Protein AF-A0A954ZKR0-F1 (afdb_monomer_lite)

Foldseek 3Di:
DVVPDDPDDDDDADDDDDAVPWDWAAPVWPPHHTATFLHPQVVATTDHFFFAQKEFFKWQQAADAQDPQLCVLPVPDGRQQQTWTKMWRLAQAKDFQQQKWKDKQWTDRDDGRDIAHHGAMEIEGCDACPPPVCVSVVVSNVDDPHHYGYNIPHTRDPFWIKMFIWDWHQADPVGNPDTDIHGRAIAIDGCDPPAEPAASIWGAQFSRAGNPDSLRIYRYDDPRDHPHPQPPQQPLNSPPDQDQVSLLNLLSVQVVSHYHDSVSLVCVNPSDSDVVSSVCSACPRLVAFQCCLVSPRALEVVSVVLLVVQAQHLRDTSNSQPRPSPSHSYVVSVVRSVVCHPVRPPRPDDDDDDDDDPPPPPPPPDPDDDDDDDDDDDDDDDDDDDDDDDDDDDDDDDDPDPPPPPVVVVVVVVVVVVVVPPPPDDDDDDDDDDDDDDDDDDDDDDDDDDDDDDDDDDDDDDDDDDDDDD

Radius of gyration: 30.89 Å; chains: 1; bounding box: 90×101×74 Å

Secondary structure (DSSP, 8-state):
-TTS---------------TT--EEEETTTTSEEEEBSS--TTS---BPPPPSEEEEEEE-SPPPPPHHHHHH-TT--SGGG-EEEEEE-SSS-EE-TT-EEEESEEEEPPTT-EEPTT-EEEEESS-TTSGGGHHHHHHH---S-EEEE--EE---SS-EEEEEEEE-PPPTT-TT---EEEEEEEEE-SSTTS--SSSSEEES-TTS-TTSGGGEES---TT-------TTS--SSSS--SHHHHHHHHHHHTT-SSS--GGG-SS-SSS-SHHHHHHIIIIIS---TT-SS-SS--SHHHHHHHHHHTT-S---GGGT--SSSS--SHHHHHHHHHHTT-STTS-PPP------STTS-----------------------------------PPPS-SSSSSHHHHHHHHHHHHHTTTTS----------------------------------------------

Structure (mmCIF, N/CA/C/O backbone):
data_AF-A0A954ZKR0-F1
#
_entry.id   AF-A0A954ZKR0-F1
#
loop_
_atom_site.group_PDB
_atom_site.id
_atom_site.type_symbol
_atom_site.label_atom_id
_atom_site.label_alt_id
_atom_site.label_comp_id
_atom_site.label_asym_id
_atom_site.label_entity_id
_atom_site.label_seq_id
_atom_site.pdbx_PDB_ins_code
_atom_site.Cartn_x
_atom_site.Cartn_y
_atom_site.Cartn_z
_atom_site.occupancy
_atom_site.B_iso_or_equiv
_atom_site.auth_seq_id
_atom_site.auth_comp_id
_atom_site.auth_asym_id
_atom_site.auth_atom_id
_atom_site.pdbx_PDB_model_num
ATOM 1 N N . ASP A 1 1 ? 19.391 -40.351 -1.191 1.00 78.38 1 ASP A N 1
ATOM 2 C CA . ASP A 1 1 ? 19.811 -41.669 -1.716 1.00 78.38 1 ASP A CA 1
ATOM 3 C C . ASP A 1 1 ? 19.895 -42.655 -0.551 1.00 78.38 1 ASP A C 1
ATOM 5 O O . ASP A 1 1 ? 19.662 -42.263 0.591 1.00 78.38 1 ASP A O 1
ATOM 9 N N . ASP A 1 2 ? 20.235 -43.914 -0.823 1.00 74.69 2 ASP A N 1
ATOM 10 C CA . ASP A 1 2 ? 20.361 -44.962 0.203 1.00 74.69 2 ASP A CA 1
ATOM 11 C C . ASP A 1 2 ? 21.529 -44.722 1.188 1.00 74.69 2 ASP A C 1
ATOM 13 O O . ASP A 1 2 ? 21.675 -45.450 2.169 1.00 74.69 2 ASP A O 1
ATOM 17 N N . ALA A 1 3 ? 22.350 -43.691 0.951 1.00 86.62 3 ALA A N 1
ATOM 18 C CA . ALA A 1 3 ? 23.420 -43.231 1.834 1.00 86.62 3 ALA A CA 1
ATOM 19 C C . ALA A 1 3 ? 23.009 -42.023 2.705 1.00 86.62 3 ALA A C 1
ATOM 21 O O . ALA A 1 3 ? 23.820 -41.537 3.492 1.00 86.62 3 ALA A O 1
ATOM 22 N N . GLY A 1 4 ? 21.763 -41.545 2.590 1.00 82.00 4 GLY A N 1
ATOM 23 C CA . GLY A 1 4 ? 21.253 -40.388 3.330 1.00 82.00 4 GLY A CA 1
ATOM 24 C C . GLY A 1 4 ? 21.606 -39.028 2.716 1.00 82.00 4 GLY A C 1
ATOM 25 O O . GLY A 1 4 ? 21.365 -37.999 3.345 1.00 82.00 4 GLY A O 1
ATOM 26 N N . SER A 1 5 ? 22.144 -38.988 1.496 1.00 87.56 5 SER A N 1
ATOM 27 C CA . SER A 1 5 ? 22.410 -37.742 0.772 1.00 87.56 5 SER A CA 1
ATOM 28 C C . SER A 1 5 ? 21.116 -37.162 0.202 1.00 87.56 5 SER A C 1
ATOM 30 O O . SER A 1 5 ? 20.291 -37.890 -0.363 1.00 87.56 5 SER A O 1
ATOM 32 N N . VAL A 1 6 ? 20.955 -35.840 0.287 1.00 81.75 6 VAL A N 1
ATOM 33 C CA . VAL A 1 6 ? 19.858 -35.122 -0.378 1.00 81.75 6 VAL A CA 1
ATOM 34 C C . VAL A 1 6 ? 19.995 -35.289 -1.895 1.00 81.75 6 VAL A C 1
ATOM 36 O O . VAL A 1 6 ? 20.981 -34.856 -2.482 1.00 81.75 6 VAL A O 1
ATOM 39 N N . THR A 1 7 ? 19.015 -35.938 -2.528 1.00 83.94 7 THR A N 1
ATOM 40 C CA . THR A 1 7 ? 19.003 -36.198 -3.983 1.00 83.94 7 THR A CA 1
ATOM 41 C C . THR A 1 7 ? 18.185 -35.195 -4.781 1.00 83.94 7 THR A C 1
ATOM 43 O O . THR A 1 7 ? 18.413 -35.034 -5.975 1.00 83.94 7 THR A O 1
ATOM 46 N N . TYR A 1 8 ? 17.233 -34.529 -4.137 1.00 78.31 8 TYR A N 1
ATOM 47 C CA . TYR A 1 8 ? 16.445 -33.445 -4.704 1.00 78.31 8 TYR A CA 1
ATOM 48 C C . TYR A 1 8 ? 15.907 -32.581 -3.565 1.00 78.31 8 TYR A C 1
ATOM 50 O O . TYR A 1 8 ? 15.718 -33.056 -2.445 1.00 78.31 8 TYR A O 1
ATOM 58 N N . ILE A 1 9 ? 15.667 -31.312 -3.869 1.00 77.75 9 ILE A N 1
ATOM 59 C CA . ILE A 1 9 ? 14.914 -30.393 -3.020 1.00 77.75 9 ILE A CA 1
ATOM 60 C C . ILE A 1 9 ? 13.591 -30.166 -3.745 1.00 77.75 9 ILE A C 1
ATOM 62 O O . ILE A 1 9 ? 13.595 -29.856 -4.936 1.00 77.75 9 ILE A O 1
ATOM 66 N N . VAL A 1 10 ? 12.476 -30.373 -3.046 1.00 78.69 10 VAL A N 1
ATOM 67 C CA . VAL A 1 10 ? 11.154 -29.963 -3.526 1.00 78.69 10 VAL A CA 1
ATOM 68 C C . VAL A 1 10 ? 10.819 -28.661 -2.826 1.00 78.69 10 VAL A C 1
ATOM 70 O O . VAL A 1 10 ? 10.867 -28.593 -1.599 1.00 78.69 10 VAL A O 1
ATOM 73 N N . ASP A 1 11 ? 10.517 -27.646 -3.619 1.00 75.88 11 ASP A N 1
ATOM 74 C CA . ASP A 1 11 ? 9.910 -26.414 -3.143 1.00 75.88 11 ASP A CA 1
ATOM 75 C C . ASP A 1 11 ? 8.391 -26.585 -3.243 1.00 75.88 11 ASP A C 1
ATOM 77 O O . ASP A 1 11 ? 7.881 -26.952 -4.304 1.00 75.88 11 ASP A O 1
ATOM 81 N N . ASP A 1 12 ? 7.692 -26.404 -2.125 1.00 79.81 12 ASP A N 1
ATOM 82 C CA . ASP A 1 12 ? 6.233 -26.465 -2.053 1.00 79.81 12 ASP A CA 1
ATOM 83 C C . ASP A 1 12 ? 5.709 -25.050 -1.844 1.00 79.81 12 ASP A C 1
ATOM 85 O O . ASP A 1 12 ? 6.119 -24.348 -0.916 1.00 79.81 12 ASP A O 1
ATOM 89 N N . VAL A 1 13 ? 4.841 -24.612 -2.750 1.00 75.12 13 VAL A N 1
ATOM 90 C CA . VAL A 1 13 ? 4.384 -23.229 -2.799 1.00 75.12 13 VAL A CA 1
ATOM 91 C C . VAL A 1 13 ? 2.872 -23.210 -2.823 1.00 75.12 13 VAL A C 1
ATOM 93 O O . VAL A 1 13 ? 2.234 -23.637 -3.783 1.00 75.12 13 VAL A O 1
ATOM 96 N N . HIS A 1 14 ? 2.302 -22.673 -1.753 1.00 79.06 14 HIS A N 1
ATOM 97 C CA . HIS A 1 14 ? 0.875 -22.429 -1.644 1.00 79.06 14 HIS A CA 1
ATOM 98 C C . HIS A 1 14 ? 0.590 -20.967 -1.971 1.00 79.06 14 HIS A C 1
ATOM 100 O O . HIS A 1 14 ? 1.307 -20.069 -1.530 1.00 79.06 14 HIS A O 1
ATOM 106 N N . PHE A 1 15 ? -0.476 -20.730 -2.723 1.00 78.31 15 PHE A N 1
ATOM 107 C CA . PHE A 1 15 ? -0.959 -19.392 -3.023 1.00 78.31 15 PHE A CA 1
ATOM 108 C C . PHE A 1 15 ? -2.469 -19.324 -2.844 1.00 78.31 15 PHE A C 1
ATOM 110 O O . PHE A 1 15 ? -3.188 -20.302 -3.056 1.00 78.31 15 PHE A O 1
ATOM 117 N N . ALA A 1 16 ? -2.933 -18.156 -2.413 1.00 75.38 16 ALA A N 1
ATOM 118 C CA . ALA A 1 16 ? -4.351 -17.853 -2.346 1.00 75.38 16 ALA A CA 1
ATOM 119 C C . ALA A 1 16 ? -4.897 -17.495 -3.737 1.00 75.38 16 ALA A C 1
ATOM 121 O O . ALA A 1 16 ? -4.164 -17.455 -4.726 1.00 75.38 16 ALA A O 1
ATOM 122 N N . ALA A 1 17 ? -6.195 -17.201 -3.803 1.00 81.81 17 ALA A N 1
ATOM 123 C CA . ALA A 1 17 ? -6.798 -16.654 -5.008 1.00 81.81 17 ALA A CA 1
ATOM 124 C C . ALA A 1 17 ? -6.137 -15.317 -5.399 1.00 81.81 17 ALA A C 1
ATOM 126 O O . ALA A 1 17 ? -5.876 -14.462 -4.547 1.00 81.81 17 ALA A O 1
ATOM 127 N N . THR A 1 18 ? -5.897 -15.152 -6.697 1.00 79.50 18 THR A N 1
ATOM 128 C CA . THR A 1 18 ? -5.387 -13.934 -7.340 1.00 79.50 18 THR A CA 1
ATOM 129 C C . THR A 1 18 ? -6.396 -13.471 -8.390 1.00 79.50 18 THR A C 1
ATOM 131 O O . THR A 1 18 ? -7.312 -14.228 -8.719 1.00 79.50 18 THR A O 1
ATOM 134 N N . LEU A 1 19 ? -6.260 -12.233 -8.865 1.00 79.69 19 LEU A N 1
ATOM 135 C CA . LEU A 1 19 ? -7.145 -11.677 -9.886 1.00 79.69 19 LEU A CA 1
ATOM 136 C C . LEU A 1 19 ? -7.086 -12.504 -11.172 1.00 79.69 19 LEU A C 1
ATOM 138 O O . LEU A 1 19 ? -6.031 -13.032 -11.536 1.00 79.69 19 LEU A O 1
ATOM 142 N N . ASP A 1 20 ? -8.208 -12.572 -11.887 1.00 76.31 20 ASP A N 1
ATOM 143 C CA . ASP A 1 20 ? -8.219 -13.198 -13.207 1.00 76.31 20 ASP A CA 1
ATOM 144 C C . ASP A 1 20 ? -7.185 -12.542 -14.145 1.00 76.31 20 ASP A C 1
ATOM 146 O O . ASP A 1 20 ? -7.007 -11.323 -14.171 1.00 76.31 20 ASP A O 1
ATOM 150 N N . GLY A 1 21 ? -6.444 -13.370 -14.881 1.00 75.31 21 GLY A N 1
ATOM 151 C CA . GLY A 1 21 ? -5.335 -12.935 -15.738 1.00 75.31 21 GLY A CA 1
ATOM 152 C C . GLY A 1 21 ? -4.064 -12.454 -15.014 1.00 75.31 21 GLY A C 1
ATOM 153 O O . GLY A 1 21 ? -3.063 -12.194 -15.686 1.00 75.31 21 GLY A O 1
ATOM 154 N N . GLN A 1 22 ? -4.046 -12.370 -13.680 1.00 79.75 22 GLN A N 1
ATOM 155 C CA . GLN A 1 22 ? -2.867 -11.966 -12.915 1.00 79.75 22 GLN A CA 1
ATOM 156 C C . GLN A 1 22 ? -2.010 -13.180 -12.533 1.00 79.75 22 GLN A C 1
ATOM 158 O O . GLN A 1 22 ? -2.450 -14.113 -11.864 1.00 79.75 22 GLN A O 1
ATOM 163 N N . GLY A 1 23 ? -0.750 -13.174 -12.971 1.00 82.81 23 GLY A N 1
ATOM 164 C CA . GLY A 1 23 ? 0.230 -14.174 -12.550 1.00 82.81 23 GLY A CA 1
ATOM 165 C C . GLY A 1 23 ? 0.747 -13.910 -11.136 1.00 82.81 23 GLY A C 1
ATOM 166 O O . GLY A 1 23 ? 0.626 -12.806 -10.613 1.00 82.81 23 GLY A O 1
ATOM 167 N N . LEU A 1 24 ? 1.400 -14.909 -10.543 1.00 86.38 24 LEU A N 1
ATOM 168 C CA . LEU A 1 24 ? 2.164 -14.753 -9.307 1.00 86.38 24 LEU A CA 1
ATOM 169 C C . LEU A 1 24 ? 3.644 -15.012 -9.570 1.00 86.38 24 LEU A C 1
ATOM 171 O O . LEU A 1 24 ? 4.003 -15.912 -10.331 1.00 86.38 24 LEU A O 1
ATOM 175 N N . ALA A 1 25 ? 4.501 -14.246 -8.908 1.00 85.75 25 ALA A N 1
ATOM 176 C CA . ALA A 1 25 ? 5.944 -14.358 -9.030 1.00 85.75 25 ALA A CA 1
ATOM 177 C C . ALA A 1 25 ? 6.611 -14.185 -7.662 1.00 85.75 25 ALA A C 1
ATOM 179 O O . ALA A 1 25 ? 6.117 -13.447 -6.815 1.00 85.75 25 ALA A O 1
ATOM 180 N N . ARG A 1 26 ? 7.743 -14.864 -7.430 1.00 85.88 26 ARG A N 1
ATOM 181 C CA . ARG A 1 26 ? 8.524 -14.658 -6.200 1.00 85.88 26 ARG A CA 1
ATOM 182 C C . ARG A 1 26 ? 9.097 -13.244 -6.193 1.00 85.88 26 ARG A C 1
ATOM 184 O O . ARG A 1 26 ? 9.857 -12.925 -7.112 1.00 85.88 26 ARG A O 1
ATOM 191 N N . PHE A 1 27 ? 8.775 -12.453 -5.172 1.00 84.00 27 PHE A N 1
ATOM 192 C CA . PHE A 1 27 ? 9.269 -11.090 -4.996 1.00 84.00 27 PHE A CA 1
ATOM 193 C C . PHE A 1 27 ? 9.766 -10.854 -3.553 1.00 84.00 27 PHE A C 1
ATOM 195 O O . PHE A 1 27 ? 9.016 -11.148 -2.624 1.00 84.00 27 PHE A O 1
ATOM 202 N N . PRO A 1 28 ? 11.005 -10.360 -3.328 1.00 81.38 28 PRO A N 1
ATOM 203 C CA . PRO A 1 28 ? 12.026 -10.028 -4.326 1.00 81.38 28 PRO A CA 1
ATOM 204 C C . PRO A 1 28 ? 12.430 -11.241 -5.168 1.00 81.38 28 PRO A C 1
ATOM 206 O O . PRO A 1 28 ? 12.268 -12.388 -4.735 1.00 81.38 28 PRO A O 1
ATOM 209 N N . ASN A 1 29 ? 12.902 -10.986 -6.391 1.00 79.44 29 ASN A N 1
ATOM 210 C CA . ASN A 1 29 ? 13.126 -12.013 -7.408 1.00 79.44 29 ASN A CA 1
ATOM 211 C C . ASN A 1 29 ? 13.833 -13.260 -6.844 1.00 79.44 29 ASN A C 1
ATOM 213 O O . ASN A 1 29 ? 14.858 -13.159 -6.172 1.00 79.44 29 ASN A O 1
ATOM 217 N N . ALA A 1 30 ? 13.267 -14.437 -7.123 1.00 76.44 30 ALA A N 1
ATOM 218 C CA . ALA A 1 30 ? 13.729 -15.760 -6.685 1.00 76.44 30 ALA A CA 1
ATOM 219 C C . ALA A 1 30 ? 13.794 -16.035 -5.164 1.00 76.44 30 ALA A C 1
ATOM 221 O O . ALA A 1 30 ? 13.894 -17.202 -4.789 1.00 76.44 30 ALA A O 1
ATOM 222 N N . MET A 1 31 ? 13.720 -15.028 -4.289 1.00 77.94 31 MET A N 1
ATOM 223 C CA . MET A 1 31 ? 13.959 -15.193 -2.846 1.00 77.94 31 MET A CA 1
ATOM 224 C C . MET A 1 31 ? 12.715 -14.978 -1.984 1.00 77.94 31 MET A C 1
ATOM 226 O O . MET A 1 31 ? 12.607 -15.587 -0.922 1.00 77.94 31 MET A O 1
ATOM 230 N N . GLY A 1 32 ? 11.791 -14.120 -2.413 1.00 78.81 32 GLY A N 1
ATOM 231 C CA . GLY A 1 32 ? 10.632 -13.768 -1.602 1.00 78.81 32 GLY A CA 1
ATOM 232 C C . GLY A 1 32 ? 9.397 -14.641 -1.823 1.00 78.81 32 GLY A C 1
ATOM 233 O O . GLY A 1 32 ? 9.439 -15.695 -2.478 1.00 78.81 32 GLY A O 1
ATOM 234 N N . ARG A 1 33 ? 8.288 -14.202 -1.221 1.00 84.88 33 ARG A N 1
ATOM 235 C CA . ARG A 1 33 ? 6.976 -14.852 -1.317 1.00 84.88 33 ARG A CA 1
ATOM 236 C C . ARG A 1 33 ? 6.363 -14.607 -2.691 1.00 84.88 33 ARG A C 1
ATOM 238 O O . ARG A 1 33 ? 6.847 -13.787 -3.468 1.00 84.88 33 ARG A O 1
ATOM 245 N N . LEU A 1 34 ? 5.327 -15.376 -3.011 1.00 86.88 34 LEU A N 1
ATOM 246 C CA . LEU A 1 34 ? 4.547 -15.115 -4.211 1.00 86.88 34 LEU A CA 1
ATOM 247 C C . LEU A 1 34 ? 3.765 -13.815 -4.038 1.00 86.88 34 LEU A C 1
ATOM 249 O O . LEU A 1 34 ? 2.954 -13.700 -3.124 1.00 86.88 34 LEU A O 1
ATOM 253 N N . ALA A 1 35 ? 3.998 -12.889 -4.957 1.00 85.56 35 ALA A N 1
ATOM 254 C CA . ALA A 1 35 ? 3.308 -11.619 -5.067 1.00 85.56 35 ALA A CA 1
ATOM 255 C C . ALA A 1 35 ? 2.664 -11.482 -6.458 1.00 85.56 35 ALA A C 1
ATOM 257 O O . ALA A 1 35 ? 3.098 -12.159 -7.402 1.00 85.56 35 ALA A O 1
ATOM 258 N N . PRO A 1 36 ? 1.645 -10.618 -6.602 1.00 84.19 36 PRO A N 1
ATOM 259 C CA . PRO A 1 36 ? 1.059 -10.261 -7.890 1.00 84.19 36 PRO A CA 1
ATOM 260 C C . PRO A 1 36 ? 2.114 -9.841 -8.919 1.00 84.19 36 PRO A C 1
ATOM 262 O O . PRO A 1 36 ? 2.798 -8.836 -8.754 1.00 84.19 36 PRO A O 1
ATOM 265 N N . ALA A 1 37 ? 2.253 -10.600 -10.001 1.00 83.12 37 ALA A N 1
ATOM 266 C CA . ALA A 1 37 ? 3.239 -10.322 -11.033 1.00 83.12 37 ALA A CA 1
ATOM 267 C C . ALA A 1 37 ? 2.758 -9.211 -11.974 1.00 83.12 37 ALA A C 1
ATOM 269 O O . ALA A 1 37 ? 1.614 -9.222 -12.430 1.00 83.12 37 ALA A O 1
ATOM 270 N N . ALA A 1 38 ? 3.662 -8.303 -12.345 1.00 73.44 38 ALA A N 1
ATOM 271 C CA . ALA A 1 38 ? 3.378 -7.241 -13.312 1.00 73.44 38 ALA A CA 1
ATOM 272 C C . ALA A 1 38 ? 3.136 -7.755 -14.738 1.00 73.44 38 ALA A C 1
ATOM 274 O O . ALA A 1 38 ? 2.578 -7.074 -15.596 1.00 73.44 38 ALA A O 1
ATOM 275 N N . ARG A 1 39 ? 3.628 -8.953 -15.035 1.00 71.56 39 ARG A N 1
ATOM 276 C CA . ARG A 1 39 ? 3.528 -9.617 -16.335 1.00 71.56 39 ARG A CA 1
ATOM 277 C C . ARG A 1 39 ? 3.881 -11.085 -16.164 1.00 71.56 39 ARG A C 1
ATOM 279 O O . ARG A 1 39 ? 4.441 -11.480 -15.143 1.00 71.56 39 ARG A O 1
ATOM 286 N N . THR A 1 40 ? 3.608 -11.899 -17.177 1.00 71.81 40 THR A N 1
ATOM 287 C CA . THR A 1 40 ? 4.185 -13.243 -17.252 1.00 71.81 40 THR A CA 1
ATOM 288 C C . THR A 1 40 ? 5.705 -13.126 -17.346 1.00 71.81 40 THR A C 1
ATOM 290 O O . THR A 1 40 ? 6.227 -12.665 -18.356 1.00 71.81 40 THR A O 1
ATOM 293 N N . THR A 1 41 ? 6.423 -13.539 -16.304 1.00 68.00 41 THR A N 1
ATOM 294 C CA . THR A 1 41 ? 7.886 -13.397 -16.208 1.00 68.00 41 THR A CA 1
ATOM 295 C C . THR A 1 41 ? 8.634 -14.679 -16.564 1.00 68.00 41 THR A C 1
ATOM 297 O O . THR A 1 41 ? 9.746 -14.905 -16.094 1.00 68.00 41 THR A O 1
ATOM 300 N N . LEU A 1 42 ? 8.050 -15.561 -17.382 1.00 73.00 42 LEU A N 1
ATOM 301 C CA . LEU A 1 42 ? 8.706 -16.819 -17.737 1.00 73.00 42 LEU A CA 1
ATOM 302 C C . LEU A 1 42 ? 10.024 -16.540 -18.480 1.00 73.00 42 LEU A C 1
ATOM 304 O O . LEU A 1 42 ? 10.016 -16.100 -19.624 1.00 73.00 42 LEU A O 1
ATOM 308 N N . GLY A 1 43 ? 11.153 -16.814 -17.821 1.00 75.44 43 GLY A N 1
ATOM 309 C CA . GLY A 1 43 ? 12.490 -16.513 -18.344 1.00 75.44 43 GLY A CA 1
ATOM 310 C C . GLY A 1 43 ? 12.958 -15.066 -18.134 1.00 75.44 43 GLY A C 1
ATOM 311 O O . GLY A 1 43 ? 14.063 -14.739 -18.557 1.00 75.44 43 GLY A O 1
ATOM 312 N N . CYS A 1 44 ? 12.165 -14.229 -17.460 1.00 78.25 44 CYS A N 1
ATOM 313 C CA . CYS A 1 44 ? 12.475 -12.836 -17.142 1.00 78.25 44 CYS A CA 1
ATOM 314 C C . CYS A 1 44 ? 12.689 -12.642 -15.631 1.00 78.25 44 CYS A C 1
ATOM 316 O O . CYS A 1 44 ? 12.288 -13.475 -14.818 1.00 78.25 44 CYS A O 1
ATOM 318 N N . THR A 1 45 ? 13.271 -11.507 -15.237 1.00 82.25 45 THR A N 1
ATOM 319 C CA . THR A 1 45 ? 13.282 -11.078 -13.830 1.00 82.25 45 THR A CA 1
ATOM 320 C C . THR A 1 45 ? 11.850 -10.875 -13.337 1.00 82.25 45 THR A C 1
ATOM 322 O O . THR A 1 45 ? 11.047 -10.219 -14.004 1.00 82.25 45 THR A O 1
ATOM 325 N N . ASN A 1 46 ? 11.527 -11.427 -12.166 1.00 83.00 46 ASN A N 1
ATOM 326 C CA . ASN A 1 46 ? 10.225 -11.212 -11.546 1.00 83.00 46 ASN A CA 1
ATOM 327 C C . ASN A 1 46 ? 10.044 -9.744 -11.161 1.00 83.00 46 ASN A C 1
ATOM 329 O O . ASN A 1 46 ? 10.897 -9.168 -10.488 1.00 83.00 46 ASN A O 1
ATOM 333 N N . ARG A 1 47 ? 8.894 -9.184 -11.532 1.00 78.00 47 ARG A N 1
ATOM 334 C CA . ARG A 1 47 ? 8.436 -7.861 -11.109 1.00 78.00 47 ARG A CA 1
ATOM 335 C C . ARG A 1 47 ? 7.065 -7.984 -10.485 1.00 78.00 47 ARG A C 1
ATOM 337 O O . ARG A 1 47 ? 6.232 -8.735 -10.997 1.00 78.00 47 ARG A O 1
ATOM 344 N N . THR A 1 48 ? 6.850 -7.260 -9.399 1.00 74.56 48 THR A N 1
ATOM 345 C CA . THR A 1 48 ? 5.536 -7.157 -8.772 1.00 74.56 48 THR A CA 1
ATOM 346 C C . THR A 1 48 ? 4.801 -5.941 -9.314 1.00 74.56 48 THR A C 1
ATOM 348 O O . THR A 1 48 ? 5.431 -4.937 -9.634 1.00 74.56 48 THR A O 1
ATOM 351 N N . VAL A 1 49 ? 3.477 -6.020 -9.397 1.00 68.00 49 VAL A N 1
ATOM 352 C CA . VAL A 1 49 ? 2.644 -4.813 -9.431 1.00 68.00 49 VAL A CA 1
ATOM 353 C C . VAL A 1 49 ? 2.300 -4.392 -8.015 1.00 68.00 49 VAL A C 1
ATOM 355 O O . VAL A 1 49 ? 2.297 -5.199 -7.083 1.00 68.00 49 VAL A O 1
ATOM 358 N N . GLY A 1 50 ? 2.042 -3.098 -7.878 1.00 62.03 50 GLY A N 1
ATOM 359 C CA . GLY A 1 50 ? 1.552 -2.482 -6.663 1.00 62.03 50 GLY A CA 1
ATOM 360 C C . GLY A 1 50 ? 0.178 -3.035 -6.316 1.00 62.03 50 GLY A C 1
ATOM 361 O O . GLY A 1 50 ? -0.544 -3.575 -7.155 1.00 62.03 50 GLY A O 1
ATOM 362 N N . LEU A 1 51 ? -0.146 -2.906 -5.041 1.00 65.75 51 LEU A N 1
ATOM 363 C CA . LEU A 1 51 ? -1.330 -3.485 -4.437 1.00 65.75 51 LEU A CA 1
ATOM 364 C C . LEU A 1 51 ? -2.643 -2.941 -5.012 1.00 65.75 51 LEU A C 1
ATOM 366 O O . LEU A 1 51 ? -2.688 -1.931 -5.726 1.00 65.75 51 LEU A O 1
ATOM 370 N N . GLY A 1 52 ? -3.735 -3.616 -4.642 1.00 71.38 52 GLY A N 1
ATOM 371 C CA . GLY A 1 52 ? -5.086 -3.113 -4.864 1.00 71.38 52 GLY A CA 1
ATOM 372 C C . GLY A 1 52 ? -5.290 -1.695 -4.301 1.00 71.38 52 GLY A C 1
ATOM 373 O O . GLY A 1 52 ? -4.465 -1.191 -3.541 1.00 71.38 52 GLY A O 1
ATOM 374 N N . PRO A 1 53 ? -6.398 -1.025 -4.663 1.00 83.19 53 PRO A N 1
ATOM 375 C CA . PRO A 1 53 ? -6.582 0.400 -4.374 1.00 83.19 53 PRO A CA 1
ATOM 376 C C . PRO A 1 53 ? -6.699 0.692 -2.876 1.00 83.19 53 PRO A C 1
ATOM 378 O O . PRO A 1 53 ? -6.448 1.815 -2.452 1.00 83.19 53 PRO A O 1
ATOM 381 N N . VAL A 1 54 ? -7.053 -0.323 -2.085 1.00 92.38 54 VAL A N 1
ATOM 382 C CA . VAL A 1 54 ? -7.063 -0.274 -0.626 1.00 92.38 54 VAL A CA 1
ATOM 383 C C . VAL A 1 54 ? -6.025 -1.253 -0.102 1.00 92.38 54 VAL A C 1
ATOM 385 O O . VAL A 1 54 ? -5.934 -2.384 -0.585 1.00 92.38 54 VAL A O 1
ATOM 388 N N . LEU A 1 55 ? -5.264 -0.807 0.889 1.00 93.44 55 LEU A N 1
ATOM 389 C CA . LEU A 1 55 ? -4.145 -1.532 1.476 1.00 93.44 55 LEU A CA 1
ATOM 390 C C . LEU A 1 55 ? -4.119 -1.380 2.995 1.00 93.44 55 LEU A C 1
ATOM 392 O O . LEU A 1 55 ? -4.786 -0.498 3.538 1.00 93.44 55 LEU A O 1
ATOM 396 N N . ILE A 1 56 ? -3.337 -2.218 3.672 1.00 96.56 56 ILE A N 1
ATOM 397 C CA . ILE A 1 56 ? -3.051 -2.076 5.100 1.00 96.56 56 ILE A CA 1
ATOM 398 C C . ILE A 1 56 ? -1.948 -1.022 5.236 1.00 96.56 56 ILE A C 1
ATOM 400 O O . ILE A 1 56 ? -0.833 -1.209 4.738 1.00 96.56 56 ILE A O 1
ATOM 404 N N . SER A 1 57 ? -2.270 0.109 5.863 1.00 95.56 57 SER A N 1
ATOM 405 C CA . SER A 1 57 ? -1.336 1.227 6.046 1.00 95.56 57 SER A CA 1
ATOM 406 C C . SER A 1 57 ? -0.674 1.223 7.412 1.00 95.56 57 SER A C 1
ATOM 408 O O . SER A 1 57 ? 0.455 1.693 7.530 1.00 95.56 57 SER A O 1
ATOM 410 N N . GLU A 1 58 ? -1.334 0.682 8.430 1.00 96.06 58 GLU A N 1
ATOM 411 C CA . GLU A 1 58 ? -0.813 0.668 9.791 1.00 96.06 58 GLU A CA 1
ATOM 412 C C . GLU A 1 58 ? -1.424 -0.467 10.611 1.00 96.06 58 GLU A C 1
ATOM 414 O O . GLU A 1 58 ? -2.585 -0.831 10.428 1.00 96.06 58 GLU A O 1
ATOM 419 N N . VAL A 1 59 ? -0.649 -1.020 11.541 1.00 97.00 59 VAL A N 1
ATOM 420 C CA . VAL A 1 59 ? -1.138 -1.972 12.542 1.00 97.00 59 VAL A CA 1
ATOM 421 C C . VAL A 1 59 ? -0.561 -1.603 13.898 1.00 97.00 59 VAL A C 1
ATOM 423 O O . VAL A 1 59 ? 0.657 -1.562 14.064 1.00 97.00 59 VAL A O 1
ATOM 426 N N . ASN A 1 60 ? -1.427 -1.375 14.881 1.00 96.12 60 ASN A N 1
ATOM 427 C CA . ASN A 1 60 ? -1.042 -1.114 16.265 1.00 96.12 60 ASN A CA 1
ATOM 428 C C . ASN A 1 60 ? -1.285 -2.368 17.101 1.00 96.12 60 ASN A C 1
ATOM 430 O O . ASN A 1 60 ? -2.345 -2.517 17.700 1.00 96.12 60 ASN A O 1
ATOM 434 N N . TYR A 1 61 ? -0.323 -3.286 17.076 1.00 95.50 61 TYR A N 1
ATOM 435 C CA . TYR A 1 61 ? -0.438 -4.618 17.674 1.00 95.50 61 TYR A CA 1
ATOM 436 C C . TYR A 1 61 ? 0.241 -4.734 19.046 1.00 95.50 61 TYR A C 1
ATOM 438 O O . TYR A 1 61 ? 0.072 -5.742 19.698 1.00 95.50 61 TYR A O 1
ATOM 446 N N . ARG A 1 62 ? 0.992 -3.717 19.500 1.00 94.31 62 ARG A N 1
ATOM 447 C CA . ARG A 1 62 ? 1.601 -3.624 20.844 1.00 94.31 62 ARG A CA 1
ATOM 448 C C . ARG A 1 62 ? 1.329 -2.267 21.510 1.00 94.31 62 ARG A C 1
ATOM 450 O O . ARG A 1 62 ? 2.272 -1.531 21.833 1.00 94.31 62 ARG A O 1
ATOM 457 N N . PRO A 1 63 ? 0.064 -1.864 21.705 1.00 95.12 63 PRO A N 1
ATOM 458 C CA . PRO A 1 63 ? -0.244 -0.598 22.356 1.00 95.12 63 PRO A CA 1
ATOM 459 C C . PRO A 1 63 ? 0.390 -0.474 23.749 1.00 95.12 63 PRO A C 1
ATOM 461 O O . PRO A 1 63 ? 0.561 -1.440 24.491 1.00 95.12 63 PRO A O 1
ATOM 464 N N . THR A 1 64 ? 0.719 0.754 24.156 1.00 94.31 64 THR A N 1
ATOM 465 C CA . THR A 1 64 ? 1.073 1.016 25.558 1.00 94.31 64 THR A CA 1
ATOM 466 C C . THR A 1 64 ? -0.158 0.917 26.452 1.00 94.31 64 THR A C 1
ATOM 468 O O . THR A 1 64 ? -1.269 1.183 26.004 1.00 94.31 64 THR A O 1
ATOM 471 N N . ALA A 1 65 ? 0.038 0.648 27.745 1.00 96.31 65 ALA A N 1
ATOM 472 C CA . ALA A 1 65 ? -1.056 0.659 28.713 1.00 96.31 65 ALA A CA 1
ATOM 473 C C . ALA A 1 65 ? -1.871 1.977 28.669 1.00 96.31 65 ALA A C 1
ATOM 475 O O . ALA A 1 65 ? -1.273 3.051 28.520 1.00 96.31 65 ALA A O 1
ATOM 476 N N . PRO A 1 66 ? -3.206 1.917 28.863 1.00 97.62 66 PRO A N 1
ATOM 477 C CA . PRO A 1 66 ? -4.066 3.094 28.918 1.00 97.62 66 PRO A CA 1
ATOM 478 C C . PRO A 1 66 ? -3.532 4.194 29.833 1.00 97.62 66 PRO A C 1
ATOM 480 O O . PRO A 1 66 ? -3.150 3.958 30.983 1.00 97.62 66 PRO A O 1
ATOM 483 N N . THR A 1 67 ? -3.538 5.429 29.339 1.00 97.50 67 THR A N 1
ATOM 484 C CA . THR A 1 67 ? -3.096 6.576 30.134 1.00 97.50 67 THR A CA 1
ATOM 485 C C . THR A 1 67 ? -4.102 6.894 31.251 1.00 97.50 67 THR A C 1
ATOM 487 O O . THR A 1 67 ? -5.298 6.607 31.121 1.00 97.50 67 THR A O 1
ATOM 490 N N . PRO A 1 68 ? -3.683 7.574 32.338 1.00 98.25 68 PRO A N 1
ATOM 491 C CA . PRO A 1 68 ? -4.605 7.999 33.394 1.00 98.25 68 PRO A CA 1
ATOM 492 C C . PRO A 1 68 ? -5.774 8.859 32.894 1.00 98.25 68 PRO A C 1
ATOM 494 O O . PRO A 1 68 ? -6.865 8.791 33.452 1.00 98.25 68 PRO A O 1
ATOM 497 N N . ALA A 1 69 ? -5.566 9.652 31.836 1.00 97.94 69 ALA A N 1
ATOM 498 C CA . ALA A 1 69 ? -6.619 10.462 31.229 1.00 97.94 69 ALA A CA 1
ATOM 499 C C . ALA A 1 69 ? -7.682 9.595 30.533 1.00 97.94 69 ALA A C 1
ATOM 501 O O . ALA A 1 69 ? -8.873 9.863 30.668 1.00 97.94 69 ALA A O 1
ATOM 502 N N . GLN A 1 70 ? -7.266 8.527 29.849 1.00 98.06 70 GLN A N 1
ATOM 503 C CA . GLN A 1 70 ? -8.183 7.587 29.200 1.00 98.06 70 GLN A CA 1
ATOM 504 C C . GLN A 1 70 ? -8.952 6.761 30.237 1.00 98.06 70 GLN A C 1
ATOM 506 O O . GLN A 1 70 ? -10.173 6.644 30.148 1.00 98.06 70 GLN A O 1
ATOM 511 N N . LEU A 1 71 ? -8.270 6.277 31.281 1.00 98.38 71 LEU A N 1
ATOM 512 C CA . LEU A 1 71 ? -8.898 5.539 32.385 1.00 98.38 71 LEU A CA 1
ATOM 513 C C . LEU A 1 71 ? -9.871 6.398 33.204 1.00 98.38 71 LEU A C 1
ATOM 515 O O . LEU A 1 71 ? -10.818 5.871 33.782 1.00 98.38 71 LEU A O 1
ATOM 519 N N . ALA A 1 72 ? -9.680 7.720 33.242 1.00 98.31 72 ALA A N 1
ATOM 520 C CA . ALA A 1 72 ? -10.646 8.633 33.850 1.00 98.31 72 ALA A CA 1
ATOM 521 C C . ALA A 1 72 ? -11.962 8.724 33.053 1.00 98.31 72 ALA A C 1
ATOM 523 O O . ALA A 1 72 ? -13.006 8.996 33.644 1.00 98.31 72 ALA A O 1
ATOM 524 N N . ILE A 1 73 ? -11.923 8.491 31.735 1.00 98.25 73 ILE A N 1
ATOM 525 C CA . ILE A 1 73 ? -13.106 8.457 30.860 1.00 98.25 73 ILE A CA 1
ATOM 526 C C . ILE A 1 73 ? -13.751 7.068 30.900 1.00 98.25 73 ILE A C 1
ATOM 528 O O . ILE A 1 73 ? -14.959 6.954 31.105 1.00 98.25 73 ILE A O 1
ATOM 532 N N . TYR A 1 74 ? -12.951 6.012 30.732 1.00 98.19 74 TYR A N 1
ATOM 533 C CA . TYR A 1 74 ? -13.409 4.626 30.740 1.00 98.19 74 TYR A CA 1
ATOM 534 C C . TYR A 1 74 ? -12.479 3.755 31.608 1.00 98.19 74 TYR A C 1
ATOM 536 O O . TYR A 1 74 ? -11.458 3.269 31.127 1.00 98.19 74 TYR A O 1
ATOM 544 N N . PRO A 1 75 ? -12.818 3.522 32.893 1.00 98.00 75 PRO A N 1
ATOM 545 C CA . PRO A 1 75 ? -11.944 2.800 33.826 1.00 98.00 75 PRO A CA 1
ATOM 546 C C . PRO A 1 75 ? -11.672 1.334 33.476 1.00 98.00 75 PRO A C 1
ATOM 548 O O . PRO A 1 75 ? -10.750 0.742 34.026 1.00 98.00 75 PRO A O 1
ATOM 551 N N . ALA A 1 76 ? -12.497 0.741 32.610 1.00 97.75 76 ALA A N 1
ATOM 552 C CA . ALA A 1 76 ? -12.358 -0.640 32.162 1.00 97.75 76 ALA A CA 1
ATOM 553 C C . ALA A 1 76 ? -11.564 -0.770 30.848 1.00 97.75 76 ALA A C 1
ATOM 555 O O . ALA A 1 76 ? -11.551 -1.858 30.283 1.00 97.75 76 ALA A O 1
ATOM 556 N N . LEU A 1 77 ? -10.947 0.315 30.356 1.00 98.06 77 LEU A N 1
ATOM 557 C CA . LEU A 1 77 ? -10.128 0.284 29.143 1.00 98.06 77 LEU A CA 1
ATOM 558 C C . LEU A 1 77 ? -8.919 -0.631 29.354 1.00 98.06 77 LEU A C 1
ATOM 560 O O . LEU A 1 77 ? -8.212 -0.500 30.357 1.00 98.06 77 LEU A O 1
ATOM 564 N N . THR A 1 78 ? -8.676 -1.533 28.412 1.00 97.06 78 THR A N 1
ATOM 565 C CA . THR A 1 78 ? -7.511 -2.429 28.412 1.00 97.06 78 THR A CA 1
ATOM 566 C C . THR A 1 78 ? -6.491 -2.018 27.351 1.00 97.06 78 THR A C 1
ATOM 568 O O . THR A 1 78 ? -6.704 -1.061 26.610 1.00 97.06 78 THR A O 1
ATOM 571 N N . VAL A 1 79 ? -5.350 -2.713 27.315 1.00 96.38 79 VAL A N 1
ATOM 572 C CA . VAL A 1 79 ? -4.347 -2.541 26.255 1.00 96.38 79 VAL A CA 1
ATOM 573 C C . VAL A 1 79 ? -4.884 -3.051 24.916 1.00 96.38 79 VAL A C 1
ATOM 575 O O . VAL A 1 79 ? -4.848 -2.307 23.945 1.00 96.38 79 VAL A O 1
ATOM 578 N N . ASP A 1 80 ? -5.524 -4.222 24.913 1.00 95.75 80 ASP A N 1
ATOM 579 C CA . ASP A 1 80 ? -6.175 -4.817 23.739 1.00 95.75 80 ASP A CA 1
ATOM 580 C C . ASP A 1 80 ? -7.227 -3.878 23.130 1.00 95.75 80 ASP A C 1
ATOM 582 O O . ASP A 1 80 ? -7.399 -3.809 21.920 1.00 95.75 80 ASP A O 1
ATOM 586 N N . ASP A 1 81 ? -7.917 -3.079 23.955 1.00 97.00 81 ASP A N 1
ATOM 587 C CA . ASP A 1 81 ? -8.905 -2.112 23.475 1.00 97.00 81 ASP A CA 1
ATOM 588 C C . ASP A 1 81 ? -8.306 -0.998 22.591 1.00 97.00 81 ASP A C 1
ATOM 590 O O . ASP A 1 81 ? -9.070 -0.289 21.928 1.00 97.00 81 ASP A O 1
ATOM 594 N N . LEU A 1 82 ? -6.980 -0.824 22.618 1.00 97.12 82 LEU A N 1
ATOM 595 C CA . LEU A 1 82 ? -6.213 0.169 21.861 1.00 97.12 82 LEU A CA 1
ATOM 596 C C . LEU A 1 82 ? -5.611 -0.399 20.564 1.00 97.12 82 LEU A C 1
ATOM 598 O O . LEU A 1 82 ? -4.989 0.354 19.809 1.00 97.12 82 LEU A O 1
ATOM 602 N N . GLU A 1 83 ? -5.755 -1.699 20.311 1.00 97.31 83 GLU A N 1
ATOM 603 C CA . GLU A 1 83 ? -5.300 -2.323 19.070 1.00 97.31 83 GLU A CA 1
ATOM 604 C C . GLU A 1 83 ? -6.152 -1.872 17.878 1.00 97.31 83 GLU A C 1
ATOM 606 O O . GLU A 1 83 ? -7.352 -1.611 18.006 1.00 97.31 83 GLU A O 1
ATOM 611 N N . TYR A 1 84 ? -5.550 -1.802 16.691 1.00 98.19 84 TYR A N 1
ATOM 612 C CA . TYR A 1 84 ? -6.281 -1.565 15.445 1.00 98.19 84 TYR A CA 1
ATOM 613 C C . TYR A 1 84 ? -5.499 -2.022 14.216 1.00 98.19 84 TYR A C 1
ATOM 615 O O . TYR A 1 84 ? -4.268 -2.089 14.219 1.00 98.19 84 TYR A O 1
ATOM 623 N N . VAL A 1 85 ? -6.249 -2.253 13.139 1.00 98.50 85 VAL A N 1
ATOM 624 C CA . VAL A 1 85 ? -5.732 -2.333 11.769 1.00 98.50 85 VAL A CA 1
ATOM 625 C C . VAL A 1 85 ? -6.222 -1.101 11.016 1.00 98.50 85 VAL A C 1
ATOM 627 O O . VAL A 1 85 ? -7.422 -0.837 10.991 1.00 98.50 85 VAL A O 1
ATOM 630 N N . GLU A 1 86 ? -5.322 -0.336 10.412 1.00 98.25 86 GLU A N 1
ATOM 631 C CA . GLU A 1 86 ? -5.666 0.776 9.530 1.00 98.25 86 GLU A CA 1
ATOM 632 C C . GLU A 1 86 ? -5.637 0.324 8.071 1.00 98.25 86 GLU A C 1
ATOM 634 O O . GLU A 1 86 ? -4.682 -0.309 7.608 1.00 98.25 86 GLU A O 1
ATOM 639 N N . VAL A 1 87 ? -6.688 0.684 7.340 1.00 97.88 87 VAL A N 1
ATOM 640 C CA . VAL A 1 87 ? -6.753 0.543 5.888 1.00 97.88 87 VAL A CA 1
ATOM 641 C C . VAL A 1 87 ? -6.775 1.914 5.226 1.00 97.88 87 VAL A C 1
ATOM 643 O O . VAL A 1 87 ? -7.407 2.846 5.725 1.00 97.88 87 VAL A O 1
ATOM 646 N N . HIS A 1 88 ? -6.121 2.023 4.076 1.00 95.19 88 HIS A N 1
ATOM 647 C CA . HIS A 1 88 ? -6.002 3.264 3.321 1.00 95.19 88 HIS A CA 1
ATOM 648 C C . HIS A 1 88 ? -6.394 3.058 1.861 1.00 95.19 88 HIS A C 1
ATOM 650 O O . HIS A 1 88 ? -5.900 2.130 1.221 1.00 95.19 88 HIS A O 1
ATOM 656 N N . ASN A 1 89 ? -7.238 3.941 1.322 1.00 93.94 89 ASN A N 1
ATOM 657 C CA . ASN A 1 89 ? -7.485 4.034 -0.115 1.00 93.94 89 ASN A CA 1
ATOM 658 C C . ASN A 1 89 ? -6.406 4.891 -0.795 1.00 93.94 89 ASN A C 1
ATOM 660 O O . ASN A 1 89 ? -6.518 6.112 -0.842 1.00 93.94 89 ASN A O 1
ATOM 664 N N . ALA A 1 90 ? -5.401 4.246 -1.383 1.00 88.50 90 ALA A N 1
ATOM 665 C CA . ALA A 1 90 ? -4.280 4.901 -2.058 1.00 88.50 90 ALA A CA 1
ATOM 666 C C . ALA A 1 90 ? -4.575 5.361 -3.497 1.00 88.50 90 ALA A C 1
ATOM 668 O O . ALA A 1 90 ? -3.662 5.797 -4.202 1.00 88.50 90 ALA A O 1
ATOM 669 N N . SER A 1 91 ? -5.823 5.238 -3.956 1.00 85.44 91 SER A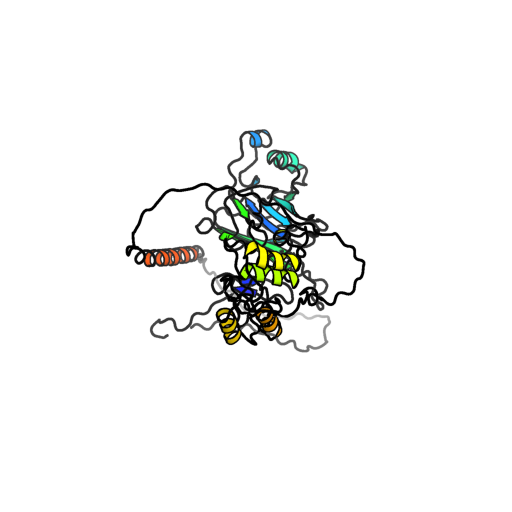 N 1
ATOM 670 C CA . SER A 1 91 ? -6.234 5.674 -5.291 1.00 85.44 91 SER A CA 1
ATOM 671 C C . SER A 1 91 ? -6.837 7.080 -5.284 1.00 85.44 91 SER A C 1
ATOM 673 O O . SER A 1 91 ? -7.341 7.568 -4.271 1.00 85.44 91 SER A O 1
ATOM 675 N N . ALA A 1 92 ? -6.865 7.716 -6.456 1.00 84.25 92 ALA A N 1
ATOM 676 C CA . ALA A 1 92 ? -7.563 8.987 -6.657 1.00 84.25 92 ALA A CA 1
ATOM 677 C C . ALA A 1 92 ? -9.097 8.838 -6.797 1.00 84.25 92 ALA A C 1
ATOM 679 O O . ALA A 1 92 ? -9.794 9.819 -7.058 1.00 84.25 92 ALA A O 1
ATOM 680 N N . SER A 1 93 ? -9.641 7.625 -6.640 1.00 88.69 93 SER A N 1
ATOM 681 C CA . SER A 1 93 ? -11.064 7.316 -6.824 1.00 88.69 93 SER A CA 1
ATOM 682 C C . SER A 1 93 ? -11.709 6.783 -5.540 1.00 88.69 93 SER A C 1
ATOM 684 O O . SER A 1 93 ? -11.037 6.144 -4.734 1.00 88.69 93 SER A O 1
ATOM 686 N N . PRO A 1 94 ? -13.011 7.028 -5.312 1.00 93.81 94 PRO A N 1
ATOM 687 C CA . PRO A 1 94 ? -13.723 6.392 -4.209 1.00 93.81 94 PRO A CA 1
ATOM 688 C C . PRO A 1 94 ? -13.812 4.873 -4.428 1.00 93.81 94 PRO A C 1
ATOM 690 O O . PRO A 1 94 ? -14.082 4.425 -5.543 1.00 93.81 94 PRO A O 1
ATOM 693 N N . ILE A 1 95 ? -13.628 4.091 -3.364 1.00 95.19 95 ILE A N 1
ATOM 694 C CA . ILE A 1 95 ? -13.686 2.624 -3.386 1.00 95.19 95 ILE A CA 1
ATOM 695 C C . ILE A 1 95 ? -14.842 2.127 -2.523 1.00 95.19 95 ILE A C 1
ATOM 697 O O . ILE A 1 95 ? -14.899 2.409 -1.329 1.00 95.19 95 ILE A O 1
ATOM 701 N N . ASP A 1 96 ? -15.744 1.357 -3.127 1.00 96.88 96 ASP A N 1
ATOM 702 C CA . ASP A 1 96 ? -16.780 0.607 -2.415 1.00 96.88 96 ASP A CA 1
ATOM 703 C C . ASP A 1 96 ? -16.160 -0.623 -1.731 1.00 96.88 96 ASP A C 1
ATOM 705 O O . ASP A 1 96 ? -15.505 -1.446 -2.377 1.00 96.88 96 ASP A O 1
ATOM 709 N N . LEU A 1 97 ? -16.362 -0.721 -0.417 1.00 97.81 97 LEU A N 1
ATOM 710 C CA . LEU A 1 97 ? -15.893 -1.801 0.444 1.00 97.81 97 LEU A CA 1
ATOM 711 C C . LEU A 1 97 ? -16.902 -2.951 0.586 1.00 97.81 97 LEU A C 1
ATOM 713 O O . LEU A 1 97 ? -16.704 -3.842 1.410 1.00 97.81 97 LEU A O 1
ATOM 717 N N . THR A 1 98 ? -17.976 -2.971 -0.202 1.00 97.25 98 THR A N 1
ATOM 718 C CA . THR A 1 98 ? -18.887 -4.121 -0.267 1.00 97.25 98 THR A CA 1
ATOM 719 C C . THR A 1 98 ? -18.108 -5.398 -0.588 1.00 97.25 98 THR A C 1
ATOM 721 O O . THR A 1 98 ? -17.312 -5.421 -1.524 1.00 97.25 98 THR A O 1
ATOM 724 N N . ASP A 1 99 ? -18.320 -6.444 0.215 1.00 96.62 99 ASP A N 1
ATOM 725 C CA . ASP A 1 99 ? -17.617 -7.736 0.141 1.00 96.62 99 ASP A CA 1
ATOM 726 C C . ASP A 1 99 ? -16.087 -7.665 0.340 1.00 96.62 99 ASP A C 1
ATOM 728 O O . ASP A 1 99 ? -15.368 -8.639 0.108 1.00 96.62 99 ASP A O 1
ATOM 732 N N . TRP A 1 100 ? -15.550 -6.541 0.823 1.00 97.88 100 TRP A N 1
ATOM 733 C CA . TRP A 1 100 ? -14.180 -6.511 1.329 1.00 97.88 100 TRP A CA 1
ATOM 734 C C . TRP A 1 100 ? -14.114 -7.135 2.713 1.00 97.88 100 TRP A C 1
ATOM 736 O O . TRP A 1 100 ? -15.064 -7.072 3.502 1.00 97.88 100 TRP A O 1
ATOM 746 N N . ARG A 1 101 ? -12.954 -7.705 3.044 1.00 98.00 101 ARG A N 1
ATOM 747 C CA . ARG A 1 101 ? -12.770 -8.365 4.334 1.00 98.00 101 ARG A CA 1
ATOM 748 C C . ARG A 1 101 ? -11.318 -8.457 4.788 1.00 98.00 101 ARG A C 1
ATOM 750 O O . ARG A 1 101 ? -10.423 -8.664 3.973 1.00 98.00 101 ARG A O 1
ATOM 757 N N . LEU A 1 102 ? -11.103 -8.371 6.097 1.00 98.44 102 LEU A N 1
ATOM 758 C CA . LEU A 1 102 ? -9.851 -8.746 6.759 1.00 98.44 102 LEU A CA 1
ATOM 759 C C . LEU A 1 102 ? -9.926 -10.206 7.203 1.00 98.44 102 LEU A C 1
ATOM 761 O O . LEU A 1 102 ? -10.980 -10.653 7.667 1.00 98.44 102 LEU A O 1
ATOM 765 N N . ARG A 1 103 ? -8.831 -10.949 7.027 1.00 97.69 103 ARG A N 1
ATOM 766 C CA . ARG A 1 103 ? -8.691 -12.343 7.468 1.00 97.69 103 ARG A CA 1
ATOM 767 C C . ARG A 1 103 ? -7.305 -12.634 8.023 1.00 97.69 103 ARG A C 1
ATOM 769 O O . ARG A 1 103 ? -6.324 -12.128 7.481 1.00 97.69 103 ARG A O 1
ATOM 776 N N . GLY A 1 104 ? -7.217 -13.585 8.952 1.00 96.50 104 GLY A N 1
ATOM 777 C CA . GLY A 1 104 ? -5.951 -14.043 9.538 1.00 96.50 104 GLY A CA 1
ATOM 778 C C . GLY A 1 104 ? -5.988 -13.908 11.055 1.00 96.50 104 GLY A C 1
ATOM 779 O O . GLY A 1 104 ? -6.865 -14.509 11.670 1.00 96.50 104 GLY A O 1
ATOM 780 N N . GLY A 1 105 ? -5.086 -13.116 11.635 1.00 95.94 105 GLY A N 1
ATOM 781 C CA . GLY A 1 105 ? -5.108 -12.806 13.073 1.00 95.94 105 GLY A CA 1
ATOM 782 C C . GLY A 1 105 ? -6.400 -12.152 13.549 1.00 95.94 105 GLY A C 1
ATOM 783 O O . GLY A 1 105 ? -6.906 -12.450 14.632 1.00 95.94 105 GLY A O 1
ATOM 784 N N . VAL A 1 106 ? -6.978 -11.302 12.694 1.00 98.31 106 VAL A N 1
ATOM 785 C CA . VAL A 1 106 ? -8.310 -10.733 12.904 1.00 98.31 106 VAL A CA 1
ATOM 786 C C . VAL A 1 106 ? -9.202 -10.937 11.686 1.00 98.31 106 VAL A C 1
ATOM 788 O O . VAL A 1 106 ? -8.765 -10.829 10.536 1.00 98.31 106 VAL A O 1
ATOM 791 N N . ASP A 1 107 ? -10.478 -11.192 11.958 1.00 98.62 107 ASP A N 1
ATOM 792 C CA . ASP A 1 107 ? -11.513 -11.409 10.957 1.00 98.62 107 ASP A CA 1
ATOM 793 C C . ASP A 1 107 ? -12.558 -10.291 11.031 1.00 98.62 107 ASP A C 1
ATOM 795 O O . ASP A 1 107 ? -13.211 -10.083 12.057 1.00 98.62 107 ASP A O 1
ATOM 799 N N . PHE A 1 108 ? -12.742 -9.574 9.923 1.00 98.75 108 PHE A N 1
ATOM 800 C CA . PHE A 1 108 ? -13.735 -8.508 9.808 1.00 98.75 108 PHE A CA 1
ATOM 801 C C . PHE A 1 108 ? -14.323 -8.454 8.402 1.00 98.75 108 PHE A C 1
ATOM 803 O O . PHE A 1 108 ? -13.582 -8.544 7.425 1.00 98.75 108 PHE A O 1
ATOM 810 N N . ASP A 1 109 ? -15.637 -8.275 8.305 1.00 98.50 109 ASP A N 1
ATOM 811 C CA . ASP A 1 109 ? -16.337 -8.033 7.043 1.00 98.50 109 ASP A CA 1
ATOM 812 C C . ASP A 1 109 ? -16.770 -6.572 6.999 1.00 98.50 109 ASP A C 1
ATOM 814 O O . ASP A 1 109 ? -17.454 -6.090 7.909 1.00 98.50 109 ASP A O 1
ATOM 818 N N . PHE A 1 110 ? -16.358 -5.854 5.955 1.00 98.50 110 PHE A N 1
ATOM 819 C CA . PHE A 1 110 ? -16.721 -4.450 5.823 1.00 98.50 110 PHE A CA 1
ATOM 820 C C . PHE A 1 110 ? -18.224 -4.315 5.513 1.00 98.50 110 PHE A C 1
ATOM 822 O O . PHE A 1 110 ? -18.779 -5.127 4.767 1.00 98.50 110 PHE A O 1
ATOM 829 N N . PRO A 1 111 ? -18.916 -3.304 6.076 1.00 97.62 111 PRO A N 1
ATOM 830 C CA . PRO A 1 111 ? -20.339 -3.114 5.818 1.00 97.62 111 PRO A CA 1
ATOM 831 C C . PRO A 1 111 ? -20.622 -2.850 4.336 1.00 97.62 111 PRO A C 1
ATOM 833 O O . PRO A 1 111 ? -19.958 -2.025 3.707 1.00 97.62 111 PRO A O 1
ATOM 836 N N . ALA A 1 112 ? -21.659 -3.489 3.793 1.00 96.69 112 ALA A N 1
ATOM 837 C CA . ALA A 1 112 ? -22.107 -3.230 2.427 1.00 96.69 112 ALA A CA 1
ATOM 838 C C . ALA A 1 112 ? -22.459 -1.743 2.224 1.00 96.69 112 ALA A C 1
ATOM 840 O O . ALA A 1 112 ? -23.130 -1.126 3.056 1.00 96.69 112 ALA A O 1
ATOM 841 N N . GLY A 1 113 ? -22.008 -1.175 1.106 1.00 96.69 113 GLY A N 1
ATOM 842 C CA . GLY A 1 113 ? -22.171 0.237 0.756 1.00 96.69 113 GLY A CA 1
ATOM 843 C C . GLY A 1 113 ? -21.234 1.199 1.495 1.00 96.69 113 GLY A C 1
ATOM 844 O O . GLY A 1 113 ? -21.349 2.413 1.315 1.00 96.69 113 GLY A O 1
ATOM 845 N N . ALA A 1 114 ? -20.311 0.708 2.329 1.00 97.69 114 ALA A N 1
ATOM 846 C CA . ALA A 1 114 ? -19.266 1.550 2.893 1.00 97.69 114 ALA A CA 1
ATOM 847 C C . ALA A 1 114 ? -18.285 1.971 1.789 1.00 97.69 114 ALA A C 1
ATOM 849 O O . ALA A 1 114 ? -17.633 1.131 1.192 1.00 97.69 114 ALA A O 1
ATOM 850 N N . VAL A 1 115 ? -18.148 3.273 1.535 1.00 98.00 115 VAL A N 1
ATOM 851 C CA . VAL A 1 115 ? -17.229 3.794 0.504 1.00 98.00 115 VAL A CA 1
ATOM 852 C C . VAL A 1 115 ? -16.059 4.529 1.141 1.00 98.00 115 VAL A C 1
ATOM 854 O O . VAL A 1 115 ? -16.328 5.513 1.819 1.00 98.00 115 VAL A O 1
ATOM 857 N N . LEU A 1 116 ? -14.808 4.126 0.905 1.00 97.19 116 LEU A N 1
ATOM 858 C CA . LEU A 1 116 ? -13.629 4.937 1.238 1.00 97.19 116 LEU A CA 1
ATOM 859 C C . LEU A 1 116 ? -13.358 5.964 0.140 1.00 97.19 116 LEU A C 1
ATOM 861 O O . LEU A 1 116 ? -13.157 5.611 -1.020 1.00 97.19 116 LEU A O 1
ATOM 865 N N . MET A 1 117 ? -13.330 7.240 0.503 1.00 96.06 117 MET A N 1
ATOM 866 C CA . MET A 1 117 ? -13.002 8.346 -0.395 1.00 96.06 117 MET A CA 1
ATOM 867 C C . MET A 1 117 ? -11.521 8.299 -0.818 1.00 96.06 117 MET A C 1
ATOM 869 O O . MET A 1 117 ? -10.725 7.609 -0.176 1.00 96.06 117 MET A O 1
ATOM 873 N N . PRO A 1 118 ? -11.128 9.002 -1.899 1.00 90.62 118 PRO A N 1
ATOM 874 C CA . PRO A 1 118 ? -9.723 9.100 -2.294 1.00 90.62 118 PRO A CA 1
ATOM 875 C C . PRO A 1 118 ? -8.834 9.558 -1.132 1.00 90.62 118 PRO A C 1
ATOM 877 O O . PRO A 1 118 ? -9.158 10.551 -0.477 1.00 90.62 118 PRO A O 1
ATOM 880 N N . ASN A 1 119 ? -7.722 8.858 -0.896 1.00 88.94 119 ASN A N 1
ATOM 881 C CA . ASN A 1 119 ? -6.784 9.089 0.212 1.00 88.94 119 ASN A CA 1
ATOM 882 C C . ASN A 1 119 ? -7.395 9.008 1.629 1.00 88.94 119 ASN A C 1
ATOM 884 O O . ASN A 1 119 ? -6.790 9.468 2.598 1.00 88.94 119 ASN A O 1
ATOM 888 N N . GLU A 1 120 ? -8.608 8.464 1.778 1.00 95.12 120 GLU A N 1
ATOM 889 C CA . GLU A 1 120 ? -9.219 8.264 3.092 1.00 95.12 120 GLU A CA 1
ATOM 890 C C . GLU A 1 120 ? -8.599 7.049 3.791 1.00 95.12 120 GLU A C 1
ATOM 892 O O . GLU A 1 120 ? -8.381 5.994 3.186 1.00 95.12 120 GLU A O 1
ATOM 897 N N . VAL A 1 121 ? -8.365 7.202 5.093 1.00 96.50 121 VAL A N 1
ATOM 898 C CA . VAL A 1 121 ? -7.951 6.135 6.005 1.00 96.50 121 VAL A CA 1
ATOM 899 C C . VAL A 1 121 ? -9.098 5.757 6.934 1.00 96.50 121 VAL A C 1
ATOM 901 O O . VAL A 1 121 ? -9.899 6.607 7.341 1.00 96.50 121 VAL A O 1
ATOM 904 N N . ALA A 1 122 ? -9.165 4.484 7.306 1.00 98.31 122 ALA A N 1
ATOM 905 C CA . ALA A 1 122 ? -10.098 4.000 8.309 1.00 98.31 122 ALA A CA 1
ATOM 906 C C . ALA A 1 122 ? -9.426 3.030 9.276 1.00 98.31 122 ALA A C 1
ATOM 908 O O . ALA A 1 122 ? -8.662 2.158 8.867 1.00 98.31 122 ALA A O 1
ATOM 909 N N . LEU A 1 123 ? -9.776 3.147 10.556 1.00 98.56 123 LEU A N 1
ATOM 910 C CA . LEU A 1 123 ? -9.347 2.218 11.599 1.00 98.56 123 LEU A CA 1
ATOM 911 C C . LEU A 1 123 ? -10.393 1.121 11.773 1.00 98.56 123 LEU A C 1
ATOM 913 O O . LEU A 1 123 ? -11.586 1.411 11.871 1.00 98.56 123 LEU A O 1
ATOM 917 N N . VAL A 1 124 ? -9.951 -0.127 11.865 1.00 98.75 124 VAL A N 1
ATOM 918 C CA . VAL A 1 124 ? -10.770 -1.282 12.236 1.00 98.75 124 VAL A CA 1
ATOM 919 C C . VAL A 1 124 ? -10.424 -1.669 13.673 1.00 98.75 124 VAL A C 1
ATOM 921 O O . VAL A 1 124 ? -9.310 -2.108 13.955 1.00 98.75 124 VAL A O 1
ATOM 924 N N . LEU A 1 125 ? -11.377 -1.466 14.584 1.00 98.62 125 LEU A N 1
ATOM 925 C CA . LEU A 1 125 ? -11.211 -1.620 16.034 1.00 98.62 125 LEU A CA 1
ATOM 926 C C . LEU A 1 125 ? -11.686 -3.001 16.546 1.00 98.62 125 LEU A C 1
ATOM 928 O O . LEU A 1 125 ? -12.577 -3.603 15.937 1.00 98.62 125 LEU A O 1
ATOM 932 N N . PRO A 1 126 ? -11.216 -3.470 17.721 1.00 98.31 126 PRO A N 1
ATOM 933 C CA . PRO A 1 126 ? -11.639 -4.745 18.330 1.00 98.31 126 PRO A CA 1
ATOM 934 C C . PRO A 1 126 ? -13.101 -4.764 18.792 1.00 98.31 126 PRO A C 1
ATOM 936 O O . PRO A 1 126 ? -13.665 -5.803 19.122 1.00 98.31 126 PRO A O 1
ATOM 939 N N . PHE A 1 127 ? -13.757 -3.608 18.826 1.00 98.06 127 PHE A N 1
ATOM 940 C CA . PHE A 1 127 ? -15.147 -3.455 19.238 1.00 98.06 127 PHE A CA 1
ATOM 941 C C . PHE A 1 127 ? -15.898 -2.599 18.229 1.00 98.06 127 PHE A C 1
ATOM 943 O O . PHE A 1 127 ? -15.311 -1.738 17.583 1.00 98.06 127 PHE A O 1
ATOM 950 N N . ASN A 1 128 ? -17.208 -2.818 18.102 1.00 97.62 128 ASN A N 1
ATOM 951 C CA . ASN A 1 128 ? -18.020 -2.049 17.165 1.00 97.62 128 ASN A CA 1
ATOM 952 C C . ASN A 1 128 ? -18.186 -0.595 17.671 1.00 97.62 128 ASN A C 1
ATOM 954 O O . ASN A 1 128 ? -18.861 -0.407 18.694 1.00 97.62 128 ASN A O 1
ATOM 958 N N . PRO A 1 129 ? -17.619 0.421 16.986 1.00 97.06 129 PRO A N 1
ATOM 959 C CA . PRO A 1 129 ? -17.717 1.821 17.402 1.00 97.06 129 PRO A CA 1
ATOM 960 C C . PRO A 1 129 ? -19.128 2.406 17.233 1.00 97.06 129 PRO A C 1
ATOM 962 O O . PRO A 1 129 ? -19.461 3.382 17.900 1.00 97.06 129 PRO A O 1
ATOM 965 N N . GLU A 1 130 ? -19.977 1.808 16.392 1.00 96.00 130 GLU A N 1
ATOM 966 C CA . GLU A 1 130 ? -21.361 2.247 16.169 1.00 96.00 130 GLU A CA 1
ATOM 967 C C . GLU A 1 130 ? -22.327 1.747 17.251 1.00 96.00 130 GLU A C 1
ATOM 969 O O . GLU A 1 130 ? -23.440 2.259 17.381 1.00 96.00 130 GLU A O 1
ATOM 974 N N . ASN A 1 131 ? -21.925 0.757 18.057 1.00 97.50 131 ASN A N 1
ATOM 975 C CA . ASN A 1 131 ? -22.745 0.292 19.170 1.00 97.50 131 ASN A CA 1
ATOM 976 C C . ASN A 1 131 ? -22.782 1.369 20.275 1.00 97.50 131 ASN A C 1
ATOM 978 O O . ASN A 1 131 ? -21.740 1.646 20.875 1.00 97.50 131 ASN A O 1
ATOM 982 N N . PRO A 1 132 ? -23.959 1.921 20.643 1.00 97.56 132 PRO A N 1
ATOM 983 C CA . PRO A 1 132 ? -24.057 2.966 21.664 1.00 97.56 132 PRO A CA 1
ATOM 984 C C . PRO A 1 132 ? -23.487 2.569 23.032 1.00 97.56 132 PRO A C 1
ATOM 986 O O . PRO A 1 132 ? -23.049 3.435 23.787 1.00 97.56 132 PRO A O 1
ATOM 989 N N . ALA A 1 133 ? -23.449 1.270 23.353 1.00 97.62 133 ALA A N 1
ATOM 990 C CA . ALA A 1 133 ? -22.831 0.770 24.581 1.00 97.62 133 ALA A CA 1
ATOM 991 C C . ALA A 1 133 ? -21.316 1.044 24.645 1.00 97.62 133 ALA A C 1
ATOM 993 O O . ALA A 1 133 ? -20.754 1.146 25.733 1.00 97.62 133 ALA A O 1
ATOM 994 N N . ASN A 1 134 ? -20.666 1.215 23.491 1.00 97.69 134 ASN A N 1
ATOM 995 C CA . ASN A 1 134 ? -19.237 1.485 23.378 1.00 97.69 134 ASN A CA 1
ATOM 996 C C . ASN A 1 134 ? -18.906 2.982 23.315 1.00 97.69 134 ASN A C 1
ATOM 998 O O . ASN A 1 134 ? -17.731 3.326 23.235 1.00 97.69 134 ASN A O 1
ATOM 1002 N N . ALA A 1 135 ? -19.890 3.887 23.392 1.00 96.94 135 ALA A N 1
ATOM 1003 C CA . ALA A 1 135 ? -19.663 5.323 23.203 1.00 96.94 135 ALA A CA 1
ATOM 1004 C C . ALA A 1 135 ? -18.621 5.911 24.176 1.00 96.94 135 ALA A C 1
ATOM 1006 O O . ALA A 1 135 ? -17.755 6.681 23.766 1.00 96.94 135 ALA A O 1
ATOM 1007 N N . THR A 1 136 ? -18.655 5.525 25.457 1.00 97.81 136 THR A N 1
ATOM 1008 C CA . THR A 1 136 ? -17.675 5.993 26.456 1.00 97.81 136 THR A CA 1
ATOM 1009 C C . THR A 1 136 ? -16.290 5.384 26.237 1.00 97.81 136 THR A C 1
ATOM 1011 O O . THR A 1 136 ? -15.290 6.084 26.380 1.00 97.81 136 THR A O 1
ATOM 1014 N N . ARG A 1 137 ? -16.226 4.104 25.847 1.00 97.81 137 ARG A N 1
ATOM 1015 C CA . ARG A 1 137 ? -14.976 3.420 25.488 1.00 97.81 137 ARG A CA 1
ATOM 1016 C C . ARG A 1 137 ? -14.328 4.080 24.270 1.00 97.81 137 ARG A C 1
ATOM 1018 O O . ARG A 1 137 ? -13.149 4.402 24.313 1.00 97.81 137 ARG A O 1
ATOM 1025 N N . LEU A 1 138 ? -15.113 4.359 23.231 1.00 97.38 138 LEU A N 1
ATOM 1026 C CA . LEU A 1 138 ? -14.664 5.066 22.035 1.00 97.38 138 LEU A CA 1
ATOM 1027 C C . LEU A 1 138 ? -14.178 6.485 22.358 1.00 97.38 138 LEU A C 1
ATOM 1029 O O . LEU A 1 138 ? -13.112 6.891 21.901 1.00 97.38 138 LEU A O 1
ATOM 1033 N N . ALA A 1 139 ? -14.917 7.226 23.189 1.00 97.19 139 ALA A N 1
ATOM 1034 C CA . ALA A 1 139 ? -14.509 8.561 23.621 1.00 97.19 139 ALA A CA 1
ATOM 1035 C C . ALA A 1 139 ? -13.153 8.555 24.351 1.00 97.19 139 ALA A C 1
ATOM 1037 O O . ALA A 1 139 ? -12.398 9.518 24.234 1.00 97.19 139 ALA A O 1
ATOM 1038 N N . ALA A 1 140 ? -12.821 7.473 25.064 1.00 97.81 140 ALA A N 1
ATOM 1039 C CA . ALA A 1 140 ? -11.522 7.314 25.711 1.00 97.81 140 ALA A CA 1
ATOM 1040 C C . ALA A 1 140 ? -10.367 7.089 24.716 1.00 97.81 140 ALA A C 1
ATOM 1042 O O . ALA A 1 140 ? -9.225 7.371 25.063 1.00 97.81 140 ALA A O 1
ATOM 1043 N N . LEU A 1 141 ? -10.623 6.628 23.486 1.00 96.25 141 LEU A N 1
ATOM 1044 C CA . LEU A 1 141 ? -9.576 6.490 22.462 1.00 96.25 141 LEU A CA 1
ATOM 1045 C C . LEU A 1 141 ? -9.155 7.841 21.876 1.00 96.25 141 LEU A C 1
ATOM 1047 O O . LEU A 1 141 ? -8.001 8.019 21.502 1.00 96.25 141 LEU A O 1
ATOM 1051 N N . GLY A 1 142 ? -10.075 8.808 21.830 1.00 94.81 142 GLY A N 1
ATOM 1052 C CA . GLY A 1 142 ? -9.773 10.172 21.397 1.00 94.81 142 GLY A CA 1
ATOM 1053 C C . GLY A 1 142 ? -9.546 10.342 19.891 1.00 94.81 142 GLY A C 1
ATOM 1054 O O . GLY A 1 142 ? -9.032 11.380 19.483 1.00 94.81 142 GLY A O 1
ATOM 1055 N N . TYR A 1 143 ? -9.935 9.370 19.058 1.00 94.38 143 TYR A N 1
ATOM 1056 C CA . TYR A 1 143 ? -9.907 9.525 17.602 1.00 94.38 143 TYR A CA 1
ATOM 1057 C C . TYR A 1 143 ? -10.932 10.575 17.151 1.00 94.38 143 TYR A C 1
ATOM 1059 O O . TYR A 1 143 ? -12.117 10.487 17.477 1.00 94.38 143 TYR A O 1
ATOM 1067 N N . VAL A 1 144 ? -10.480 11.580 16.395 1.00 90.12 144 VAL A N 1
ATOM 1068 C CA . VAL A 1 144 ? -11.311 12.693 15.910 1.00 90.12 144 VAL A CA 1
ATOM 1069 C C . VAL A 1 144 ? -11.158 12.817 14.401 1.00 90.12 144 VAL A C 1
ATOM 1071 O O . VAL A 1 144 ? -10.044 12.933 13.907 1.00 90.12 144 VAL A O 1
ATOM 1074 N N . GLY A 1 145 ? -12.278 12.830 13.674 1.00 90.25 145 GLY A N 1
ATOM 1075 C CA . GLY A 1 145 ? -12.277 13.003 12.215 1.00 90.25 145 GLY A CA 1
ATOM 1076 C C . GLY A 1 145 ? -11.750 11.800 11.427 1.00 90.25 145 GLY A C 1
ATOM 1077 O O . GLY A 1 145 ? -11.590 11.907 10.218 1.00 90.25 145 GLY A O 1
ATOM 1078 N N . VAL A 1 146 ? -11.510 10.671 12.099 1.00 94.44 146 VAL A N 1
ATOM 1079 C CA . VAL A 1 146 ? -11.068 9.412 11.492 1.00 94.44 146 VAL A CA 1
ATOM 1080 C C . VAL A 1 146 ? -12.273 8.502 11.313 1.00 94.44 146 VAL A C 1
ATOM 1082 O O . VAL A 1 146 ? -13.120 8.408 12.206 1.00 94.44 146 VAL A O 1
ATOM 1085 N N . ARG A 1 147 ? -12.359 7.817 10.173 1.00 97.38 147 ARG A N 1
ATOM 1086 C CA . ARG A 1 147 ? -13.395 6.814 9.953 1.00 97.38 147 ARG A CA 1
ATOM 1087 C C . ARG A 1 147 ? -13.102 5.556 10.753 1.00 97.38 147 ARG A C 1
ATOM 1089 O O . ARG A 1 147 ? -11.981 5.058 10.743 1.00 97.38 147 ARG A O 1
ATOM 1096 N N . LEU A 1 148 ? -14.125 5.030 11.418 1.00 98.31 148 LEU A N 1
ATOM 1097 C CA . LEU A 1 148 ? -13.991 3.874 12.293 1.00 98.31 148 LEU A CA 1
ATOM 1098 C C . LEU A 1 148 ? -14.938 2.763 11.855 1.00 98.31 148 LEU A C 1
ATOM 1100 O O . LEU A 1 148 ? -16.145 2.965 11.740 1.00 98.31 148 LEU A O 1
ATOM 1104 N N . PHE A 1 149 ? -14.373 1.582 11.677 1.00 98.56 149 PHE A N 1
ATOM 1105 C CA . PHE A 1 149 ? -15.064 0.306 11.654 1.00 98.56 149 PHE A CA 1
ATOM 1106 C C . PHE A 1 149 ? -14.667 -0.480 12.905 1.00 98.56 149 PHE A C 1
ATOM 1108 O O . PHE A 1 149 ? -13.748 -0.094 13.630 1.00 98.56 149 PHE A O 1
ATOM 1115 N N . GLY A 1 150 ? -15.329 -1.598 13.185 1.00 97.44 150 GLY A N 1
ATOM 1116 C CA . GLY A 1 150 ? -14.826 -2.472 14.233 1.00 97.44 150 GLY A CA 1
ATOM 1117 C C . GLY A 1 150 ? -15.779 -3.545 14.706 1.00 97.44 150 GLY A C 1
ATOM 1118 O O . GLY A 1 150 ? -16.884 -3.719 14.192 1.00 97.44 150 GLY A O 1
ATOM 1119 N N . GLY A 1 151 ? -15.323 -4.246 15.736 1.00 97.88 151 GLY A N 1
ATOM 1120 C CA . GLY A 1 151 ? -15.889 -5.509 16.178 1.00 97.88 151 GLY A CA 1
ATOM 1121 C C . GLY A 1 151 ? -15.317 -6.668 15.377 1.00 97.88 151 GLY A C 1
ATOM 1122 O O . GLY A 1 151 ? -16.049 -7.618 15.105 1.00 97.88 151 GLY A O 1
ATOM 1123 N N . TYR A 1 152 ? -14.046 -6.569 14.965 1.00 98.44 152 TYR A N 1
ATOM 1124 C CA . TYR A 1 152 ? -13.353 -7.715 14.393 1.00 98.44 152 TYR A CA 1
ATOM 1125 C C . TYR A 1 152 ? -13.323 -8.867 15.408 1.00 98.44 152 TYR A C 1
ATOM 1127 O O . TYR A 1 152 ? -13.304 -8.650 16.620 1.00 98.44 152 TYR A O 1
ATOM 1135 N N . ALA A 1 153 ? -13.345 -10.099 14.914 1.00 98.25 153 ALA A N 1
ATOM 1136 C CA . ALA A 1 153 ? -13.104 -11.284 15.725 1.00 98.25 153 ALA A CA 1
ATOM 1137 C C . ALA A 1 153 ? -11.602 -11.599 15.752 1.00 98.25 153 ALA A C 1
ATOM 1139 O O . ALA A 1 153 ? -10.905 -11.317 14.783 1.00 98.25 153 ALA A O 1
ATOM 1140 N N . GLY A 1 154 ? -11.123 -12.212 16.835 1.00 96.56 154 GLY A N 1
ATOM 1141 C CA . GLY A 1 154 ? -9.693 -12.456 17.045 1.00 96.56 154 GLY A CA 1
ATOM 1142 C C . GLY A 1 154 ? -9.020 -11.340 17.844 1.00 96.56 154 GLY A C 1
ATOM 1143 O O . GLY A 1 154 ? -9.698 -10.503 18.442 1.00 96.56 154 GLY A O 1
ATOM 1144 N N . GLN A 1 155 ? -7.694 -11.375 17.883 1.00 95.81 155 GLN A N 1
ATOM 1145 C CA . GLN A 1 155 ? -6.830 -10.408 18.558 1.00 95.81 155 GLN A CA 1
ATOM 1146 C C . GLN A 1 155 ? -5.493 -10.381 17.815 1.00 95.81 155 GLN A C 1
ATOM 1148 O O . GLN A 1 155 ? -5.074 -11.423 17.310 1.00 95.81 155 GLN A O 1
ATOM 1153 N N . LEU A 1 156 ? -4.842 -9.221 17.730 1.00 96.75 156 LEU A N 1
ATOM 1154 C CA . LEU A 1 156 ? -3.523 -9.137 17.111 1.00 96.75 156 LEU A CA 1
ATOM 1155 C C . LEU A 1 156 ? -2.478 -9.770 18.034 1.00 96.75 156 LEU A C 1
ATOM 1157 O O . LEU A 1 156 ? -2.459 -9.514 19.235 1.00 96.75 156 LEU A O 1
ATOM 1161 N N . ASP A 1 157 ? -1.607 -10.611 17.481 1.00 95.62 157 ASP A N 1
ATOM 1162 C CA . ASP A 1 157 ? -0.516 -11.203 18.249 1.00 95.62 157 ASP A CA 1
ATOM 1163 C C . ASP A 1 157 ? 0.653 -10.215 18.379 1.00 95.62 157 ASP A C 1
ATOM 1165 O O . ASP A 1 157 ? 1.099 -9.613 17.396 1.00 95.62 157 ASP A O 1
ATOM 1169 N N . ASP A 1 158 ? 1.178 -10.068 19.598 1.00 94.12 158 ASP A N 1
ATOM 1170 C CA . ASP A 1 158 ? 2.329 -9.208 19.868 1.00 94.12 158 ASP A CA 1
ATOM 1171 C C . ASP A 1 158 ? 3.575 -9.672 19.096 1.00 94.12 158 ASP A C 1
ATOM 1173 O O . ASP A 1 158 ? 4.413 -8.847 18.739 1.00 94.12 158 ASP A O 1
ATOM 1177 N N . PHE A 1 159 ? 3.753 -10.969 18.852 1.00 93.12 159 PHE A N 1
ATOM 1178 C CA . PHE A 1 159 ? 4.976 -11.533 18.290 1.00 93.12 159 PHE A CA 1
ATOM 1179 C C . PHE A 1 159 ? 4.937 -11.551 16.765 1.00 93.12 159 PHE A C 1
ATOM 1181 O O . PHE A 1 159 ? 5.746 -10.893 16.121 1.00 93.12 159 PHE A O 1
ATOM 1188 N N . SER A 1 160 ? 3.988 -12.267 16.173 1.00 94.31 160 SER A N 1
ATOM 1189 C CA . SER A 1 160 ? 3.908 -12.414 14.719 1.00 94.31 160 SER A CA 1
ATOM 1190 C C . SER A 1 160 ? 2.492 -12.723 14.277 1.00 94.31 160 SER A C 1
ATOM 1192 O O . SER A 1 160 ? 1.836 -13.555 14.902 1.00 94.31 160 SER A O 1
ATOM 1194 N N . GLU A 1 161 ? 2.063 -12.164 13.152 1.00 95.38 161 GLU A N 1
ATOM 1195 C CA . GLU A 1 161 ? 0.719 -12.413 12.636 1.00 95.38 161 GLU A CA 1
ATOM 1196 C C . GLU A 1 161 ? 0.652 -12.303 11.110 1.00 95.38 161 GLU A C 1
ATOM 1198 O O . GLU A 1 161 ? 1.420 -11.563 10.490 1.00 95.38 161 GLU A O 1
ATOM 1203 N N . GLU A 1 162 ? -0.296 -13.023 10.505 1.00 95.94 162 GLU A N 1
ATOM 1204 C CA . GLU A 1 162 ? -0.697 -12.834 9.108 1.00 95.94 162 GLU A CA 1
ATOM 1205 C C . GLU A 1 162 ? -2.011 -12.047 9.042 1.00 95.94 162 GLU A C 1
ATOM 1207 O O . GLU A 1 162 ? -3.037 -12.463 9.582 1.00 95.94 162 GLU A O 1
ATOM 1212 N N . LEU A 1 163 ? -2.005 -10.940 8.301 1.00 97.06 163 LEU A N 1
ATOM 1213 C CA . LEU A 1 163 ? -3.187 -10.156 7.968 1.00 97.06 163 LEU A CA 1
ATOM 1214 C C . LEU A 1 163 ? -3.356 -10.095 6.454 1.00 97.06 163 LEU A C 1
ATOM 1216 O O . LEU A 1 163 ? -2.461 -9.687 5.715 1.00 97.06 163 LEU A O 1
ATOM 1220 N N . ARG A 1 164 ? -4.539 -10.486 5.989 1.00 95.50 164 ARG A N 1
ATOM 1221 C CA . ARG A 1 164 ? -4.926 -10.437 4.579 1.00 95.50 164 ARG A CA 1
ATOM 1222 C C . ARG A 1 164 ? -6.098 -9.500 4.415 1.00 95.50 164 ARG A C 1
ATOM 1224 O O . ARG A 1 164 ? -7.172 -9.759 4.960 1.00 95.50 164 ARG A O 1
ATOM 1231 N N . LEU A 1 165 ? -5.911 -8.467 3.607 1.00 96.50 165 LEU A N 1
ATOM 1232 C CA . LEU A 1 165 ? -7.011 -7.681 3.081 1.00 96.50 165 LEU A CA 1
ATOM 1233 C C . LEU A 1 165 ? -7.467 -8.326 1.778 1.00 96.50 165 LEU A C 1
ATOM 1235 O O . LEU A 1 165 ? -6.692 -8.465 0.831 1.00 96.50 165 LEU A O 1
ATOM 1239 N N . LEU A 1 166 ? -8.723 -8.749 1.739 1.00 95.25 166 LEU A N 1
ATOM 1240 C CA . LEU A 1 166 ? -9.321 -9.409 0.591 1.00 95.25 166 LEU A CA 1
ATOM 1241 C C . LEU A 1 166 ? -10.380 -8.499 -0.031 1.00 95.25 166 LEU A C 1
ATOM 1243 O O . LEU A 1 166 ? -11.170 -7.883 0.685 1.00 95.25 166 LEU A O 1
ATOM 1247 N N . ARG A 1 167 ? -10.411 -8.467 -1.362 1.00 93.31 167 ARG A N 1
ATOM 1248 C CA . ARG A 1 167 ? -11.401 -7.739 -2.169 1.00 93.31 167 ARG A CA 1
ATOM 1249 C C . ARG A 1 167 ? -12.246 -8.711 -2.988 1.00 93.31 167 ARG A C 1
ATOM 1251 O O . ARG A 1 167 ? -11.730 -9.782 -3.330 1.00 93.31 167 ARG A O 1
ATOM 1258 N N . PRO A 1 168 ? -13.487 -8.352 -3.349 1.00 92.38 168 PRO A N 1
ATOM 1259 C CA . PRO A 1 168 ? -14.243 -9.133 -4.310 1.00 92.38 168 PRO A CA 1
ATOM 1260 C C . PRO A 1 168 ? -13.561 -9.102 -5.686 1.00 92.38 168 PRO A C 1
ATOM 1262 O O . PRO A 1 168 ? -12.889 -8.132 -6.057 1.00 92.38 168 PRO A O 1
ATOM 1265 N N . ASP A 1 169 ? -13.754 -10.173 -6.445 1.00 88.94 169 ASP A N 1
ATOM 1266 C CA . ASP A 1 169 ? -13.439 -10.240 -7.870 1.00 88.94 169 ASP A CA 1
ATOM 1267 C C . ASP A 1 169 ? -14.698 -10.612 -8.671 1.00 88.94 169 ASP A C 1
ATOM 1269 O O . ASP A 1 169 ? -15.750 -10.931 -8.108 1.00 88.94 169 ASP A O 1
ATOM 1273 N N . THR A 1 170 ? -14.609 -10.534 -9.994 1.00 87.62 170 THR A N 1
ATOM 1274 C CA . THR A 1 170 ? -15.715 -10.820 -10.906 1.00 87.62 170 THR A CA 1
ATOM 1275 C C . THR A 1 170 ? -16.214 -12.256 -10.702 1.00 87.62 170 THR A C 1
ATOM 1277 O O . THR A 1 170 ? -15.419 -13.195 -10.795 1.00 87.62 170 THR A O 1
ATOM 1280 N N . PRO A 1 171 ? -17.522 -12.467 -10.452 1.00 88.25 171 PRO A N 1
ATOM 1281 C CA . PRO A 1 171 ? -18.096 -13.804 -10.369 1.00 88.25 171 PRO A CA 1
ATOM 1282 C C . PRO A 1 171 ? -17.800 -14.638 -11.624 1.00 88.25 171 PRO A C 1
ATOM 1284 O O . PRO A 1 171 ? -17.955 -14.130 -12.741 1.00 88.25 171 PRO A O 1
ATOM 1287 N N . PRO A 1 172 ? -17.438 -15.926 -11.483 1.00 86.75 172 PRO A N 1
ATOM 1288 C CA . PRO A 1 172 ? -17.287 -16.816 -12.625 1.00 86.75 172 PRO A CA 1
ATOM 1289 C C . PRO A 1 172 ? -18.581 -16.911 -13.439 1.00 86.75 172 PRO A C 1
ATOM 1291 O O . PRO A 1 172 ? -19.678 -16.984 -12.881 1.00 86.75 172 PRO A O 1
ATOM 1294 N N . VAL A 1 173 ? -18.467 -16.960 -14.769 1.00 89.19 173 VAL A N 1
ATOM 1295 C CA . VAL A 1 173 ? -19.631 -17.021 -15.679 1.00 89.19 173 VAL A CA 1
ATOM 1296 C C . VAL A 1 173 ? -20.506 -18.252 -15.409 1.00 89.19 173 VAL A C 1
ATOM 1298 O O . VAL A 1 173 ? -21.726 -18.198 -15.556 1.00 89.19 173 VAL A O 1
ATOM 1301 N N . ASP A 1 174 ? -19.894 -19.362 -15.000 1.00 92.31 174 ASP A N 1
ATOM 1302 C CA . ASP A 1 174 ? -20.554 -20.619 -14.646 1.00 92.31 174 ASP A CA 1
ATOM 1303 C C . ASP A 1 174 ? -21.135 -20.632 -13.221 1.00 92.31 174 ASP A C 1
ATOM 1305 O O . ASP A 1 174 ? -21.953 -21.497 -12.902 1.00 92.31 174 ASP A O 1
ATOM 1309 N N . ASN A 1 175 ? -20.772 -19.661 -12.379 1.00 89.88 175 ASN A N 1
ATOM 1310 C CA . ASN A 1 175 ? -21.317 -19.487 -11.037 1.00 89.88 175 ASN A CA 1
ATOM 1311 C C . ASN A 1 175 ? -21.480 -17.995 -10.675 1.00 89.88 175 ASN A C 1
ATOM 1313 O O . ASN A 1 175 ? -20.767 -17.481 -9.810 1.00 89.88 175 ASN A O 1
ATOM 1317 N N . PRO A 1 176 ? -22.451 -17.291 -11.288 1.00 90.25 176 PRO A N 1
ATOM 1318 C CA . PRO A 1 176 ? -22.596 -15.838 -11.153 1.00 90.25 176 PRO A CA 1
ATOM 1319 C C . PRO A 1 176 ? -23.017 -15.379 -9.748 1.00 90.25 176 PRO A C 1
ATOM 1321 O O . PRO A 1 176 ? -23.019 -14.186 -9.463 1.00 90.25 176 PRO A O 1
ATOM 1324 N N . THR A 1 177 ? -23.408 -16.308 -8.872 1.00 91.69 177 THR A N 1
ATOM 1325 C CA . THR A 1 177 ? -23.765 -16.028 -7.473 1.00 91.69 177 THR A CA 1
ATOM 1326 C C . THR A 1 177 ? -22.586 -16.143 -6.509 1.00 91.69 177 THR A C 1
ATOM 1328 O O . THR A 1 177 ? -22.721 -15.789 -5.341 1.00 91.69 177 THR A O 1
ATOM 1331 N N . LEU A 1 178 ? -21.448 -16.677 -6.959 1.00 90.81 178 LEU A N 1
ATOM 1332 C CA . LEU A 1 178 ? -20.232 -16.739 -6.161 1.00 90.81 178 LEU A CA 1
ATOM 1333 C C . LEU A 1 178 ? -19.533 -15.380 -6.201 1.00 90.81 178 LEU A C 1
ATOM 1335 O O . LEU A 1 178 ? -19.192 -14.908 -7.279 1.00 90.81 178 LEU A O 1
ATOM 1339 N N . VAL A 1 179 ? -19.252 -14.803 -5.033 1.00 90.62 179 VAL A N 1
ATOM 1340 C CA . VAL A 1 179 ? -18.335 -13.662 -4.909 1.00 90.62 179 VAL A CA 1
ATOM 1341 C C . VAL A 1 179 ? -16.948 -14.206 -4.553 1.00 90.62 179 VAL A C 1
ATOM 1343 O O . VAL A 1 179 ? -16.697 -14.542 -3.385 1.00 90.62 179 VAL A O 1
ATOM 1346 N N . PRO A 1 180 ? -16.043 -14.393 -5.531 1.00 91.50 180 PRO A N 1
ATOM 1347 C CA . PRO A 1 180 ? -14.665 -14.747 -5.231 1.00 91.50 180 PRO A CA 1
ATOM 1348 C C . PRO A 1 180 ? -13.999 -13.602 -4.470 1.00 91.50 180 PRO A C 1
ATOM 1350 O O . PRO A 1 180 ? -14.322 -12.437 -4.671 1.00 91.50 180 PRO A O 1
ATOM 1353 N N . HIS A 1 181 ? -13.072 -13.950 -3.584 1.00 92.25 181 HIS A N 1
ATOM 1354 C CA . H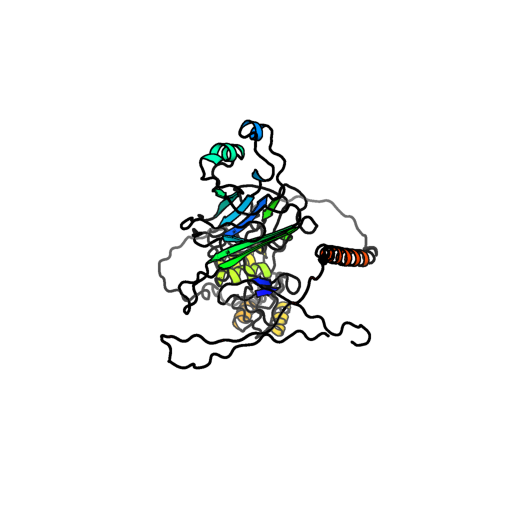IS A 1 181 ? -12.292 -12.973 -2.837 1.00 92.25 181 HIS A CA 1
ATOM 1355 C C . HIS A 1 181 ? -10.814 -13.239 -3.076 1.00 92.25 181 HIS A C 1
ATOM 1357 O O . HIS A 1 181 ? -10.338 -14.348 -2.820 1.00 92.25 181 HIS A O 1
ATOM 1363 N N . VAL A 1 182 ? -10.103 -12.219 -3.534 1.00 90.88 182 VAL A N 1
ATOM 1364 C CA . VAL A 1 182 ? -8.676 -12.268 -3.869 1.00 90.88 182 VAL A CA 1
ATOM 1365 C C . VAL A 1 182 ? -7.889 -11.372 -2.922 1.00 90.88 182 VAL A C 1
ATOM 1367 O O . VAL A 1 182 ? -8.448 -10.442 -2.338 1.00 90.88 182 VAL A O 1
ATOM 1370 N N . ILE A 1 183 ? -6.597 -11.649 -2.754 1.00 89.88 183 ILE A N 1
ATOM 1371 C CA . ILE A 1 183 ? -5.725 -10.813 -1.920 1.00 89.88 183 ILE A CA 1
ATOM 1372 C C . ILE A 1 183 ? -5.549 -9.439 -2.577 1.00 89.88 183 ILE A C 1
ATOM 1374 O O . ILE A 1 183 ? -5.040 -9.341 -3.691 1.00 89.88 183 ILE A O 1
ATOM 1378 N N . ALA A 1 184 ? -5.965 -8.388 -1.872 1.00 90.06 184 ALA A N 1
ATOM 1379 C CA . ALA A 1 184 ? -5.656 -6.999 -2.200 1.00 90.06 184 ALA A CA 1
ATOM 1380 C C . ALA A 1 184 ? -4.337 -6.553 -1.554 1.00 90.06 184 ALA A C 1
ATOM 1382 O O . ALA A 1 184 ? -3.558 -5.854 -2.200 1.00 90.06 184 ALA A O 1
ATOM 1383 N N . ASP A 1 185 ? -4.096 -6.982 -0.310 1.00 92.50 185 ASP A N 1
ATOM 1384 C CA . ASP A 1 185 ? -2.853 -6.765 0.434 1.00 92.50 185 ASP A CA 1
ATOM 1385 C C . ASP A 1 185 ? -2.594 -7.915 1.420 1.00 92.50 185 ASP A C 1
ATOM 1387 O O . ASP A 1 185 ? -3.531 -8.536 1.936 1.00 92.50 185 ASP A O 1
ATOM 1391 N N . LEU A 1 186 ? -1.318 -8.185 1.683 1.00 92.06 186 LEU A N 1
ATOM 1392 C CA . LEU A 1 186 ? -0.830 -9.195 2.613 1.00 92.06 186 LEU A CA 1
ATOM 1393 C C . LEU A 1 186 ? 0.240 -8.565 3.501 1.00 92.06 186 LEU A C 1
ATOM 1395 O O . LEU A 1 186 ? 1.225 -8.032 3.004 1.00 92.06 186 LEU A O 1
ATOM 1399 N N . LEU A 1 187 ? 0.079 -8.710 4.810 1.00 94.12 187 LEU A N 1
ATOM 1400 C CA . LEU A 1 187 ? 1.065 -8.358 5.820 1.00 94.12 187 LEU A CA 1
ATOM 1401 C C . LEU A 1 187 ? 1.372 -9.600 6.655 1.00 94.12 187 LEU A C 1
ATOM 1403 O O . LEU A 1 187 ? 0.459 -10.249 7.157 1.00 94.12 187 LEU A O 1
ATOM 1407 N N . VAL A 1 188 ? 2.655 -9.923 6.811 1.00 93.56 188 VAL A N 1
ATOM 1408 C CA . VAL A 1 188 ? 3.123 -10.995 7.700 1.00 93.56 188 VAL A CA 1
ATOM 1409 C C . VAL A 1 188 ? 4.225 -10.442 8.597 1.00 93.56 188 VAL A C 1
ATOM 1411 O O . VAL A 1 188 ? 5.400 -10.572 8.257 1.00 93.56 188 VAL A O 1
ATOM 1414 N N . TYR A 1 189 ? 3.855 -9.772 9.690 1.00 94.31 189 TYR A N 1
ATOM 1415 C CA . TYR A 1 189 ? 4.825 -9.114 10.572 1.00 94.31 189 TYR A CA 1
ATOM 1416 C C . TYR A 1 189 ? 5.443 -10.074 11.594 1.00 94.31 189 TYR A C 1
ATOM 1418 O O . TYR A 1 189 ? 4.922 -11.161 11.842 1.00 94.31 189 TYR A O 1
ATOM 1426 N N . ASP A 1 190 ? 6.562 -9.656 12.191 1.00 92.88 190 ASP A N 1
ATOM 1427 C CA . ASP A 1 190 ? 7.308 -10.423 13.195 1.00 92.88 190 ASP A CA 1
ATOM 1428 C C . ASP A 1 190 ? 7.949 -9.491 14.252 1.00 92.88 190 ASP A C 1
ATOM 1430 O O . ASP A 1 190 ? 8.155 -8.296 14.012 1.00 92.88 190 ASP A O 1
ATOM 1434 N N . ASP A 1 191 ? 8.326 -10.033 15.411 1.00 90.50 191 ASP A N 1
ATOM 1435 C CA . ASP A 1 191 ? 8.982 -9.342 16.528 1.00 90.50 191 ASP A CA 1
ATOM 1436 C C . ASP A 1 191 ? 10.499 -9.452 16.497 1.00 90.50 191 ASP A C 1
ATOM 1438 O O . ASP A 1 191 ? 11.194 -9.169 17.475 1.00 90.50 191 ASP A O 1
ATOM 1442 N N . VAL A 1 192 ? 11.030 -9.838 15.344 1.00 92.12 192 VAL A N 1
ATOM 1443 C CA . VAL A 1 192 ? 12.461 -9.939 15.118 1.00 92.12 192 VAL A CA 1
ATOM 1444 C C . VAL A 1 192 ? 12.888 -9.182 13.869 1.00 92.12 192 VAL A C 1
ATOM 1446 O O . VAL A 1 192 ? 12.150 -9.003 12.901 1.00 92.12 192 VAL A O 1
ATOM 1449 N N . THR A 1 193 ? 14.145 -8.737 13.877 1.00 91.06 193 THR A N 1
ATOM 1450 C CA . THR A 1 193 ? 14.805 -8.172 12.695 1.00 91.06 193 THR A CA 1
ATOM 1451 C C . THR A 1 193 ? 14.654 -9.135 11.506 1.00 91.06 193 THR A C 1
ATOM 1453 O O . THR A 1 193 ? 14.941 -10.324 11.668 1.00 91.06 193 THR A O 1
ATOM 1456 N N . PRO A 1 194 ? 14.267 -8.654 10.309 1.00 92.06 194 PRO A N 1
ATOM 1457 C CA . PRO A 1 194 ? 14.338 -7.261 9.850 1.00 92.06 194 PRO A CA 1
ATOM 1458 C C . PRO A 1 194 ? 13.113 -6.370 10.116 1.00 92.06 194 PRO A C 1
ATOM 1460 O O . PRO A 1 194 ? 13.160 -5.204 9.735 1.00 92.06 194 PRO A O 1
ATOM 1463 N N . TRP A 1 195 ? 12.058 -6.856 10.774 1.00 93.12 195 TRP A N 1
ATOM 1464 C CA . TRP A 1 195 ? 10.889 -6.026 11.090 1.00 93.12 195 TRP A CA 1
ATOM 1465 C C . TRP A 1 195 ? 11.229 -4.904 12.080 1.00 93.12 195 TRP A C 1
ATOM 1467 O O . TRP A 1 195 ? 12.152 -5.071 12.891 1.00 93.12 195 TRP A O 1
ATOM 1477 N N . PRO A 1 196 ? 10.522 -3.758 12.044 1.00 92.75 196 PRO A N 1
ATOM 1478 C CA . PRO A 1 196 ? 10.696 -2.705 13.038 1.00 92.75 196 PRO A CA 1
ATOM 1479 C C . PRO A 1 196 ? 10.466 -3.215 14.468 1.00 92.75 196 PRO A C 1
ATOM 1481 O O . PRO A 1 196 ? 9.516 -3.937 14.735 1.00 92.75 196 PRO A O 1
ATOM 1484 N N . GLN A 1 197 ? 11.351 -2.831 15.393 1.00 90.44 197 GLN A N 1
ATOM 1485 C CA . GLN A 1 197 ? 11.363 -3.328 16.784 1.00 90.44 197 GLN A CA 1
ATOM 1486 C C . GLN A 1 197 ? 11.006 -2.266 17.831 1.00 90.44 197 GLN A C 1
ATOM 1488 O O . GLN A 1 197 ? 11.164 -2.480 19.031 1.00 90.44 197 GLN A O 1
ATOM 1493 N N . VAL A 1 198 ? 10.599 -1.083 17.379 1.00 82.62 198 VAL A N 1
ATOM 1494 C CA . VAL A 1 198 ? 10.294 0.076 18.223 1.00 82.62 198 VAL A CA 1
ATOM 1495 C C . VAL A 1 198 ? 8.869 0.538 17.954 1.00 82.62 198 VAL A C 1
ATOM 1497 O O . VAL A 1 198 ? 8.346 0.286 16.876 1.00 82.62 198 VAL A O 1
ATOM 1500 N N . GLY A 1 199 ? 8.277 1.243 18.916 1.00 86.50 199 GLY A N 1
ATOM 1501 C CA . GLY A 1 199 ? 6.910 1.747 18.804 1.00 86.50 199 GLY A CA 1
ATOM 1502 C C . GLY A 1 199 ? 5.866 0.763 19.326 1.00 86.50 199 GLY A C 1
ATOM 1503 O O . GLY A 1 199 ? 6.196 -0.263 19.920 1.00 86.50 199 GLY A O 1
ATOM 1504 N N . THR A 1 200 ? 4.602 1.135 19.150 1.00 91.94 200 THR A N 1
ATOM 1505 C CA . THR A 1 200 ? 3.433 0.327 19.528 1.00 91.94 200 THR A CA 1
ATOM 1506 C C . THR A 1 200 ? 2.887 -0.497 18.365 1.00 91.94 200 THR A C 1
ATOM 1508 O O . THR A 1 200 ? 1.982 -1.308 18.528 1.00 91.94 200 THR A O 1
ATOM 1511 N N . GLY A 1 201 ? 3.436 -0.287 17.177 1.00 93.50 201 GLY A N 1
ATOM 1512 C CA . GLY A 1 201 ? 2.932 -0.830 15.939 1.00 93.50 201 GLY A CA 1
ATOM 1513 C C . GLY A 1 201 ? 3.871 -0.521 14.788 1.00 93.50 201 GLY A C 1
ATOM 1514 O O . GLY A 1 201 ? 5.005 -0.072 14.990 1.00 93.50 201 GLY A O 1
ATOM 1515 N N . ILE A 1 202 ? 3.369 -0.756 13.583 1.00 95.19 202 ILE A N 1
ATOM 1516 C CA . ILE A 1 202 ? 4.071 -0.477 12.339 1.00 95.19 202 ILE A CA 1
ATOM 1517 C C . ILE A 1 202 ? 3.208 0.349 11.393 1.00 95.19 202 ILE A C 1
ATOM 1519 O O . ILE A 1 202 ? 2.050 0.009 11.169 1.00 95.19 202 ILE A O 1
ATOM 1523 N N . SER A 1 203 ? 3.805 1.371 10.779 1.00 94.56 203 SER A N 1
ATOM 1524 C CA . SER A 1 203 ? 3.194 2.194 9.729 1.00 94.56 203 SER A CA 1
ATOM 1525 C C . SER A 1 203 ? 3.958 2.027 8.424 1.00 94.56 203 SER A C 1
ATOM 1527 O O . SER A 1 203 ? 5.195 1.984 8.400 1.00 94.56 203 SER A O 1
ATOM 1529 N N . ARG A 1 204 ? 3.217 1.952 7.327 1.00 91.56 204 ARG A N 1
ATOM 1530 C CA . ARG A 1 204 ? 3.748 1.728 5.992 1.00 91.56 204 ARG A CA 1
ATOM 1531 C C . ARG A 1 204 ? 4.352 3.002 5.413 1.00 91.56 204 ARG A C 1
ATOM 1533 O O . ARG A 1 204 ? 3.747 4.068 5.477 1.00 91.56 204 ARG A O 1
ATOM 1540 N N . VAL A 1 205 ? 5.533 2.890 4.811 1.00 87.50 205 VAL A N 1
ATOM 1541 C CA . VAL A 1 205 ? 6.285 4.049 4.291 1.00 87.50 205 VAL A CA 1
ATOM 1542 C C . VAL A 1 205 ? 5.826 4.497 2.911 1.00 87.50 205 VAL A C 1
ATOM 1544 O O . VAL A 1 205 ? 5.996 5.665 2.563 1.00 87.50 205 VAL A O 1
ATOM 1547 N N . SER A 1 206 ? 5.251 3.573 2.137 1.00 84.12 206 SER A N 1
ATOM 1548 C CA . SER A 1 206 ? 4.847 3.813 0.758 1.00 84.12 206 SER A CA 1
ATOM 1549 C C . SER A 1 206 ? 3.729 2.855 0.305 1.00 84.12 206 SER A C 1
ATOM 1551 O O . SER A 1 206 ? 3.817 1.649 0.573 1.00 84.12 206 SER A O 1
ATOM 1553 N N . PRO A 1 207 ? 2.680 3.342 -0.386 1.00 83.12 207 PRO A N 1
ATOM 1554 C CA . PRO A 1 207 ? 1.537 2.524 -0.786 1.00 83.12 207 PRO A CA 1
ATOM 1555 C C . PRO A 1 207 ? 1.806 1.606 -1.994 1.00 83.12 207 PRO A C 1
ATOM 1557 O O . PRO A 1 207 ? 1.005 0.722 -2.290 1.00 83.12 207 PRO A O 1
ATOM 1560 N N . ILE A 1 208 ? 2.936 1.765 -2.684 1.00 78.75 208 ILE A N 1
ATOM 1561 C CA . ILE A 1 208 ? 3.419 0.845 -3.739 1.00 78.75 208 ILE A CA 1
ATOM 1562 C C . ILE A 1 208 ? 4.154 -0.390 -3.207 1.00 78.75 208 ILE A C 1
ATOM 1564 O O . ILE A 1 208 ? 4.128 -1.429 -3.861 1.00 78.75 208 ILE A O 1
ATOM 1568 N N . LEU A 1 209 ? 4.815 -0.298 -2.050 1.00 83.12 209 LEU A N 1
ATOM 1569 C CA . LEU A 1 209 ? 5.706 -1.350 -1.551 1.00 83.12 209 LEU A CA 1
ATOM 1570 C C . LEU A 1 209 ? 4.906 -2.458 -0.880 1.00 83.12 209 LEU A C 1
ATOM 1572 O O . LEU A 1 209 ? 4.219 -2.151 0.080 1.00 83.12 209 LEU A O 1
ATOM 1576 N N . LEU A 1 210 ? 5.001 -3.718 -1.304 1.00 86.62 210 LEU A N 1
ATOM 1577 C CA . LEU A 1 210 ? 4.191 -4.815 -0.743 1.00 86.62 210 LEU A CA 1
ATOM 1578 C C . LEU A 1 210 ? 4.212 -4.878 0.797 1.00 86.62 210 LEU A C 1
ATOM 1580 O O . LEU A 1 210 ? 5.264 -4.716 1.420 1.00 86.62 210 LEU A O 1
ATOM 1584 N N . GLY A 1 211 ? 3.056 -5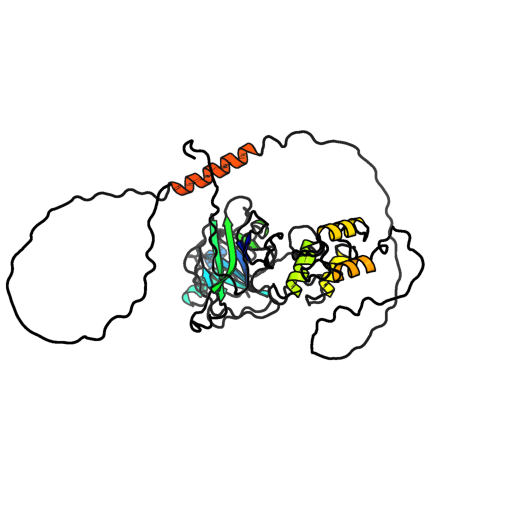.150 1.410 1.00 89.88 211 GLY A N 1
ATOM 1585 C CA . GLY A 1 211 ? 2.920 -5.226 2.865 1.00 89.88 211 GLY A CA 1
ATOM 1586 C C . GLY A 1 211 ? 3.699 -6.377 3.511 1.00 89.88 211 GLY A C 1
ATOM 1587 O O . GLY A 1 211 ? 4.010 -6.314 4.696 1.00 89.88 211 GLY A O 1
ATOM 1588 N N . ASP A 1 212 ? 4.086 -7.408 2.764 1.00 88.38 212 ASP A N 1
ATOM 1589 C CA . ASP A 1 212 ? 4.788 -8.580 3.294 1.00 88.38 212 ASP A CA 1
ATOM 1590 C C . ASP A 1 212 ? 6.317 -8.407 3.352 1.00 88.38 212 ASP A C 1
ATOM 1592 O O . ASP A 1 212 ? 7.031 -9.297 3.825 1.00 88.38 212 ASP A O 1
ATOM 1596 N N . LEU A 1 213 ? 6.827 -7.251 2.919 1.00 89.12 213 LEU A N 1
ATOM 1597 C CA . LEU A 1 213 ? 8.235 -6.884 3.017 1.00 89.12 213 LEU A CA 1
ATOM 1598 C C . LEU A 1 213 ? 8.470 -6.036 4.263 1.00 89.12 213 LEU A C 1
ATOM 1600 O O . LEU A 1 213 ? 7.895 -4.962 4.411 1.00 89.12 213 LEU A O 1
ATOM 1604 N N . SER A 1 214 ? 9.401 -6.449 5.124 1.00 91.19 214 SER A N 1
ATOM 1605 C CA . SER A 1 214 ? 9.752 -5.679 6.326 1.00 91.19 214 SER A CA 1
ATOM 1606 C C . SER A 1 214 ? 10.265 -4.265 6.014 1.00 91.19 214 SER A C 1
ATOM 1608 O O . SER A 1 214 ? 10.122 -3.367 6.837 1.00 91.19 214 SER A O 1
ATOM 1610 N N . SER A 1 215 ? 10.869 -4.058 4.835 1.00 87.81 215 SER A N 1
ATOM 1611 C CA . SER A 1 215 ? 11.355 -2.753 4.360 1.00 87.81 215 SER A CA 1
ATOM 1612 C C . SER A 1 215 ? 10.234 -1.760 4.048 1.00 87.81 215 SER A C 1
ATOM 1614 O O . SER A 1 215 ? 10.498 -0.566 3.962 1.00 87.81 215 SER A O 1
ATOM 1616 N N . SER A 1 216 ? 8.991 -2.229 3.916 1.00 89.31 216 SER A N 1
ATOM 1617 C CA . SER A 1 216 ? 7.817 -1.382 3.687 1.00 89.31 216 SER A CA 1
ATOM 1618 C C . SER A 1 216 ? 7.342 -0.660 4.947 1.00 89.31 216 SER A C 1
ATOM 1620 O O . SER A 1 216 ? 6.442 0.173 4.859 1.00 89.31 216 SER A O 1
ATOM 1622 N N . TRP A 1 217 ? 7.908 -0.966 6.118 1.00 92.50 217 TRP A N 1
ATOM 1623 C CA . TRP A 1 217 ? 7.351 -0.578 7.412 1.00 92.50 217 TRP A CA 1
ATOM 1624 C C . TRP A 1 217 ? 8.342 0.183 8.290 1.00 92.50 217 TRP A C 1
ATOM 1626 O O . TRP A 1 217 ? 9.544 -0.077 8.302 1.00 92.50 217 TRP A O 1
ATOM 1636 N N . THR A 1 218 ? 7.805 1.089 9.103 1.00 92.81 218 THR A N 1
ATOM 1637 C CA . THR A 1 218 ? 8.513 1.775 10.192 1.00 92.81 218 THR A CA 1
ATOM 1638 C C . THR A 1 218 ? 7.824 1.499 11.518 1.00 92.81 218 THR A C 1
ATOM 1640 O O . THR A 1 218 ? 6.623 1.268 11.547 1.00 92.81 218 THR A O 1
ATOM 1643 N N . GLY A 1 219 ? 8.572 1.552 12.622 1.00 91.75 219 GLY A N 1
ATOM 1644 C CA . GLY A 1 219 ? 8.056 1.357 13.985 1.00 91.75 219 GLY A CA 1
ATOM 1645 C C . GLY A 1 219 ? 7.357 2.599 14.547 1.00 91.75 219 GLY A C 1
ATOM 1646 O O . GLY A 1 219 ? 7.722 3.093 15.616 1.00 91.75 219 GLY A O 1
ATOM 1647 N N . ALA A 1 220 ? 6.448 3.174 13.766 1.00 84.12 220 ALA A N 1
ATOM 1648 C CA . ALA A 1 220 ? 5.629 4.319 14.130 1.00 84.12 220 ALA A CA 1
ATOM 1649 C C . ALA A 1 220 ? 4.157 3.896 14.237 1.00 84.12 220 ALA A C 1
ATOM 1651 O O . ALA A 1 220 ? 3.768 2.826 13.773 1.00 84.12 220 ALA A O 1
ATOM 1652 N N . SER A 1 221 ? 3.352 4.729 14.893 1.00 86.38 221 SER A N 1
ATOM 1653 C CA . SER A 1 221 ? 1.895 4.620 14.859 1.00 86.38 221 SER A CA 1
ATOM 1654 C C . SER A 1 221 ? 1.314 6.027 14.772 1.00 86.38 221 SER A C 1
ATOM 1656 O O . SER A 1 221 ? 1.561 6.871 15.640 1.00 86.38 221 SER A O 1
ATOM 1658 N N . THR A 1 222 ? 0.600 6.297 13.690 1.00 90.56 222 THR A N 1
ATOM 1659 C CA . THR A 1 222 ? -0.020 7.568 13.326 1.00 90.56 222 THR A CA 1
ATOM 1660 C C . THR A 1 222 ? -1.493 7.323 12.992 1.00 90.56 222 THR A C 1
ATOM 1662 O O . THR A 1 222 ? -1.902 7.521 11.852 1.00 90.56 222 THR A O 1
ATOM 1665 N N . PRO A 1 223 ? -2.317 6.915 13.977 1.00 93.12 223 PRO A N 1
ATOM 1666 C CA . PRO A 1 223 ? -3.693 6.502 13.729 1.00 93.12 223 PRO A CA 1
ATOM 1667 C C . PRO A 1 223 ? -4.492 7.590 13.018 1.00 93.12 223 PRO A C 1
ATOM 1669 O O . PRO A 1 223 ? -4.595 8.722 13.503 1.00 93.12 223 PRO A O 1
ATOM 1672 N N . GLY A 1 224 ? -5.118 7.226 11.906 1.00 94.06 224 GLY A N 1
ATOM 1673 C CA . GLY A 1 224 ? -5.930 8.123 11.101 1.00 94.06 224 GLY A CA 1
ATOM 1674 C C . GLY A 1 224 ? -5.124 9.059 10.208 1.00 94.06 224 GLY A C 1
ATOM 1675 O O . GLY A 1 224 ? -5.684 10.040 9.715 1.00 94.06 224 GLY A O 1
ATOM 1676 N N . ALA A 1 225 ? -3.841 8.779 9.983 1.00 91.31 225 ALA A N 1
ATOM 1677 C CA . ALA A 1 225 ? -3.005 9.539 9.072 1.00 91.31 225 ALA A CA 1
ATOM 1678 C C . ALA A 1 225 ? -1.975 8.647 8.373 1.00 91.31 225 ALA A C 1
ATOM 1680 O O . ALA A 1 225 ? -1.178 7.966 9.009 1.00 91.31 225 ALA A O 1
ATOM 1681 N N . VAL A 1 226 ? -1.906 8.764 7.049 1.00 86.44 226 VAL A N 1
ATOM 1682 C CA . VAL A 1 226 ? -0.784 8.237 6.271 1.00 86.44 226 VAL A CA 1
ATOM 1683 C C . VAL A 1 226 ? 0.263 9.326 6.076 1.00 86.44 226 VAL A C 1
ATOM 1685 O O . VAL A 1 226 ? -0.026 10.413 5.575 1.00 86.44 226 VAL A O 1
ATOM 1688 N N . ALA A 1 227 ? 1.498 9.031 6.467 1.00 73.88 227 ALA A N 1
ATOM 1689 C CA . ALA A 1 227 ? 2.658 9.882 6.227 1.00 73.88 227 ALA A CA 1
ATOM 1690 C C . ALA A 1 227 ? 3.597 9.192 5.236 1.00 73.88 227 ALA A C 1
ATOM 1692 O O . ALA A 1 227 ? 4.736 8.855 5.563 1.00 73.88 227 ALA A O 1
ATOM 1693 N N . TYR A 1 228 ? 3.101 8.946 4.022 1.00 78.94 228 TYR A N 1
ATOM 1694 C CA . TYR A 1 228 ? 3.958 8.410 2.978 1.00 78.94 228 TYR A CA 1
ATOM 1695 C C . TYR A 1 228 ? 5.047 9.405 2.645 1.00 78.94 228 TYR A C 1
ATOM 1697 O O . TYR A 1 228 ? 4.799 10.600 2.461 1.00 78.94 228 TYR A O 1
ATOM 1705 N N . THR A 1 229 ? 6.266 8.894 2.563 1.00 62.44 229 THR A N 1
ATOM 1706 C CA . THR A 1 229 ? 7.356 9.694 2.031 1.00 62.44 229 THR A CA 1
ATOM 1707 C C . THR A 1 229 ? 7.123 9.744 0.531 1.00 62.44 229 THR A C 1
ATOM 1709 O O . THR A 1 229 ? 7.360 8.754 -0.155 1.00 62.44 229 THR A O 1
ATOM 1712 N N . LEU A 1 230 ? 6.576 10.858 0.030 1.00 59.81 230 LEU A N 1
ATOM 1713 C CA . LEU A 1 230 ? 6.497 11.067 -1.414 1.00 59.81 230 LEU A CA 1
ATOM 1714 C C . LEU A 1 230 ? 7.908 10.889 -1.990 1.00 59.81 230 LEU A C 1
ATOM 1716 O O . LEU A 1 230 ? 8.842 11.428 -1.378 1.00 59.81 230 LEU A O 1
ATOM 1720 N N . PRO A 1 231 ? 8.064 10.175 -3.120 1.00 59.28 231 PRO A N 1
ATOM 1721 C CA . PRO A 1 231 ? 9.317 10.044 -3.856 1.00 59.28 231 PRO A CA 1
ATOM 1722 C C . PRO A 1 231 ? 9.961 11.404 -4.121 1.00 59.28 231 PRO A C 1
ATOM 1724 O O . PRO A 1 231 ? 9.762 12.039 -5.153 1.00 59.28 231 PRO A O 1
ATOM 1727 N N . THR A 1 232 ? 10.731 11.914 -3.169 1.00 58.28 232 THR A N 1
ATOM 1728 C CA . THR A 1 232 ? 11.399 13.197 -3.334 1.00 58.28 232 THR A CA 1
ATOM 1729 C C . THR A 1 232 ? 12.672 12.887 -4.099 1.00 58.28 232 THR A C 1
ATOM 1731 O O . THR A 1 232 ? 13.663 12.483 -3.501 1.00 58.28 232 THR A O 1
ATOM 1734 N N . GLY A 1 233 ? 12.630 13.017 -5.426 1.00 69.94 233 GLY A N 1
ATOM 1735 C CA . GLY A 1 233 ? 13.789 12.752 -6.281 1.00 69.94 233 GLY A CA 1
ATOM 1736 C C . GLY A 1 233 ? 13.625 11.649 -7.326 1.00 69.94 233 GLY A C 1
ATOM 1737 O O . GLY A 1 233 ? 14.625 11.323 -7.950 1.00 69.94 233 GLY A O 1
ATOM 1738 N N . GLY A 1 234 ? 12.422 11.104 -7.545 1.00 81.44 234 GLY A N 1
ATOM 1739 C CA . GLY A 1 234 ? 12.168 10.131 -8.619 1.00 81.44 234 GLY A CA 1
ATOM 1740 C C . GLY A 1 234 ? 12.302 8.652 -8.233 1.00 81.44 234 GLY A C 1
ATOM 1741 O O . GLY A 1 234 ? 12.068 7.804 -9.083 1.00 81.44 234 GLY A O 1
ATOM 1742 N N . ASP A 1 235 ? 12.626 8.338 -6.974 1.00 85.12 235 ASP A N 1
ATOM 1743 C CA . ASP A 1 235 ? 12.610 6.967 -6.425 1.00 85.12 235 ASP A CA 1
ATOM 1744 C C . ASP A 1 235 ? 11.160 6.541 -6.174 1.00 85.12 235 ASP A C 1
ATOM 1746 O O . ASP A 1 235 ? 10.632 6.607 -5.058 1.00 85.12 235 ASP A O 1
ATOM 1750 N N . VAL A 1 236 ? 10.470 6.224 -7.266 1.00 83.38 236 VAL A N 1
ATOM 1751 C CA . VAL A 1 236 ? 9.073 5.814 -7.233 1.00 83.38 236 VAL A CA 1
ATOM 1752 C C . VAL A 1 236 ? 8.917 4.348 -6.895 1.00 83.38 236 VAL A C 1
ATOM 1754 O O . VAL A 1 236 ? 7.780 3.932 -6.803 1.00 83.38 236 VAL A O 1
ATOM 1757 N N . THR A 1 237 ? 9.973 3.556 -6.719 1.00 79.81 237 THR A N 1
ATOM 1758 C CA . THR A 1 237 ? 9.881 2.195 -6.166 1.00 79.81 237 THR A CA 1
ATOM 1759 C C . THR A 1 237 ? 9.963 2.188 -4.642 1.00 79.81 237 THR A C 1
ATOM 1761 O O . THR A 1 237 ? 9.398 1.294 -4.011 1.00 79.81 237 THR A O 1
ATOM 1764 N N . GLY A 1 238 ? 10.575 3.207 -4.034 1.00 77.00 238 GLY A N 1
ATOM 1765 C CA . GLY A 1 238 ? 10.770 3.334 -2.593 1.00 77.00 238 GLY A CA 1
ATOM 1766 C C . GLY A 1 238 ? 11.907 2.461 -2.058 1.00 77.00 238 GLY A C 1
ATOM 1767 O O . GLY A 1 238 ? 11.907 2.136 -0.867 1.00 77.00 238 GLY A O 1
ATOM 1768 N N . ASP A 1 239 ? 12.841 2.043 -2.916 1.00 76.44 239 ASP A N 1
ATOM 1769 C CA . ASP A 1 239 ? 13.976 1.188 -2.549 1.00 76.44 239 ASP A CA 1
ATOM 1770 C C . ASP A 1 239 ? 15.226 1.984 -2.109 1.00 76.44 239 ASP A C 1
ATOM 1772 O O . ASP A 1 239 ? 16.203 1.408 -1.612 1.00 76.44 239 ASP A O 1
ATOM 1776 N N . GLY A 1 240 ? 15.169 3.315 -2.208 1.00 80.69 240 GLY A N 1
ATOM 1777 C CA . GLY A 1 240 ? 16.236 4.248 -1.866 1.00 80.69 240 GLY A CA 1
ATOM 1778 C C . GLY A 1 240 ? 17.155 4.611 -3.036 1.00 80.69 240 GLY A C 1
ATOM 1779 O O . GLY A 1 240 ? 18.149 5.313 -2.810 1.00 80.69 240 GLY A O 1
ATOM 1780 N N . VAL A 1 241 ? 16.885 4.134 -4.254 1.00 86.25 241 VAL A N 1
ATOM 1781 C CA . VAL A 1 241 ? 17.703 4.345 -5.453 1.00 86.25 241 VAL A CA 1
ATOM 1782 C C . VAL A 1 241 ? 16.818 4.781 -6.617 1.00 86.25 241 VAL A C 1
ATOM 1784 O O . VAL A 1 241 ? 15.824 4.150 -6.910 1.00 86.25 241 VAL A O 1
ATOM 1787 N N . VAL A 1 242 ? 17.244 5.812 -7.351 1.00 90.00 242 VAL A N 1
ATOM 1788 C CA . VAL A 1 242 ? 16.596 6.217 -8.610 1.00 90.00 242 VAL A CA 1
ATOM 1789 C C . VAL A 1 242 ? 17.307 5.518 -9.769 1.00 90.00 242 VAL A C 1
ATOM 1791 O O . VAL A 1 242 ? 18.480 5.802 -10.029 1.00 90.00 242 VAL A O 1
ATOM 1794 N N . ASN A 1 243 ? 16.651 4.573 -10.435 1.00 91.62 243 ASN A N 1
ATOM 1795 C CA . ASN A 1 243 ? 17.215 3.747 -11.498 1.00 91.62 243 ASN A CA 1
ATOM 1796 C C . ASN A 1 243 ? 16.151 3.286 -12.526 1.00 91.62 243 ASN A C 1
ATOM 1798 O O . ASN A 1 243 ? 15.051 3.827 -12.611 1.00 91.62 243 ASN A O 1
ATOM 1802 N N . GLY A 1 244 ? 16.496 2.310 -13.374 1.00 92.19 244 GLY A N 1
ATOM 1803 C CA . GLY A 1 244 ? 15.597 1.803 -14.415 1.00 92.19 244 GLY A CA 1
ATOM 1804 C C . GLY A 1 244 ? 14.312 1.167 -13.874 1.00 92.19 244 GLY A C 1
ATOM 1805 O O . GLY A 1 244 ? 13.281 1.259 -14.531 1.00 92.19 244 GLY A O 1
ATOM 1806 N N . GLU A 1 245 ? 14.342 0.581 -12.673 1.00 89.44 245 GLU A N 1
ATOM 1807 C CA . GLU A 1 245 ? 13.169 -0.024 -12.029 1.00 89.44 245 GLU A CA 1
ATOM 1808 C C . GLU A 1 245 ? 12.077 1.010 -11.713 1.00 89.44 245 GLU A C 1
ATOM 1810 O O . GLU A 1 245 ? 10.892 0.691 -11.816 1.00 89.44 245 GLU A O 1
ATOM 1815 N N . ASP A 1 246 ? 12.452 2.262 -11.438 1.00 89.38 246 ASP A N 1
ATOM 1816 C CA . ASP A 1 246 ? 11.516 3.377 -11.255 1.00 89.38 246 ASP A CA 1
ATOM 1817 C C . ASP A 1 246 ? 10.806 3.751 -12.559 1.00 89.38 246 ASP A C 1
ATOM 1819 O O . ASP A 1 246 ? 9.589 3.951 -12.588 1.00 89.38 246 ASP A O 1
ATOM 1823 N N . ILE A 1 247 ? 11.552 3.781 -13.667 1.00 92.50 247 ILE A N 1
ATOM 1824 C CA . ILE A 1 247 ? 10.990 4.024 -15.003 1.00 92.50 247 ILE A CA 1
ATOM 1825 C C . ILE A 1 247 ? 10.036 2.891 -15.380 1.00 92.50 247 ILE A C 1
ATOM 1827 O O . ILE A 1 247 ? 8.924 3.112 -15.861 1.00 92.50 247 ILE A O 1
ATOM 1831 N N . ASP A 1 248 ? 10.475 1.663 -15.133 1.00 90.38 248 ASP A N 1
ATOM 1832 C CA . ASP A 1 248 ? 9.712 0.461 -15.404 1.00 90.38 248 ASP A CA 1
ATOM 1833 C C . ASP A 1 248 ? 8.389 0.417 -14.621 1.00 90.38 248 ASP A C 1
ATOM 1835 O O . ASP A 1 248 ? 7.370 -0.001 -15.174 1.00 90.38 248 ASP A O 1
ATOM 1839 N N . LEU A 1 249 ? 8.376 0.884 -13.367 1.00 87.06 249 LEU A N 1
ATOM 1840 C CA . LEU A 1 249 ? 7.163 0.987 -12.555 1.00 87.06 249 LEU A CA 1
ATOM 1841 C C . LEU A 1 249 ? 6.162 1.994 -13.138 1.00 87.06 249 LEU A C 1
ATOM 1843 O O . LEU A 1 249 ? 4.957 1.729 -13.147 1.00 87.06 249 LEU A O 1
ATOM 1847 N N . LEU A 1 250 ? 6.639 3.130 -13.658 1.00 89.06 250 LEU A N 1
ATOM 1848 C CA . LEU A 1 250 ? 5.778 4.084 -14.359 1.00 89.06 250 LEU A CA 1
ATOM 1849 C C . LEU A 1 250 ? 5.193 3.469 -15.633 1.00 89.06 250 LEU A C 1
ATOM 1851 O O . LEU A 1 250 ? 3.989 3.581 -15.852 1.00 89.06 250 LEU A O 1
ATOM 1855 N N . PHE A 1 251 ? 5.988 2.764 -16.443 1.00 90.19 251 PHE A N 1
ATOM 1856 C CA . PHE A 1 251 ? 5.458 2.056 -17.614 1.00 90.19 251 PHE A CA 1
ATOM 1857 C C . PHE A 1 251 ? 4.420 0.999 -17.236 1.00 90.19 251 PHE A C 1
ATOM 1859 O O . PHE A 1 251 ? 3.356 0.933 -17.857 1.00 90.19 251 PHE A O 1
ATOM 1866 N N . ASP A 1 252 ? 4.677 0.215 -16.187 1.00 86.25 252 ASP A N 1
ATOM 1867 C CA . ASP A 1 252 ? 3.720 -0.771 -15.696 1.00 86.25 252 ASP A CA 1
ATOM 1868 C C . ASP A 1 252 ? 2.413 -0.095 -15.217 1.00 86.25 252 ASP A C 1
ATOM 1870 O O . ASP A 1 252 ? 1.319 -0.605 -15.485 1.00 86.25 252 ASP A O 1
ATOM 1874 N N . HIS A 1 253 ? 2.486 1.089 -14.593 1.00 84.38 253 HIS A N 1
ATOM 1875 C CA . HIS A 1 253 ? 1.305 1.887 -14.244 1.00 84.38 253 HIS A CA 1
ATOM 1876 C C . HIS A 1 253 ? 0.538 2.379 -15.476 1.00 84.38 253 HIS A C 1
ATOM 1878 O O . HIS A 1 253 ? -0.679 2.199 -15.546 1.00 84.38 253 HIS A O 1
ATOM 1884 N N . LEU A 1 254 ? 1.229 2.962 -16.460 1.00 86.69 254 LEU A N 1
ATOM 1885 C CA . LEU A 1 2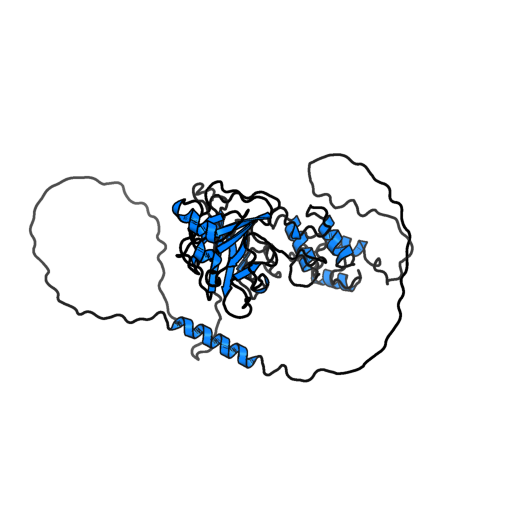54 ? 0.618 3.479 -17.690 1.00 86.69 254 LEU A CA 1
ATOM 1886 C C . LEU A 1 254 ? -0.009 2.371 -18.546 1.00 86.69 254 LEU A C 1
ATOM 1888 O O . LEU A 1 254 ? -0.988 2.614 -19.248 1.00 86.69 254 LEU A O 1
ATOM 1892 N N . ALA A 1 255 ? 0.494 1.140 -18.432 1.00 84.94 255 ALA A N 1
ATOM 1893 C CA . ALA A 1 255 ? -0.109 -0.054 -19.016 1.00 84.94 255 ALA A CA 1
ATOM 1894 C C . ALA A 1 255 ? -1.361 -0.555 -18.257 1.00 84.94 255 ALA A C 1
ATOM 1896 O O . ALA A 1 255 ? -1.923 -1.589 -18.617 1.00 84.94 255 ALA A O 1
ATOM 1897 N N . GLY A 1 256 ? -1.805 0.146 -17.206 1.00 79.81 256 GLY A N 1
ATOM 1898 C CA . GLY A 1 256 ? -3.014 -0.172 -16.442 1.00 79.81 256 GLY A CA 1
ATOM 1899 C C . GLY A 1 256 ? -2.854 -1.335 -15.464 1.00 79.81 256 GLY A C 1
ATOM 1900 O O . GLY A 1 256 ? -3.847 -1.938 -15.061 1.00 79.81 256 GLY A O 1
ATOM 1901 N N . LYS A 1 257 ? -1.619 -1.683 -15.085 1.00 75.81 257 LYS A N 1
ATOM 1902 C CA . LYS A 1 257 ? -1.349 -2.853 -14.232 1.00 75.81 257 LYS A CA 1
ATOM 1903 C C . LYS A 1 257 ? -1.480 -2.575 -12.733 1.00 75.81 257 LYS A C 1
ATOM 1905 O O . LYS A 1 257 ? -1.433 -3.500 -11.928 1.00 75.81 257 LYS A O 1
ATOM 1910 N N . HIS A 1 258 ? -1.634 -1.308 -12.363 1.00 73.69 258 HIS A N 1
ATOM 1911 C CA . HIS A 1 258 ? -1.793 -0.838 -10.990 1.00 73.69 258 HIS A CA 1
ATOM 1912 C C . HIS A 1 258 ? -3.168 -0.189 -10.803 1.00 73.69 258 HIS A C 1
ATOM 1914 O O . HIS A 1 258 ? -3.868 0.115 -11.768 1.00 73.69 258 HIS A O 1
ATOM 1920 N N . SER A 1 259 ? -3.536 0.066 -9.545 1.00 67.56 259 SER A N 1
ATOM 1921 C CA . SER A 1 259 ? -4.728 0.845 -9.197 1.00 67.56 259 SER A CA 1
ATOM 1922 C C . SER A 1 259 ? -4.788 2.173 -9.971 1.00 67.56 259 SER A C 1
ATOM 1924 O O . SER A 1 259 ? -3.745 2.811 -10.147 1.00 67.56 259 SER A O 1
ATOM 1926 N N . PRO A 1 260 ? -5.978 2.608 -10.434 1.00 62.88 260 PRO A N 1
ATOM 1927 C CA . PRO A 1 260 ? -6.105 3.804 -11.255 1.00 62.88 260 PRO A CA 1
ATOM 1928 C C . PRO A 1 260 ? -5.654 5.027 -10.451 1.00 62.88 260 PRO A C 1
ATOM 1930 O O . PRO A 1 260 ? -6.270 5.380 -9.447 1.00 62.88 260 PRO A O 1
ATOM 1933 N N . GLN A 1 261 ? -4.569 5.649 -10.916 1.00 65.81 261 GLN A N 1
ATOM 1934 C CA . GLN A 1 261 ? -3.954 6.859 -10.362 1.00 65.81 261 GLN A CA 1
ATOM 1935 C C . GLN A 1 261 ? -3.405 6.696 -8.940 1.00 65.81 261 GLN A C 1
ATOM 1937 O O . GLN A 1 261 ? -4.026 7.069 -7.944 1.00 65.81 261 GLN A O 1
ATOM 1942 N N . LEU A 1 262 ? -2.180 6.179 -8.870 1.00 74.81 262 LEU A N 1
ATOM 1943 C CA . LEU A 1 262 ? -1.358 6.228 -7.671 1.00 74.81 262 LEU A CA 1
ATOM 1944 C C . LEU A 1 262 ? -0.651 7.587 -7.644 1.00 74.81 262 LEU A C 1
ATOM 1946 O O . LEU A 1 262 ? 0.364 7.740 -8.309 1.00 74.81 262 LEU A O 1
ATOM 1950 N N . LEU A 1 263 ? -1.161 8.565 -6.888 1.00 73.19 263 LEU A N 1
ATOM 1951 C CA . LEU A 1 263 ? -0.616 9.940 -6.860 1.00 73.19 263 LEU A CA 1
ATOM 1952 C C . LEU A 1 263 ? 0.875 10.021 -6.486 1.00 73.19 263 LEU A C 1
ATOM 1954 O O . LEU A 1 263 ? 1.540 10.994 -6.797 1.00 73.19 263 LEU A O 1
ATOM 1958 N N . GLN A 1 264 ? 1.425 8.995 -5.844 1.00 75.94 264 GLN A N 1
ATOM 1959 C CA . GLN A 1 264 ? 2.868 8.871 -5.600 1.00 75.94 264 GLN A CA 1
ATOM 1960 C C . GLN A 1 264 ? 3.721 8.729 -6.876 1.00 75.94 264 GLN A C 1
ATOM 1962 O O . GLN A 1 264 ? 4.929 8.919 -6.815 1.00 75.94 264 GLN A O 1
ATOM 1967 N N . LEU A 1 265 ? 3.105 8.349 -7.999 1.00 83.56 265 LEU A N 1
ATOM 1968 C CA . LEU A 1 265 ? 3.736 8.210 -9.310 1.00 83.56 265 LEU A CA 1
ATOM 1969 C C . LEU A 1 265 ? 3.616 9.494 -10.154 1.00 83.56 265 LEU A C 1
ATOM 1971 O O . LEU A 1 265 ? 4.069 9.505 -11.292 1.00 83.56 265 LEU A O 1
ATOM 1975 N N . ASP A 1 266 ? 2.994 10.549 -9.618 1.00 85.38 266 ASP A N 1
ATOM 1976 C CA . ASP A 1 266 ? 2.943 11.893 -10.212 1.00 85.38 266 ASP A CA 1
ATOM 1977 C C . ASP A 1 266 ? 4.264 12.611 -9.905 1.00 85.38 266 ASP A C 1
ATOM 1979 O O . ASP A 1 266 ? 4.381 13.396 -8.960 1.00 85.38 266 ASP A O 1
ATOM 1983 N N . VAL A 1 267 ? 5.308 12.233 -10.641 1.00 87.88 267 VAL A N 1
ATOM 1984 C CA . VAL A 1 267 ? 6.694 12.649 -10.396 1.00 87.88 267 VAL A CA 1
ATOM 1985 C C . VAL A 1 267 ? 6.911 14.107 -10.800 1.00 87.88 267 VAL A C 1
ATOM 1987 O O . VAL A 1 267 ? 7.744 14.791 -10.204 1.00 87.88 267 VAL A O 1
ATOM 1990 N N . ASP A 1 268 ? 6.157 14.610 -11.782 1.00 88.19 268 ASP A N 1
ATOM 1991 C CA . ASP A 1 268 ? 6.233 16.015 -12.199 1.00 88.19 268 ASP A CA 1
ATOM 1992 C C . ASP A 1 268 ? 5.324 16.956 -11.372 1.00 88.19 268 ASP A C 1
ATOM 1994 O O . ASP A 1 268 ? 5.447 18.184 -11.464 1.00 88.19 268 ASP A O 1
ATOM 1998 N N . GLY A 1 269 ? 4.460 16.389 -10.519 1.00 86.25 269 GLY A N 1
ATOM 1999 C CA . GLY A 1 269 ? 3.590 17.105 -9.588 1.00 86.25 269 GLY A CA 1
ATOM 2000 C C . GLY A 1 269 ? 2.440 17.861 -10.257 1.00 86.25 269 GLY A C 1
ATOM 2001 O O . GLY A 1 269 ? 1.947 18.847 -9.694 1.00 86.25 269 GLY A O 1
ATOM 2002 N N . ASN A 1 270 ? 2.032 17.461 -11.465 1.00 85.94 270 ASN A N 1
ATOM 2003 C CA . ASN A 1 270 ? 0.950 18.104 -12.212 1.00 85.94 270 ASN A CA 1
ATOM 2004 C C . ASN A 1 270 ? -0.456 17.625 -11.785 1.00 85.94 270 ASN A C 1
ATOM 2006 O O . ASN A 1 270 ? -1.464 18.181 -12.237 1.00 85.94 270 ASN A O 1
ATOM 2010 N N . GLY A 1 271 ? -0.535 16.628 -10.902 1.00 82.25 271 GLY A N 1
ATOM 2011 C CA . GLY A 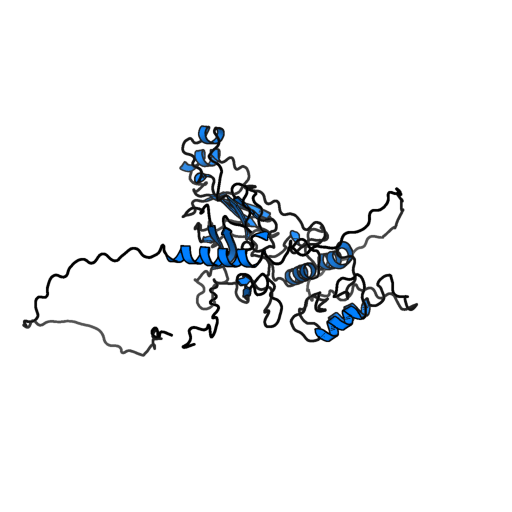1 271 ? -1.763 16.016 -10.403 1.00 82.25 271 GLY A CA 1
ATOM 2012 C C . GLY A 1 271 ? -2.278 14.854 -11.254 1.00 82.25 271 GLY A C 1
ATOM 2013 O O . GLY A 1 271 ? -3.417 14.430 -11.055 1.00 82.25 271 GLY A O 1
ATOM 2014 N N . SER A 1 272 ? -1.514 14.366 -12.233 1.00 84.44 272 SER A N 1
ATOM 2015 C CA . SER A 1 272 ? -1.922 13.310 -13.166 1.00 84.44 272 SER A CA 1
ATOM 2016 C C . SER A 1 272 ? -0.752 12.412 -13.544 1.00 84.44 272 SER A C 1
ATOM 2018 O O . SER A 1 272 ? 0.143 12.846 -14.254 1.00 84.44 272 SER A O 1
ATOM 2020 N N . VAL A 1 273 ? -0.855 11.119 -13.227 1.00 86.31 273 VAL A N 1
ATOM 2021 C CA . VAL A 1 273 ? 0.131 10.115 -13.659 1.00 86.31 273 VAL A CA 1
ATOM 2022 C C . VAL A 1 273 ? -0.052 9.791 -15.146 1.00 86.31 273 VAL A C 1
ATOM 2024 O O . VAL A 1 273 ? -1.069 9.215 -15.545 1.00 86.31 273 VAL A O 1
ATOM 2027 N N . ASN A 1 274 ? 0.901 10.187 -15.984 1.00 89.44 274 ASN A N 1
ATOM 2028 C CA . ASN A 1 274 ? 0.887 10.041 -17.435 1.00 89.44 274 ASN A CA 1
ATOM 2029 C C . ASN A 1 274 ? 2.317 9.940 -18.028 1.00 89.44 274 ASN A C 1
ATOM 2031 O O . ASN A 1 274 ? 3.307 9.793 -17.319 1.00 89.44 274 ASN A O 1
ATOM 2035 N N . ALA A 1 275 ? 2.446 9.984 -19.359 1.00 91.69 275 ALA A N 1
ATOM 2036 C CA . ALA A 1 275 ? 3.747 9.876 -20.031 1.00 91.69 275 ALA A CA 1
ATOM 2037 C C . ALA A 1 275 ? 4.731 11.017 -19.681 1.00 91.69 275 ALA A C 1
ATOM 2039 O O . ALA A 1 275 ? 5.944 10.845 -19.825 1.00 91.69 275 ALA A O 1
ATOM 2040 N N . ASN A 1 276 ? 4.234 12.167 -19.213 1.00 93.12 276 ASN A N 1
ATOM 2041 C CA . ASN A 1 276 ? 5.075 13.267 -18.744 1.00 93.12 276 ASN A CA 1
ATOM 2042 C C . ASN A 1 276 ? 5.862 12.894 -17.484 1.00 93.12 276 ASN A C 1
ATOM 2044 O O . ASN A 1 276 ? 6.997 13.340 -17.356 1.00 93.12 276 ASN A O 1
ATOM 2048 N N . ASP A 1 277 ? 5.334 12.029 -16.616 1.00 92.06 277 ASP A N 1
ATOM 2049 C CA . ASP A 1 277 ? 6.048 11.565 -15.421 1.00 92.06 277 ASP A CA 1
ATOM 2050 C C . ASP A 1 277 ? 7.261 10.717 -15.784 1.00 92.06 277 ASP A C 1
ATOM 2052 O O . ASP A 1 277 ? 8.342 10.910 -15.233 1.00 92.06 277 ASP A O 1
ATOM 2056 N N . VAL A 1 278 ? 7.117 9.837 -16.783 1.00 93.94 278 VAL A N 1
ATOM 2057 C CA . VAL A 1 278 ? 8.237 9.052 -17.329 1.00 93.94 278 VAL A CA 1
ATOM 2058 C C . VAL A 1 278 ? 9.297 9.991 -17.896 1.00 93.94 278 VAL A C 1
ATOM 2060 O O . VAL A 1 278 ? 10.480 9.879 -17.580 1.00 93.94 278 VAL A O 1
ATOM 2063 N N . GLN A 1 279 ? 8.869 10.962 -18.705 1.00 93.38 279 GLN A N 1
ATOM 2064 C CA . GLN A 1 279 ? 9.757 11.961 -19.287 1.00 93.38 279 GLN A CA 1
ATOM 2065 C C . GLN A 1 279 ? 10.490 12.765 -18.202 1.00 93.38 279 GLN A C 1
ATOM 2067 O O . GLN A 1 279 ? 11.696 13.003 -18.322 1.00 93.38 279 GLN A O 1
ATOM 2072 N N . TYR A 1 280 ? 9.784 13.183 -17.153 1.00 93.31 280 TYR A N 1
ATOM 2073 C CA . TYR A 1 280 ? 10.336 13.953 -16.045 1.00 93.31 280 TYR A CA 1
ATOM 2074 C C . TYR A 1 280 ? 11.335 13.122 -15.236 1.00 93.31 280 TYR A C 1
ATOM 2076 O O . TYR A 1 280 ? 12.444 13.588 -14.968 1.00 93.31 280 TYR A O 1
ATOM 2084 N N . LEU A 1 281 ? 11.010 11.863 -14.939 1.00 93.81 281 LEU A N 1
ATOM 2085 C CA . LEU A 1 281 ? 11.918 10.934 -14.273 1.00 93.81 281 LEU A CA 1
ATOM 2086 C C . LEU A 1 281 ? 13.222 10.748 -15.064 1.00 93.81 281 LEU A C 1
ATOM 2088 O O . LEU A 1 281 ? 14.305 10.932 -14.511 1.00 93.81 281 LEU A O 1
ATOM 2092 N N . VAL A 1 282 ? 13.132 10.462 -16.366 1.00 94.25 282 VAL A N 1
ATOM 2093 C CA . VAL A 1 282 ? 14.303 10.228 -17.231 1.00 94.25 282 VAL A CA 1
ATOM 2094 C C . VAL A 1 282 ? 15.169 11.482 -17.366 1.00 94.25 282 VAL A C 1
ATOM 2096 O O . VAL A 1 282 ? 16.389 11.421 -17.216 1.00 94.25 282 VAL A O 1
ATOM 2099 N N . THR A 1 283 ? 14.558 12.635 -17.643 1.00 91.62 283 THR A N 1
ATOM 2100 C CA . THR A 1 283 ? 15.325 13.832 -18.036 1.00 91.62 283 THR A CA 1
ATOM 2101 C C . THR A 1 283 ? 15.657 14.783 -16.899 1.00 91.62 283 THR A C 1
ATOM 2103 O O . THR A 1 283 ? 16.672 15.472 -16.976 1.00 91.62 283 THR A O 1
ATOM 2106 N N . VAL A 1 284 ? 14.840 14.838 -15.848 1.00 89.94 284 VAL A N 1
ATOM 2107 C CA . VAL A 1 284 ? 15.040 15.766 -14.725 1.00 89.94 284 VAL A CA 1
ATOM 2108 C C . VAL A 1 284 ? 15.663 15.055 -13.533 1.00 89.94 284 VAL A C 1
ATOM 2110 O O . VAL A 1 284 ? 16.651 15.547 -12.993 1.00 89.94 284 VAL A O 1
ATOM 2113 N N . HIS A 1 285 ? 15.124 13.903 -13.130 1.00 90.56 285 HIS A N 1
ATOM 2114 C CA . HIS A 1 285 ? 15.625 13.190 -11.951 1.00 90.56 285 HIS A CA 1
ATOM 2115 C C . HIS A 1 285 ? 16.877 12.367 -12.237 1.00 90.56 285 HIS A C 1
ATOM 2117 O O . HIS A 1 285 ? 17.873 12.516 -11.532 1.00 90.56 285 HIS A O 1
ATOM 2123 N N . LEU A 1 286 ? 16.851 11.544 -13.285 1.00 91.44 286 LEU A N 1
ATOM 2124 C CA . LEU A 1 286 ? 18.017 10.773 -13.717 1.00 91.44 286 LEU A CA 1
ATOM 2125 C C . LEU A 1 286 ? 19.016 11.628 -14.503 1.00 91.44 286 LEU A C 1
ATOM 2127 O O . LEU A 1 286 ? 20.199 11.302 -14.550 1.00 91.44 286 LEU A O 1
ATOM 2131 N N . GLY A 1 287 ? 18.560 12.737 -15.093 1.00 90.62 287 GLY A N 1
ATOM 2132 C CA . GLY A 1 287 ? 19.425 13.647 -15.842 1.00 90.62 287 GLY A CA 1
ATOM 2133 C C . GLY A 1 287 ? 20.034 13.005 -17.090 1.00 90.62 287 GLY A C 1
ATOM 2134 O O . GLY A 1 287 ? 21.132 13.392 -17.489 1.00 90.62 287 GLY A O 1
ATOM 2135 N N . THR A 1 288 ? 19.344 12.028 -17.684 1.00 92.75 288 THR A N 1
ATOM 2136 C CA . THR A 1 288 ? 19.809 11.296 -18.864 1.00 92.75 288 THR A CA 1
ATOM 2137 C C . THR A 1 288 ? 18.886 11.494 -20.074 1.00 92.75 288 THR A C 1
ATOM 2139 O O . THR A 1 288 ? 17.958 12.306 -20.062 1.00 92.75 288 THR A O 1
ATOM 2142 N N . LEU A 1 289 ? 19.177 10.791 -21.165 1.00 92.50 289 LEU A N 1
ATOM 2143 C CA . LEU A 1 289 ? 18.444 10.789 -22.416 1.00 92.50 289 LEU A CA 1
ATOM 2144 C C . LEU A 1 289 ? 17.781 9.431 -22.647 1.00 92.50 289 LEU A C 1
ATOM 2146 O O . LEU A 1 289 ? 18.255 8.382 -22.214 1.00 92.50 289 LEU A O 1
ATOM 2150 N N . TRP A 1 290 ? 16.707 9.449 -23.430 1.00 93.69 290 TRP A N 1
ATOM 2151 C CA . TRP A 1 290 ? 16.163 8.230 -24.018 1.00 93.69 290 TRP A CA 1
ATOM 2152 C C . TRP A 1 290 ? 17.250 7.517 -24.821 1.00 93.69 290 TRP A C 1
ATOM 2154 O O . TRP A 1 290 ? 17.909 8.147 -25.647 1.00 93.69 290 TRP A O 1
ATOM 2164 N N . GLY A 1 291 ? 17.422 6.214 -24.615 1.00 93.88 291 GLY A N 1
ATOM 2165 C CA . GLY A 1 291 ? 18.508 5.465 -25.245 1.00 93.88 291 GLY A CA 1
ATOM 2166 C C . GLY A 1 291 ? 19.649 5.085 -24.306 1.00 93.88 291 GLY A C 1
ATOM 2167 O O . GLY A 1 291 ? 20.398 4.180 -24.651 1.00 93.88 291 GLY A O 1
ATOM 2168 N N . ASP A 1 292 ? 19.777 5.728 -23.147 1.00 95.81 292 ASP A N 1
ATOM 2169 C CA . ASP A 1 292 ? 20.795 5.391 -22.147 1.00 95.81 292 ASP A CA 1
ATOM 2170 C C . ASP A 1 292 ? 20.294 4.222 -21.277 1.00 95.81 292 ASP A C 1
ATOM 2172 O O . ASP A 1 292 ? 19.581 4.404 -20.286 1.00 95.81 292 ASP A O 1
ATOM 2176 N N . ALA A 1 293 ? 20.607 2.993 -21.692 1.00 95.38 293 ALA A N 1
ATOM 2177 C CA . ALA A 1 293 ? 20.144 1.778 -21.023 1.00 95.38 293 ALA A CA 1
ATOM 2178 C C . ALA A 1 293 ? 20.904 1.512 -19.718 1.00 95.38 293 ALA A C 1
ATOM 2180 O O . ALA A 1 293 ? 20.353 0.879 -18.812 1.00 95.38 293 ALA A O 1
ATOM 2181 N N . ASN A 1 294 ? 22.166 1.941 -19.616 1.00 94.06 294 ASN A N 1
ATOM 2182 C CA . ASN A 1 294 ? 22.992 1.707 -18.430 1.00 94.06 294 ASN A CA 1
ATOM 2183 C C . ASN A 1 294 ? 22.932 2.859 -17.403 1.00 94.06 294 ASN A C 1
ATOM 2185 O O . ASN A 1 294 ? 23.475 2.700 -16.306 1.00 94.06 294 ASN A O 1
ATOM 2189 N N . LEU A 1 295 ? 22.229 3.948 -17.734 1.00 94.81 295 LEU A N 1
ATOM 2190 C CA . LEU A 1 295 ? 22.057 5.161 -16.934 1.00 94.81 295 LEU A CA 1
ATOM 2191 C C . LEU A 1 295 ? 23.391 5.846 -16.586 1.00 94.81 295 LEU A C 1
ATOM 2193 O O . LEU A 1 295 ? 23.547 6.385 -15.487 1.00 94.81 295 LEU A O 1
ATOM 2197 N N . ASP A 1 296 ? 24.373 5.814 -17.493 1.00 92.81 296 ASP A N 1
ATOM 2198 C CA . ASP A 1 296 ? 25.679 6.461 -17.302 1.00 92.81 296 ASP A CA 1
ATOM 2199 C C . ASP A 1 296 ? 25.725 7.940 -17.739 1.00 92.81 296 ASP A C 1
ATOM 2201 O O . ASP A 1 296 ? 26.741 8.623 -17.556 1.00 92.81 296 ASP A O 1
ATOM 2205 N N . GLY A 1 297 ? 24.604 8.458 -18.245 1.00 91.50 297 GLY A N 1
ATOM 2206 C CA . GLY A 1 297 ? 24.422 9.829 -18.712 1.00 91.50 297 GLY A CA 1
ATOM 2207 C C . GLY A 1 297 ? 24.772 10.028 -20.188 1.00 91.50 297 GLY A C 1
ATOM 2208 O O . GLY A 1 297 ? 24.733 11.165 -20.673 1.00 91.50 297 GLY A O 1
ATOM 2209 N N . SER A 1 298 ? 25.137 8.966 -20.911 1.00 92.38 298 SER A N 1
ATOM 2210 C CA . SER A 1 298 ? 25.460 9.004 -22.336 1.00 92.38 298 SER A CA 1
ATOM 2211 C C . SER A 1 298 ? 24.647 7.994 -23.138 1.00 92.38 298 SER A C 1
ATOM 2213 O O . SER A 1 298 ? 24.293 6.940 -22.647 1.00 92.38 298 SER A O 1
ATOM 2215 N N . VAL A 1 299 ? 24.354 8.329 -24.400 1.00 95.06 299 VAL A N 1
ATOM 2216 C CA . VAL A 1 299 ? 23.718 7.399 -25.349 1.00 95.06 299 VAL A CA 1
ATOM 2217 C C . VAL A 1 299 ? 24.765 6.979 -26.369 1.00 95.06 299 VAL A C 1
ATOM 2219 O O . VAL A 1 299 ? 25.034 7.707 -27.335 1.00 95.06 299 VAL A O 1
ATOM 2222 N N . ASP A 1 300 ? 25.395 5.830 -26.145 1.00 93.75 300 ASP A N 1
ATOM 2223 C CA . ASP A 1 300 ? 26.611 5.434 -26.848 1.00 93.75 300 ASP A CA 1
ATOM 2224 C C . ASP A 1 300 ? 26.647 3.947 -27.270 1.00 93.75 300 ASP A C 1
ATOM 2226 O O . ASP A 1 300 ? 25.631 3.252 -27.391 1.00 93.75 300 ASP A O 1
ATOM 2230 N N . GLY A 1 301 ? 27.839 3.466 -27.641 1.00 94.75 301 GLY A N 1
ATOM 2231 C CA . GLY A 1 301 ? 28.043 2.083 -28.077 1.00 94.75 301 GLY A CA 1
ATOM 2232 C C . GLY A 1 301 ? 27.878 1.042 -26.963 1.00 94.75 301 GLY A C 1
ATOM 2233 O O . GLY A 1 301 ? 27.663 -0.134 -27.264 1.00 94.75 301 GLY A O 1
ATOM 2234 N N . THR A 1 302 ? 27.978 1.445 -25.699 1.00 95.50 302 THR A N 1
ATOM 2235 C CA . THR A 1 302 ? 27.747 0.613 -24.516 1.00 95.50 302 THR A CA 1
ATOM 2236 C C . THR A 1 302 ? 26.273 0.251 -24.407 1.00 95.50 302 THR A C 1
ATOM 2238 O O . THR A 1 302 ? 25.965 -0.932 -24.251 1.00 95.50 302 THR A O 1
ATOM 2241 N N . ASP A 1 303 ? 25.367 1.202 -24.637 1.00 95.69 303 ASP A N 1
ATOM 2242 C CA . ASP A 1 303 ? 23.925 0.929 -24.710 1.00 95.69 303 ASP A CA 1
ATOM 2243 C C . ASP A 1 303 ? 23.593 0.008 -25.878 1.00 95.69 303 ASP A C 1
ATOM 2245 O O . ASP A 1 303 ? 22.860 -0.972 -25.741 1.00 95.69 303 ASP A O 1
ATOM 2249 N N . LEU A 1 304 ? 24.202 0.251 -27.042 1.00 95.50 304 LEU A N 1
ATOM 2250 C CA . LEU A 1 304 ? 24.002 -0.605 -28.211 1.00 95.50 304 LEU A CA 1
ATOM 2251 C C . LEU A 1 304 ? 24.455 -2.055 -27.956 1.00 95.50 304 LEU A C 1
ATOM 2253 O O . LEU A 1 304 ? 23.895 -2.999 -28.523 1.00 95.50 304 LEU A O 1
ATOM 2257 N N . ASN A 1 305 ? 25.459 -2.266 -27.100 1.00 95.75 305 ASN A N 1
ATOM 2258 C CA . ASN A 1 305 ? 25.857 -3.612 -26.692 1.00 95.75 305 ASN A CA 1
ATOM 2259 C C . ASN A 1 305 ? 24.775 -4.306 -25.856 1.00 95.75 305 ASN A C 1
ATOM 2261 O O . ASN A 1 305 ? 24.655 -5.528 -25.964 1.00 95.75 305 ASN A O 1
ATOM 2265 N N . ILE A 1 306 ? 23.987 -3.560 -25.075 1.00 95.06 306 ILE A N 1
ATOM 2266 C CA . ILE A 1 306 ? 22.829 -4.084 -24.337 1.00 95.06 306 ILE A CA 1
ATOM 2267 C C . ILE A 1 306 ? 21.740 -4.500 -25.328 1.00 95.06 306 ILE A C 1
ATOM 2269 O O . ILE A 1 306 ? 21.283 -5.641 -25.276 1.00 95.06 306 ILE A O 1
ATOM 2273 N N . TRP A 1 307 ? 21.417 -3.666 -26.324 1.00 94.06 307 TRP A N 1
ATOM 2274 C CA . TRP A 1 307 ? 20.479 -4.063 -27.384 1.00 94.06 307 TRP A CA 1
ATOM 2275 C C . TRP A 1 307 ? 20.916 -5.343 -28.098 1.00 94.06 307 TRP A C 1
ATOM 2277 O O . TRP A 1 307 ? 20.118 -6.250 -28.303 1.00 94.06 307 TRP A O 1
ATOM 2287 N N . ASN A 1 308 ? 22.199 -5.480 -28.444 1.00 93.88 308 ASN A N 1
ATOM 2288 C CA . ASN A 1 308 ? 22.692 -6.691 -29.108 1.00 93.88 308 ASN A CA 1
ATOM 2289 C C . ASN A 1 308 ? 22.508 -7.969 -28.272 1.00 93.88 308 ASN A C 1
ATOM 2291 O O . ASN A 1 308 ? 22.391 -9.052 -28.854 1.00 93.88 308 ASN A O 1
ATOM 2295 N N . GLN A 1 309 ? 22.490 -7.845 -26.943 1.00 93.50 309 GLN A N 1
ATOM 2296 C CA . GLN A 1 309 ? 22.267 -8.948 -26.006 1.00 93.50 309 GLN A CA 1
ATOM 2297 C C . GLN A 1 309 ? 20.777 -9.238 -25.790 1.00 93.50 309 GLN A C 1
ATOM 2299 O O . GLN A 1 309 ? 20.415 -10.400 -25.612 1.00 93.50 309 GLN A O 1
ATOM 2304 N N . SER A 1 310 ? 19.931 -8.209 -25.855 1.00 91.06 310 SER A N 1
ATOM 2305 C CA . SER A 1 310 ? 18.519 -8.286 -25.464 1.00 91.06 310 SER A CA 1
ATOM 2306 C C . SER A 1 310 ? 17.530 -8.257 -26.632 1.00 91.06 310 SER A C 1
ATOM 2308 O O . SER A 1 310 ? 16.350 -8.542 -26.429 1.00 91.06 310 SER A O 1
ATOM 2310 N N . ARG A 1 311 ? 17.975 -7.931 -27.855 1.00 90.69 311 ARG A N 1
ATOM 2311 C CA . ARG A 1 311 ? 17.106 -7.777 -29.033 1.00 90.69 311 ARG A CA 1
ATOM 2312 C C . ARG A 1 311 ? 16.251 -9.014 -29.272 1.00 90.69 311 ARG A C 1
ATOM 2314 O O . ARG A 1 311 ? 16.736 -10.147 -29.265 1.00 90.69 311 ARG A O 1
ATOM 2321 N N . PHE A 1 312 ? 14.983 -8.762 -29.561 1.00 86.75 312 PHE A N 1
ATOM 2322 C CA . PHE A 1 312 ? 13.936 -9.756 -29.770 1.00 86.75 312 PHE A CA 1
ATOM 2323 C C . PHE A 1 312 ? 13.605 -10.597 -28.530 1.00 86.75 312 PHE A C 1
ATOM 2325 O O . PHE A 1 312 ? 13.002 -11.665 -28.661 1.00 86.75 312 PHE A O 1
ATOM 2332 N N . SER A 1 313 ? 13.983 -10.137 -27.334 1.00 85.38 313 SER A N 1
ATOM 2333 C CA . SER A 1 313 ? 13.467 -10.694 -26.086 1.00 85.38 313 SER A CA 1
ATOM 2334 C C . SER A 1 313 ? 12.082 -10.120 -25.766 1.00 85.38 313 SER A C 1
ATOM 2336 O O . SER A 1 313 ? 11.787 -8.971 -26.088 1.00 85.38 313 SER A O 1
ATOM 2338 N N . GLY A 1 314 ? 11.239 -10.935 -25.123 1.00 82.81 314 GLY A N 1
ATOM 2339 C CA . GLY A 1 314 ? 9.960 -10.511 -24.532 1.00 82.81 314 GLY A CA 1
ATOM 2340 C C . GLY A 1 314 ? 10.075 -10.191 -23.040 1.00 82.81 314 GLY A C 1
ATOM 2341 O O . GLY A 1 314 ? 9.119 -10.371 -22.291 1.00 82.81 314 GLY A O 1
ATOM 2342 N N . CYS A 1 315 ? 11.280 -9.827 -22.597 1.00 82.50 315 CYS A N 1
ATOM 2343 C CA . CYS A 1 315 ? 11.604 -9.520 -21.207 1.00 82.50 315 CYS A CA 1
ATOM 2344 C C . CYS A 1 315 ? 12.044 -8.061 -21.043 1.00 82.50 315 CYS A C 1
ATOM 2346 O O . CYS A 1 315 ? 12.829 -7.775 -20.139 1.00 82.50 315 CYS A O 1
ATOM 2348 N N . GLY A 1 316 ? 11.555 -7.172 -21.911 1.00 88.75 316 GLY A N 1
ATOM 2349 C CA . GLY A 1 316 ? 11.929 -5.767 -21.951 1.00 88.75 316 GLY A CA 1
ATOM 2350 C C . GLY A 1 316 ? 11.820 -5.074 -20.594 1.00 88.75 316 GLY A C 1
ATOM 2351 O O . GLY A 1 316 ? 10.903 -5.306 -19.799 1.00 88.75 316 GLY A O 1
ATOM 2352 N N . SER A 1 317 ? 12.828 -4.267 -20.323 1.00 91.19 317 SER A N 1
ATOM 2353 C CA . SER A 1 317 ? 12.943 -3.295 -19.249 1.00 91.19 317 SER A CA 1
ATOM 2354 C C . SER A 1 317 ? 13.823 -2.160 -19.735 1.00 91.19 317 SER A C 1
ATOM 2356 O O . SER A 1 317 ? 14.618 -2.368 -20.659 1.00 91.19 317 SER A O 1
ATOM 2358 N N . TRP A 1 318 ? 13.799 -1.023 -19.045 1.00 94.50 318 TRP A N 1
ATOM 2359 C CA . TRP A 1 318 ? 14.723 0.071 -19.349 1.00 94.50 318 TRP A CA 1
ATOM 2360 C C . TRP A 1 318 ? 16.176 -0.420 -19.480 1.00 94.50 318 TRP A C 1
ATOM 2362 O O . TRP A 1 318 ? 16.834 -0.253 -20.507 1.00 94.50 318 TRP A O 1
ATOM 2372 N N . SER A 1 319 ? 16.640 -1.157 -18.466 1.00 93.69 319 SER A N 1
ATOM 2373 C CA . SER A 1 319 ? 17.996 -1.719 -18.391 1.00 93.69 319 SER A CA 1
ATOM 2374 C C . SER A 1 319 ? 18.307 -2.817 -19.414 1.00 93.69 319 SER A C 1
ATOM 2376 O O . SER A 1 319 ? 19.465 -3.200 -19.577 1.00 93.69 319 SER A O 1
ATOM 2378 N N . SER A 1 320 ? 17.294 -3.348 -20.101 1.00 92.94 320 SER A N 1
ATOM 2379 C CA . SER A 1 320 ? 17.448 -4.329 -21.178 1.00 92.94 320 SER A CA 1
ATOM 2380 C C . SER A 1 320 ? 17.097 -3.764 -22.552 1.00 92.94 320 SER A C 1
ATOM 2382 O O . SER A 1 320 ? 17.016 -4.539 -23.505 1.00 92.94 320 SER A O 1
ATOM 2384 N N . PHE A 1 321 ? 17.032 -2.430 -22.673 1.00 94.94 321 PHE A N 1
ATOM 2385 C CA . PHE A 1 321 ? 16.815 -1.698 -23.922 1.00 94.94 321 PHE A CA 1
ATOM 2386 C C . PHE A 1 321 ? 15.350 -1.684 -24.399 1.00 94.94 321 PHE A C 1
ATOM 2388 O O . PHE A 1 321 ? 15.096 -1.630 -25.593 1.00 94.94 321 PHE A O 1
ATOM 2395 N N . ASP A 1 322 ? 14.381 -1.741 -23.489 1.00 93.88 322 ASP A N 1
ATOM 2396 C CA . ASP A 1 322 ? 12.979 -1.408 -23.779 1.00 93.88 322 ASP A CA 1
ATOM 2397 C C . ASP A 1 322 ? 12.725 0.032 -23.326 1.00 93.88 322 ASP A C 1
ATOM 2399 O O . ASP A 1 322 ? 12.589 0.320 -22.135 1.00 93.88 322 ASP A O 1
ATOM 2403 N N . PHE A 1 323 ? 12.741 0.950 -24.287 1.00 95.44 323 PHE A N 1
ATOM 2404 C CA . PHE A 1 323 ? 12.604 2.379 -24.031 1.00 95.44 323 PHE A CA 1
ATOM 2405 C C . PHE A 1 323 ? 11.190 2.878 -24.297 1.00 95.44 323 PHE A C 1
ATOM 2407 O O . PHE A 1 323 ? 10.922 4.041 -24.037 1.00 95.44 323 PHE A O 1
ATOM 2414 N N . ASN A 1 324 ? 10.286 2.068 -24.844 1.00 92.00 324 ASN A N 1
ATOM 2415 C CA . ASN A 1 324 ? 8.895 2.475 -25.054 1.00 92.00 324 ASN A CA 1
ATOM 2416 C C . ASN A 1 324 ? 7.921 1.827 -24.049 1.00 92.00 324 ASN A C 1
ATOM 2418 O O . ASN A 1 324 ? 6.746 2.200 -24.031 1.00 92.00 324 ASN A O 1
ATOM 2422 N N . GLY A 1 325 ? 8.408 0.905 -23.214 1.00 89.75 325 GLY A N 1
ATOM 2423 C CA . GLY A 1 325 ? 7.653 0.230 -22.165 1.00 89.75 325 GLY A CA 1
ATOM 2424 C C . GLY A 1 325 ? 6.713 -0.860 -22.679 1.00 89.75 325 GLY A C 1
ATOM 2425 O O . GLY A 1 325 ? 5.816 -1.278 -21.942 1.00 89.75 325 GLY A O 1
ATOM 2426 N N . ASP A 1 326 ? 6.860 -1.310 -23.930 1.00 89.31 326 ASP A N 1
ATOM 2427 C CA . ASP A 1 326 ? 5.971 -2.300 -24.549 1.00 89.31 326 ASP A CA 1
ATOM 2428 C C . ASP A 1 326 ? 6.375 -3.758 -24.270 1.00 89.31 326 ASP A C 1
ATOM 2430 O O . ASP A 1 326 ? 5.689 -4.690 -24.704 1.00 89.31 326 ASP A O 1
ATOM 2434 N N . THR A 1 327 ? 7.413 -3.966 -23.451 1.00 87.50 327 THR A N 1
ATOM 2435 C CA . THR A 1 327 ? 7.994 -5.245 -23.007 1.00 87.50 327 THR A CA 1
ATOM 2436 C C . THR A 1 327 ? 8.751 -6.028 -24.078 1.00 87.50 327 THR A C 1
ATOM 2438 O O . THR A 1 327 ? 9.315 -7.090 -23.775 1.00 87.50 327 THR A O 1
ATOM 2441 N N . LEU A 1 328 ? 8.802 -5.529 -25.313 1.00 91.19 328 LEU A N 1
ATOM 2442 C CA . LEU A 1 328 ? 9.561 -6.116 -26.406 1.00 91.19 328 LEU A CA 1
ATOM 2443 C C . LEU A 1 328 ? 10.799 -5.267 -26.665 1.00 91.19 328 LEU A C 1
ATOM 2445 O O . LEU A 1 328 ? 10.712 -4.062 -26.803 1.00 91.19 328 LEU A O 1
ATOM 2449 N N . VAL A 1 329 ? 11.958 -5.910 -26.803 1.00 93.75 329 VAL A N 1
ATOM 2450 C CA . VAL A 1 329 ? 13.170 -5.204 -27.241 1.00 93.75 329 VAL A CA 1
ATOM 2451 C C . VAL A 1 329 ? 13.259 -5.302 -28.759 1.00 93.75 329 VAL A C 1
ATOM 2453 O O . VAL A 1 329 ? 13.732 -6.314 -29.294 1.00 93.75 329 VAL A O 1
ATOM 2456 N N . ASP A 1 330 ? 12.788 -4.291 -29.483 1.00 94.25 330 ASP A N 1
ATOM 2457 C CA . ASP A 1 330 ? 12.676 -4.330 -30.941 1.00 94.25 330 ASP A CA 1
ATOM 2458 C C . ASP A 1 330 ? 13.297 -3.112 -31.664 1.00 94.25 330 ASP A C 1
ATOM 2460 O O . ASP A 1 330 ? 14.267 -2.496 -31.211 1.00 94.25 330 ASP A O 1
ATOM 2464 N N . VAL A 1 331 ? 12.866 -2.857 -32.904 1.00 95.44 331 VAL A N 1
ATOM 2465 C CA . VAL A 1 331 ? 13.388 -1.755 -33.729 1.00 95.44 331 VAL A CA 1
ATOM 2466 C C . VAL A 1 331 ? 12.868 -0.394 -33.247 1.00 95.44 331 VAL A C 1
ATOM 2468 O O . VAL A 1 331 ? 13.493 0.629 -33.521 1.00 95.44 331 VAL A O 1
ATOM 2471 N N . ARG A 1 332 ? 11.742 -0.348 -32.533 1.00 95.75 332 ARG A N 1
ATOM 2472 C CA . ARG A 1 332 ? 11.177 0.870 -31.945 1.00 95.75 332 ARG A CA 1
ATOM 2473 C C . ARG A 1 332 ? 12.096 1.410 -30.857 1.00 95.75 332 ARG A C 1
ATOM 2475 O O . ARG A 1 332 ? 12.404 2.600 -30.898 1.00 95.75 332 ARG A O 1
ATOM 2482 N N . ASP A 1 333 ? 12.639 0.547 -30.004 1.00 95.88 333 ASP A N 1
ATOM 2483 C CA . ASP A 1 333 ? 13.635 0.939 -28.998 1.00 95.88 333 ASP A CA 1
ATOM 2484 C C . ASP A 1 333 ? 14.947 1.361 -29.642 1.00 95.88 333 ASP A C 1
ATOM 2486 O O . ASP A 1 333 ? 15.533 2.388 -29.297 1.00 95.88 333 ASP A O 1
ATOM 2490 N N . PHE A 1 334 ? 15.380 0.618 -30.665 1.00 95.50 334 PHE A N 1
ATOM 2491 C CA . PHE A 1 334 ? 16.550 0.997 -31.451 1.00 95.50 334 PHE A CA 1
ATOM 2492 C C . PHE A 1 334 ? 16.403 2.390 -32.065 1.00 95.50 334 PHE A C 1
ATOM 2494 O O . PHE A 1 334 ? 17.368 3.151 -32.093 1.00 95.50 334 PHE A O 1
ATOM 2501 N N . ASN A 1 335 ? 15.210 2.753 -32.538 1.00 95.75 335 ASN A N 1
ATOM 2502 C CA . ASN A 1 335 ? 14.959 4.083 -33.080 1.00 95.75 335 ASN A CA 1
ATOM 2503 C C . ASN A 1 335 ? 15.055 5.174 -32.004 1.00 95.75 335 ASN A C 1
ATOM 2505 O O . ASN A 1 335 ? 15.560 6.252 -32.316 1.00 95.75 335 ASN A O 1
ATOM 2509 N N . LEU A 1 336 ? 14.638 4.897 -30.762 1.00 94.44 336 LEU A N 1
ATOM 2510 C CA . LEU A 1 336 ? 14.787 5.820 -29.630 1.00 94.44 336 LEU A CA 1
ATOM 2511 C C . LEU A 1 336 ? 16.264 6.041 -29.280 1.00 94.44 336 LEU A C 1
ATOM 2513 O O . LEU A 1 336 ? 16.703 7.188 -29.213 1.00 94.44 336 LEU A O 1
ATOM 2517 N N . TRP A 1 337 ? 17.065 4.977 -29.182 1.00 95.69 337 TRP A N 1
ATOM 2518 C CA . TRP A 1 337 ? 18.522 5.100 -29.023 1.00 95.69 337 TRP A CA 1
ATOM 2519 C C . TRP A 1 337 ? 19.165 5.848 -30.198 1.00 95.69 337 TRP A C 1
ATOM 2521 O O . TRP A 1 337 ? 19.929 6.795 -30.021 1.00 95.69 337 TRP A O 1
ATOM 2531 N N . ASN A 1 338 ? 18.819 5.474 -31.431 1.00 95.12 338 ASN A N 1
ATOM 2532 C CA . ASN A 1 338 ? 19.420 6.039 -32.636 1.00 95.12 338 ASN A CA 1
ATOM 2533 C C . ASN A 1 338 ? 19.091 7.527 -32.837 1.00 95.12 338 ASN A C 1
ATOM 2535 O O . ASN A 1 338 ? 19.861 8.222 -33.499 1.00 95.12 338 ASN A O 1
ATOM 2539 N N . ALA A 1 339 ? 17.968 8.005 -32.298 1.00 94.38 339 ALA A N 1
ATOM 2540 C CA . ALA A 1 339 ? 17.599 9.417 -32.314 1.00 94.38 339 ALA A CA 1
ATOM 2541 C C . ALA A 1 339 ? 18.422 10.263 -31.328 1.00 94.38 339 ALA A C 1
ATOM 2543 O O . ALA A 1 339 ? 18.601 11.454 -31.571 1.00 94.38 339 ALA A O 1
ATOM 2544 N N . ASN A 1 340 ? 18.932 9.655 -30.253 1.00 92.12 340 ASN A N 1
ATOM 2545 C CA . ASN A 1 340 ? 19.603 10.362 -29.159 1.00 92.12 340 ASN A CA 1
ATOM 2546 C C . ASN A 1 340 ? 21.110 10.101 -29.072 1.00 92.12 340 ASN A C 1
ATOM 2548 O O . ASN A 1 340 ? 21.818 10.826 -28.370 1.00 92.12 340 ASN A O 1
ATOM 2552 N N . LYS A 1 341 ? 21.625 9.109 -29.809 1.00 88.88 341 LYS A N 1
ATOM 2553 C CA . LYS A 1 341 ? 23.063 8.843 -29.873 1.00 88.88 341 LYS A CA 1
ATOM 2554 C C . LYS A 1 341 ? 23.829 10.109 -30.264 1.00 88.88 341 LYS A C 1
ATOM 2556 O O . LYS A 1 341 ? 23.441 10.822 -31.193 1.00 88.88 341 LYS A O 1
ATOM 2561 N N . PHE A 1 342 ? 24.934 10.366 -29.572 1.00 82.56 342 PHE A N 1
ATOM 2562 C CA . PHE A 1 342 ? 25.785 11.551 -29.763 1.00 82.56 342 PHE A CA 1
ATOM 2563 C C . PHE A 1 342 ? 25.160 12.903 -29.365 1.00 82.56 342 PHE A C 1
ATOM 2565 O O . PHE A 1 342 ? 25.713 13.945 -29.721 1.00 82.56 342 PHE A O 1
ATOM 2572 N N . LEU A 1 343 ? 24.026 12.922 -28.653 1.00 83.12 343 LEU A N 1
ATOM 2573 C CA . LEU A 1 343 ? 23.475 14.154 -28.067 1.00 83.12 343 LEU A CA 1
ATOM 2574 C C . LEU A 1 343 ? 23.976 14.414 -26.637 1.00 83.12 343 LEU A C 1
ATOM 2576 O O . LEU A 1 343 ? 23.863 15.540 -26.152 1.00 83.12 343 LEU A O 1
ATOM 2580 N N . SER A 1 344 ? 24.550 13.409 -25.972 1.00 72.31 344 SER A N 1
ATOM 2581 C CA . SER A 1 344 ? 25.173 13.556 -24.657 1.00 72.31 344 SER A CA 1
ATOM 2582 C C . SER A 1 344 ? 26.407 14.463 -24.743 1.00 72.31 344 SER A C 1
ATOM 2584 O O . SER A 1 344 ? 27.244 14.344 -25.640 1.00 72.31 344 SER A O 1
ATOM 2586 N N . GLY A 1 345 ? 26.491 15.430 -23.824 1.00 55.16 345 GLY A N 1
ATOM 2587 C CA . GLY A 1 345 ? 27.483 16.509 -23.821 1.00 55.16 345 GLY A CA 1
ATOM 2588 C C . GLY A 1 345 ? 28.910 16.020 -23.565 1.00 55.16 345 GLY A C 1
ATOM 2589 O O . GLY A 1 345 ? 29.449 16.207 -22.480 1.00 55.16 345 GLY A O 1
ATOM 2590 N N . GLY A 1 346 ? 29.535 15.414 -24.569 1.00 54.53 346 GLY A N 1
ATOM 2591 C CA . GLY A 1 346 ? 30.892 14.874 -24.494 1.00 54.53 346 GLY A CA 1
ATOM 2592 C C . GLY A 1 346 ? 31.413 14.365 -25.834 1.00 54.53 346 GLY A C 1
ATOM 2593 O O . GLY A 1 346 ? 32.606 14.499 -26.113 1.00 54.53 346 GLY A O 1
ATOM 2594 N N . ASP A 1 347 ? 30.523 13.897 -26.707 1.00 47.69 347 ASP A N 1
ATOM 2595 C CA . ASP A 1 347 ? 30.900 13.439 -28.037 1.00 47.69 347 ASP A CA 1
ATOM 2596 C C . ASP A 1 347 ? 30.776 14.577 -29.047 1.00 47.69 347 ASP A C 1
ATOM 2598 O O . ASP A 1 347 ? 29.735 15.214 -29.195 1.00 47.69 347 ASP A O 1
ATOM 2602 N N . GLY A 1 348 ? 31.880 14.881 -29.731 1.00 43.34 348 GLY A N 1
ATOM 2603 C CA . GLY A 1 348 ? 31.936 15.939 -30.733 1.00 43.34 348 GLY A CA 1
ATOM 2604 C C . GLY A 1 348 ? 30.826 15.782 -31.771 1.00 43.34 348 GLY A C 1
ATOM 2605 O O . GLY A 1 348 ? 30.891 14.899 -32.625 1.00 43.34 348 GLY A O 1
ATOM 2606 N N . ALA A 1 349 ? 29.833 16.670 -31.706 1.00 40.53 349 ALA A N 1
ATOM 2607 C CA . ALA A 1 349 ? 28.719 16.714 -32.639 1.00 40.53 349 ALA A CA 1
ATOM 2608 C C . ALA A 1 349 ? 29.220 16.714 -34.097 1.00 40.53 349 ALA A C 1
ATOM 2610 O O . ALA A 1 349 ? 30.010 17.593 -34.473 1.00 40.53 349 ALA A O 1
ATOM 2611 N N . PRO A 1 350 ? 28.745 15.809 -34.973 1.00 39.72 350 PRO A N 1
ATOM 2612 C CA . PRO A 1 350 ? 28.807 16.073 -36.394 1.00 39.72 350 PRO A CA 1
ATOM 2613 C C . PRO A 1 350 ? 27.840 17.223 -36.681 1.00 39.72 350 PRO A C 1
ATOM 2615 O O . PRO A 1 350 ? 26.652 17.186 -36.366 1.00 39.72 350 PRO A O 1
ATOM 2618 N N . SER A 1 351 ? 28.387 18.292 -37.246 1.00 40.12 351 SER A N 1
ATOM 2619 C CA . SER A 1 351 ? 27.615 19.464 -37.631 1.00 40.12 351 SER A CA 1
ATOM 2620 C C . SER A 1 351 ? 26.522 19.099 -38.644 1.00 40.12 351 SER A C 1
ATOM 2622 O O . SER A 1 351 ? 26.779 18.478 -39.672 1.00 40.12 351 SER A O 1
ATOM 2624 N N . SER A 1 352 ? 25.315 19.590 -38.350 1.00 41.91 352 SER A N 1
ATOM 2625 C CA . SER A 1 352 ? 24.120 19.696 -39.199 1.00 41.91 352 SER A CA 1
ATOM 2626 C C . SER A 1 352 ? 23.367 18.411 -39.581 1.00 41.91 352 SER A C 1
ATOM 2628 O O . SER A 1 352 ? 23.779 17.679 -40.472 1.00 41.91 352 SER A O 1
ATOM 2630 N N . ALA A 1 353 ? 22.152 18.262 -39.034 1.00 33.53 353 ALA A N 1
ATOM 2631 C CA . ALA A 1 353 ? 20.923 18.189 -39.835 1.00 33.53 353 ALA A CA 1
ATOM 2632 C C . ALA A 1 353 ? 19.654 18.339 -38.967 1.00 33.53 353 ALA A C 1
ATOM 2634 O O . ALA A 1 353 ? 19.395 17.527 -38.093 1.00 33.53 353 ALA A O 1
ATOM 2635 N N . SER A 1 354 ? 18.857 19.359 -39.310 1.00 34.72 354 SER A N 1
ATOM 2636 C CA . SER A 1 354 ? 17.388 19.422 -39.252 1.00 34.72 354 SER A CA 1
ATOM 2637 C C . SER A 1 354 ? 16.665 19.140 -37.927 1.00 34.72 354 SER A C 1
ATOM 2639 O O . SER A 1 354 ? 16.469 18.000 -37.526 1.00 34.72 354 SER A O 1
ATOM 2641 N N . THR A 1 355 ? 16.096 20.210 -37.369 1.00 38.62 355 THR A N 1
ATOM 2642 C CA . THR A 1 355 ? 14.978 20.218 -36.418 1.00 38.62 355 THR A CA 1
ATOM 2643 C C . THR A 1 355 ? 13.860 19.257 -36.847 1.00 38.62 355 THR A C 1
ATOM 2645 O O . THR A 1 355 ? 13.087 19.569 -37.756 1.00 38.62 355 THR A O 1
ATOM 2648 N N . ALA A 1 356 ? 13.763 18.105 -36.192 1.00 33.16 356 ALA A N 1
ATOM 2649 C CA . ALA A 1 356 ? 12.548 17.310 -36.140 1.00 33.16 356 ALA A CA 1
ATOM 2650 C C . ALA A 1 356 ? 12.054 17.356 -34.694 1.00 33.16 356 ALA A C 1
ATOM 2652 O O . ALA A 1 356 ? 12.760 16.963 -33.771 1.00 33.16 356 ALA A O 1
ATOM 2653 N N . ASP A 1 357 ? 10.870 17.927 -34.518 1.00 41.28 357 ASP A N 1
ATOM 2654 C CA . ASP A 1 357 ? 10.146 17.955 -33.256 1.00 41.28 357 ASP A CA 1
ATOM 2655 C C . ASP A 1 357 ? 9.792 16.505 -32.846 1.00 41.28 357 ASP A C 1
ATOM 2657 O O . ASP A 1 357 ? 9.134 15.817 -33.632 1.00 41.28 357 ASP A O 1
ATOM 2661 N N . PRO A 1 358 ? 10.208 16.001 -31.667 1.00 41.94 358 PRO A N 1
ATOM 2662 C CA . PRO A 1 358 ? 9.872 14.647 -31.216 1.00 41.94 358 PRO A CA 1
ATOM 2663 C C . PRO A 1 358 ? 8.391 14.470 -30.812 1.00 41.94 358 PRO A C 1
ATOM 2665 O O . PRO A 1 358 ? 7.985 13.376 -30.429 1.00 41.94 358 PRO A O 1
ATOM 2668 N N . ARG A 1 359 ? 7.545 15.504 -30.925 1.00 42.16 359 ARG A N 1
ATOM 2669 C CA . ARG A 1 359 ? 6.143 15.522 -30.456 1.00 42.16 359 ARG A CA 1
ATOM 2670 C C . ARG A 1 359 ? 5.119 14.648 -31.202 1.00 42.16 359 ARG A C 1
ATOM 2672 O O . ARG A 1 359 ? 3.926 14.839 -30.989 1.00 42.16 359 ARG A O 1
ATOM 2679 N N . ALA A 1 360 ? 5.508 13.700 -32.055 1.00 32.66 360 ALA A N 1
ATOM 2680 C CA . ALA A 1 360 ? 4.546 13.026 -32.944 1.00 32.66 360 ALA A CA 1
ATOM 2681 C C . ALA A 1 360 ? 4.296 11.522 -32.715 1.00 32.66 360 ALA A C 1
ATOM 2683 O O . ALA A 1 360 ? 3.459 10.968 -33.423 1.00 32.66 360 ALA A O 1
ATOM 2684 N N . THR A 1 361 ? 4.935 10.850 -31.749 1.00 35.12 361 THR A N 1
ATOM 2685 C CA . THR A 1 361 ? 4.790 9.375 -31.614 1.00 35.12 361 THR A CA 1
ATOM 2686 C C . THR A 1 361 ? 4.224 8.898 -30.275 1.00 35.12 361 THR A C 1
ATOM 2688 O O . THR A 1 361 ? 4.278 7.714 -29.974 1.00 35.12 361 THR A O 1
ATOM 2691 N N . LEU A 1 362 ? 3.602 9.788 -29.501 1.00 39.03 362 LEU A N 1
ATOM 2692 C CA . LEU A 1 362 ? 2.679 9.403 -28.426 1.00 39.03 362 LEU A CA 1
ATOM 2693 C C . LEU A 1 362 ? 1.234 9.550 -28.920 1.00 39.03 362 LEU A C 1
ATOM 2695 O O . LEU A 1 362 ? 0.423 10.263 -28.340 1.00 39.03 362 LEU A O 1
ATOM 2699 N N . ALA A 1 363 ? 0.919 8.901 -30.042 1.00 27.38 363 ALA A N 1
ATOM 2700 C CA . ALA A 1 363 ? -0.461 8.594 -30.385 1.00 27.38 363 ALA A CA 1
ATOM 2701 C C . ALA A 1 363 ? -0.775 7.227 -29.773 1.00 27.38 363 ALA A C 1
ATOM 2703 O O . ALA A 1 363 ? -0.612 6.187 -30.409 1.00 27.38 363 ALA A O 1
ATOM 2704 N N . VAL A 1 364 ? -1.210 7.245 -28.513 1.00 35.66 364 VAL A N 1
ATOM 2705 C CA . VAL A 1 364 ? -2.207 6.265 -28.088 1.00 35.66 364 VAL A CA 1
ATOM 2706 C C . VAL A 1 364 ? -3.391 6.483 -29.020 1.00 35.66 364 VAL A C 1
ATOM 2708 O O . VAL A 1 364 ? -3.834 7.617 -29.199 1.00 35.66 364 VAL A O 1
ATOM 2711 N N . ASP A 1 365 ? -3.852 5.417 -29.656 1.00 27.92 365 ASP A N 1
ATOM 2712 C CA . ASP A 1 365 ? -5.134 5.409 -30.342 1.00 27.92 365 ASP A CA 1
ATOM 2713 C C . ASP A 1 365 ? -6.210 5.717 -29.287 1.00 27.92 365 ASP A C 1
ATOM 2715 O O . ASP A 1 365 ? -6.618 4.849 -28.515 1.00 27.92 365 ASP A O 1
ATOM 2719 N N . SER A 1 366 ? -6.566 6.993 -29.149 1.00 34.62 366 SER A N 1
ATOM 2720 C CA . SER A 1 366 ? -7.652 7.451 -28.296 1.00 34.62 366 SER A CA 1
ATOM 2721 C C . SER A 1 366 ? -8.585 8.337 -29.111 1.00 34.62 366 SER A C 1
ATOM 2723 O O . SER A 1 366 ? -8.319 9.498 -29.427 1.00 34.62 366 SER A O 1
ATOM 2725 N N . ASP A 1 367 ? -9.736 7.761 -29.441 1.00 34.66 367 ASP A N 1
ATOM 2726 C CA . ASP A 1 367 ? -10.947 8.523 -29.697 1.00 34.66 367 ASP A CA 1
ATOM 2727 C C . ASP A 1 367 ? -11.244 9.403 -28.466 1.00 34.66 367 ASP A C 1
ATOM 2729 O O . ASP A 1 367 ? -11.768 8.912 -27.470 1.00 34.66 367 ASP A O 1
ATOM 2733 N N . ALA A 1 368 ? -10.909 10.698 -28.520 1.00 28.98 368 ALA A N 1
ATOM 2734 C CA . ALA A 1 368 ? -11.712 11.805 -27.978 1.00 28.98 368 ALA A CA 1
ATOM 2735 C C . ALA A 1 368 ? -11.032 13.168 -28.212 1.00 28.98 368 ALA A C 1
ATOM 2737 O O . ALA A 1 368 ? -9.894 13.421 -27.830 1.00 28.98 368 ALA A O 1
ATOM 2738 N N . ALA A 1 369 ? -11.775 14.075 -28.838 1.00 27.86 369 ALA A N 1
ATOM 2739 C CA . ALA A 1 369 ? -11.360 15.418 -29.222 1.00 27.86 369 ALA A CA 1
ATOM 2740 C C . ALA A 1 369 ? -11.331 16.434 -28.054 1.00 27.86 369 ALA A C 1
ATOM 2742 O O . ALA A 1 369 ? -12.147 16.323 -27.145 1.00 27.86 369 ALA A O 1
ATOM 2743 N N . ILE A 1 370 ? -10.506 17.497 -28.172 1.00 25.83 370 ILE A N 1
ATOM 2744 C CA . ILE A 1 370 ? -10.888 18.942 -28.198 1.00 25.83 370 ILE A CA 1
ATOM 2745 C C . ILE A 1 370 ? -9.745 19.889 -27.733 1.00 25.83 370 ILE A C 1
ATOM 2747 O O . ILE A 1 370 ? -9.376 19.935 -26.570 1.00 25.83 370 ILE A O 1
ATOM 2751 N N . VAL A 1 371 ? -9.298 20.705 -28.703 1.00 24.77 371 VAL A N 1
ATOM 2752 C CA . VAL A 1 371 ? -8.969 22.156 -28.700 1.00 24.77 371 VAL A CA 1
ATOM 2753 C C . VAL A 1 371 ? -7.778 22.716 -27.891 1.00 24.77 371 VAL A C 1
ATOM 2755 O O . VAL A 1 371 ? -7.722 22.733 -26.670 1.00 24.77 371 VAL A O 1
ATOM 2758 N N . SER A 1 372 ? -6.877 23.311 -28.679 1.00 26.08 372 SER A N 1
ATOM 2759 C CA . SER A 1 372 ? -5.641 24.046 -28.390 1.00 26.08 372 SER A CA 1
ATOM 2760 C C . SER A 1 372 ? -5.818 25.459 -27.803 1.00 26.08 372 SER A C 1
ATOM 2762 O O . SER A 1 372 ? -6.804 26.122 -28.115 1.00 26.08 372 SER A O 1
ATOM 2764 N N . ALA A 1 373 ? -4.782 25.957 -27.103 1.00 25.25 373 ALA A N 1
ATOM 2765 C CA . ALA A 1 373 ? -4.072 27.245 -27.333 1.00 25.25 373 ALA A CA 1
ATOM 2766 C C . ALA A 1 373 ? -3.145 27.560 -26.128 1.00 25.25 373 ALA A C 1
ATOM 2768 O O . ALA A 1 373 ? -3.622 27.790 -25.026 1.00 25.25 373 ALA A O 1
ATOM 2769 N N . SER A 1 374 ? -1.823 27.372 -26.245 1.00 25.64 374 SER A N 1
ATOM 2770 C CA . SER A 1 374 ? -0.789 28.375 -26.601 1.00 25.64 374 SER A CA 1
ATOM 2771 C C . SER A 1 374 ? -0.450 29.404 -25.508 1.00 25.64 374 SER A C 1
ATOM 2773 O O . SER A 1 374 ? -1.223 30.328 -25.274 1.00 25.64 374 SER A O 1
ATOM 2775 N N . LEU A 1 375 ? 0.776 29.339 -24.961 1.00 23.92 375 LEU A N 1
ATOM 2776 C CA . LEU A 1 375 ? 1.448 30.497 -24.359 1.00 23.92 375 LEU A CA 1
ATOM 2777 C C . LEU A 1 375 ? 2.960 30.506 -24.656 1.00 23.92 375 LEU A C 1
ATOM 2779 O O . LEU A 1 375 ? 3.608 29.467 -24.739 1.00 23.92 375 LEU A O 1
ATOM 2783 N N . VAL A 1 376 ? 3.451 31.723 -24.876 1.00 25.34 376 VAL A N 1
ATOM 2784 C CA . VAL A 1 376 ? 4.755 32.157 -25.391 1.00 25.34 376 VAL A CA 1
ATOM 2785 C C . VAL A 1 376 ? 5.835 32.098 -24.302 1.00 25.34 376 VAL A C 1
ATOM 2787 O O . VAL A 1 376 ? 5.576 32.494 -23.169 1.00 25.34 376 VAL A O 1
ATOM 2790 N N . LEU A 1 377 ? 7.036 31.631 -24.662 1.00 22.72 377 LEU A N 1
ATOM 2791 C CA . LEU A 1 377 ? 8.237 31.629 -23.818 1.00 22.72 377 LEU A CA 1
ATOM 2792 C C . LEU A 1 377 ? 8.961 32.980 -23.890 1.00 22.72 377 LEU A C 1
ATOM 2794 O O . LEU A 1 377 ? 9.127 33.522 -24.983 1.00 22.72 377 LEU A O 1
ATOM 2798 N N . ASP A 1 378 ? 9.456 33.452 -22.747 1.00 22.34 378 ASP A N 1
ATOM 2799 C CA . ASP A 1 378 ? 10.549 34.424 -22.666 1.00 22.34 378 ASP A CA 1
ATOM 2800 C C . ASP A 1 378 ? 11.542 33.936 -21.591 1.00 22.34 378 ASP A C 1
ATOM 2802 O O . ASP A 1 378 ? 11.144 33.514 -20.504 1.00 22.34 378 ASP A O 1
ATOM 2806 N N . GLU A 1 379 ? 12.827 33.936 -21.930 1.00 26.08 379 GLU A N 1
ATOM 2807 C CA . GLU A 1 379 ? 13.974 33.418 -21.162 1.00 26.08 379 GLU A CA 1
ATOM 2808 C C . GLU A 1 379 ? 14.994 34.574 -20.943 1.00 26.08 379 GLU A C 1
ATOM 2810 O O . GLU A 1 379 ? 14.884 35.614 -21.590 1.00 26.08 379 GLU A O 1
ATOM 2815 N N . PRO A 1 380 ? 16.083 34.425 -20.163 1.00 36.47 380 PRO A N 1
ATOM 2816 C CA . PRO A 1 380 ? 16.172 34.347 -18.704 1.00 36.47 380 PRO A CA 1
ATOM 2817 C C . PRO A 1 380 ? 17.089 35.466 -18.138 1.00 36.47 380 PRO A C 1
ATOM 2819 O O . PRO A 1 380 ? 17.677 36.249 -18.886 1.00 36.47 380 PRO A O 1
ATOM 2822 N N . GLN A 1 381 ? 17.312 35.520 -16.817 1.00 23.98 381 GLN A N 1
ATOM 2823 C CA . GLN A 1 381 ? 18.512 36.162 -16.247 1.00 23.98 381 GLN A CA 1
ATOM 2824 C C . GLN A 1 381 ? 19.108 35.340 -15.098 1.00 23.98 381 GLN A C 1
ATOM 2826 O O . GLN A 1 381 ? 18.426 34.947 -14.154 1.00 23.98 381 GLN A O 1
ATOM 2831 N N . ALA A 1 382 ? 20.416 35.121 -15.212 1.00 24.16 382 ALA A N 1
ATOM 2832 C CA . ALA A 1 382 ? 21.288 34.425 -14.282 1.00 24.16 382 ALA A CA 1
ATOM 2833 C C . ALA A 1 382 ? 21.575 35.232 -13.005 1.00 24.16 382 ALA A C 1
ATOM 2835 O O . ALA A 1 382 ? 21.608 36.462 -13.026 1.00 24.16 382 ALA A O 1
ATOM 2836 N N . SER A 1 383 ? 21.948 34.542 -11.924 1.00 24.08 383 SER A N 1
ATOM 2837 C CA . SER A 1 383 ? 22.930 35.090 -10.983 1.00 24.08 383 SER A CA 1
ATOM 2838 C C . SER A 1 383 ? 23.722 33.998 -10.262 1.00 24.08 383 SER A C 1
ATOM 2840 O O . SER A 1 383 ? 23.214 32.974 -9.822 1.00 24.08 383 SER A O 1
ATOM 2842 N N . THR A 1 384 ? 25.021 34.257 -10.214 1.00 23.78 384 THR A N 1
ATOM 2843 C CA . THR A 1 384 ? 26.119 33.502 -9.616 1.00 23.78 384 THR A CA 1
ATOM 2844 C C . THR A 1 384 ? 26.152 33.626 -8.094 1.00 23.78 384 THR A C 1
ATOM 2846 O O . THR A 1 384 ? 25.997 34.735 -7.584 1.00 23.78 384 THR A O 1
ATOM 2849 N N . HIS A 1 385 ? 26.559 32.569 -7.384 1.00 25.53 385 HIS A N 1
ATOM 2850 C CA . HIS A 1 385 ? 27.270 32.739 -6.115 1.00 25.53 385 HIS A CA 1
ATOM 2851 C C . HIS A 1 385 ? 28.417 31.737 -5.947 1.00 25.53 385 HIS A C 1
ATOM 2853 O O . HIS A 1 385 ? 28.299 30.547 -6.219 1.00 25.53 385 HIS A O 1
ATOM 2859 N N . ARG A 1 386 ? 29.547 32.293 -5.512 1.00 23.75 386 ARG A N 1
ATOM 2860 C CA . ARG A 1 386 ? 30.866 31.693 -5.302 1.00 23.75 386 ARG A CA 1
ATOM 2861 C C . ARG A 1 386 ? 31.102 31.572 -3.792 1.00 23.75 386 ARG A C 1
ATOM 2863 O O . ARG A 1 386 ? 30.819 32.541 -3.089 1.00 23.75 386 ARG A O 1
ATOM 2870 N N . MET A 1 387 ? 31.684 30.470 -3.317 1.00 22.62 387 MET A N 1
ATOM 2871 C CA . MET A 1 387 ? 32.528 30.446 -2.111 1.00 22.62 387 MET A CA 1
ATOM 2872 C C . MET A 1 387 ? 33.599 29.352 -2.223 1.00 22.62 387 MET A C 1
ATOM 2874 O O . MET A 1 387 ? 33.322 28.231 -2.638 1.00 22.62 387 MET A O 1
ATOM 2878 N N . ASP A 1 388 ? 34.823 29.738 -1.866 1.00 25.95 388 ASP A N 1
ATOM 2879 C CA . ASP A 1 388 ? 36.064 28.972 -1.944 1.00 25.95 388 ASP A CA 1
ATOM 2880 C C . ASP A 1 388 ? 36.345 28.160 -0.656 1.00 25.95 388 ASP A C 1
ATOM 2882 O O . ASP A 1 388 ? 36.201 28.682 0.445 1.00 25.95 388 ASP A O 1
ATOM 2886 N N . GLY A 1 389 ? 36.878 26.939 -0.830 1.00 23.98 389 GLY A N 1
ATOM 2887 C CA . GLY A 1 389 ? 38.056 26.404 -0.117 1.00 23.98 389 GLY A CA 1
ATOM 2888 C C . GLY A 1 389 ? 37.911 25.720 1.258 1.00 23.98 389 GLY A C 1
ATOM 2889 O O . GLY A 1 389 ? 37.550 26.357 2.238 1.00 23.98 389 GLY A O 1
ATOM 2890 N N . ILE A 1 390 ? 38.365 24.455 1.362 1.00 25.30 390 ILE A N 1
ATOM 2891 C CA . ILE A 1 390 ? 39.501 23.986 2.205 1.00 25.30 390 ILE A CA 1
ATOM 2892 C C . ILE A 1 390 ? 39.778 22.481 1.959 1.00 25.30 390 ILE A C 1
ATOM 2894 O O . ILE A 1 390 ? 38.914 21.702 1.579 1.00 25.30 390 ILE A O 1
ATOM 2898 N N . SER A 1 391 ? 41.050 22.122 2.120 1.00 25.62 391 SER A N 1
ATOM 2899 C CA . SER A 1 391 ? 41.826 20.996 1.593 1.00 25.62 391 SER A CA 1
ATOM 2900 C C . SER A 1 391 ? 41.874 19.691 2.419 1.00 25.62 391 SER A C 1
ATOM 2902 O O . SER A 1 391 ? 42.033 19.735 3.633 1.00 25.62 391 SER A O 1
ATOM 2904 N N . THR A 1 392 ? 41.947 18.567 1.684 1.00 27.66 392 THR A N 1
ATOM 2905 C CA . THR A 1 392 ? 42.786 17.343 1.849 1.00 27.66 392 THR A CA 1
ATOM 2906 C C . THR A 1 392 ? 42.797 16.533 3.154 1.00 27.66 392 THR A C 1
ATOM 2908 O O . THR A 1 392 ? 43.241 17.037 4.176 1.00 27.66 392 THR A O 1
ATOM 2911 N N . LEU A 1 393 ? 42.587 15.208 3.034 1.00 24.22 393 LEU A N 1
ATOM 2912 C CA . LEU A 1 393 ? 43.388 14.150 3.685 1.00 24.22 393 LEU A CA 1
ATOM 2913 C C . LEU A 1 393 ? 43.273 12.813 2.911 1.00 24.22 393 LEU A C 1
ATOM 2915 O O . LEU A 1 393 ? 42.219 12.479 2.379 1.00 24.22 393 LEU A O 1
ATOM 2919 N N . ARG A 1 394 ? 44.398 12.090 2.824 1.00 25.17 394 ARG A N 1
ATOM 2920 C CA . ARG A 1 394 ? 44.655 10.859 2.048 1.00 25.17 394 ARG A CA 1
ATOM 2921 C C . ARG A 1 394 ? 44.569 9.599 2.930 1.00 25.17 394 ARG A C 1
ATOM 2923 O O . ARG A 1 394 ? 44.916 9.659 4.104 1.00 25.17 394 ARG A O 1
ATOM 2930 N N . ASP A 1 395 ? 44.258 8.480 2.269 1.00 25.33 395 ASP A N 1
ATOM 2931 C CA . ASP A 1 395 ? 44.583 7.068 2.558 1.00 25.33 395 ASP A CA 1
ATOM 2932 C C . ASP A 1 395 ? 43.996 6.338 3.786 1.00 25.33 395 ASP A C 1
ATOM 2934 O O . ASP A 1 395 ? 44.384 6.577 4.928 1.00 25.33 395 ASP A O 1
ATOM 2938 N N . ARG A 1 396 ? 43.218 5.270 3.506 1.00 25.86 396 ARG A N 1
ATOM 2939 C CA . ARG A 1 396 ? 43.407 3.912 4.074 1.00 25.86 396 ARG A CA 1
ATOM 2940 C C . ARG A 1 396 ? 42.577 2.840 3.338 1.00 25.86 396 ARG A C 1
ATOM 2942 O O . ARG A 1 396 ? 41.367 2.960 3.204 1.00 25.86 396 ARG A O 1
ATOM 2949 N N . ALA A 1 397 ? 43.255 1.775 2.906 1.00 27.86 397 ALA A N 1
ATOM 2950 C CA . ALA A 1 397 ? 42.697 0.550 2.319 1.00 27.86 397 ALA A CA 1
ATOM 2951 C C . ALA A 1 397 ? 42.030 -0.376 3.377 1.00 27.86 397 ALA A C 1
ATOM 2953 O O . ALA A 1 397 ? 42.359 -0.263 4.562 1.00 27.86 397 ALA A O 1
ATOM 2954 N N . PRO A 1 398 ? 41.134 -1.314 2.986 1.00 31.02 398 PRO A N 1
ATOM 2955 C CA . PRO A 1 398 ? 40.308 -2.086 3.918 1.00 31.02 398 PRO A CA 1
ATOM 2956 C C . PRO A 1 398 ? 41.008 -3.345 4.459 1.00 31.02 398 PRO A C 1
ATOM 2958 O O . PRO A 1 398 ? 41.708 -4.057 3.736 1.00 31.02 398 PRO A O 1
ATOM 2961 N N . SER A 1 399 ? 40.786 -3.655 5.741 1.00 28.27 399 SER A N 1
ATOM 2962 C CA . SER A 1 399 ? 41.293 -4.861 6.403 1.00 28.27 399 SER A CA 1
ATOM 2963 C C . SER A 1 399 ? 40.261 -5.997 6.446 1.00 28.27 399 SER A C 1
ATOM 2965 O O . SER A 1 399 ? 39.049 -5.819 6.563 1.00 28.27 399 SER A O 1
ATOM 2967 N N . ARG A 1 400 ? 40.806 -7.208 6.324 1.00 29.58 400 ARG A N 1
ATOM 2968 C CA . ARG A 1 400 ? 40.153 -8.518 6.311 1.00 29.58 400 ARG A CA 1
ATOM 2969 C C . ARG A 1 400 ? 39.475 -8.833 7.655 1.00 29.58 400 ARG A C 1
ATOM 2971 O O . ARG A 1 400 ? 40.114 -9.417 8.523 1.00 29.58 400 ARG A O 1
ATOM 2978 N N . SER A 1 401 ? 38.185 -8.523 7.795 1.00 30.20 401 SER A N 1
ATOM 2979 C CA . SER A 1 401 ? 37.386 -8.940 8.970 1.00 30.20 401 SER A CA 1
ATOM 2980 C C . SER A 1 401 ? 35.985 -9.483 8.640 1.00 30.20 401 SER A C 1
ATOM 2982 O O . SER A 1 401 ? 35.223 -9.797 9.547 1.00 30.20 401 SER A O 1
ATOM 2984 N N . ARG A 1 402 ? 35.628 -9.654 7.358 1.00 35.00 402 ARG A N 1
ATOM 2985 C CA . ARG A 1 402 ? 34.254 -10.010 6.936 1.00 35.00 402 ARG A CA 1
ATOM 2986 C C . ARG A 1 402 ? 33.969 -11.507 6.731 1.00 35.00 402 ARG A C 1
ATOM 2988 O O . ARG A 1 402 ? 32.872 -11.857 6.328 1.00 35.00 402 ARG A O 1
ATOM 2995 N N . LEU A 1 403 ? 34.916 -12.396 7.042 1.00 30.11 403 LEU A N 1
ATOM 2996 C CA . LEU A 1 403 ? 34.806 -13.841 6.756 1.00 30.11 403 LEU A CA 1
ATOM 2997 C C . LEU A 1 403 ? 34.560 -14.739 7.985 1.00 30.11 403 LEU A C 1
ATOM 2999 O O . LEU A 1 403 ? 34.712 -15.948 7.891 1.00 30.11 403 LEU A O 1
ATOM 3003 N N . ARG A 1 404 ? 34.174 -14.186 9.144 1.00 33.84 404 ARG A N 1
ATOM 3004 C CA . ARG A 1 404 ? 33.790 -14.992 10.330 1.00 33.84 404 ARG A CA 1
ATOM 3005 C C . ARG A 1 404 ? 32.390 -14.704 10.886 1.00 33.84 404 ARG A C 1
ATOM 3007 O O . ARG A 1 404 ? 32.048 -15.212 11.945 1.00 33.84 404 ARG A O 1
ATOM 3014 N N . LEU A 1 405 ? 31.583 -13.911 10.178 1.00 33.50 405 LEU A N 1
ATOM 3015 C CA . LEU A 1 405 ? 30.210 -13.568 10.587 1.00 33.50 405 LEU A CA 1
ATOM 3016 C C . LEU A 1 405 ? 29.122 -14.323 9.805 1.00 33.50 405 LEU A C 1
ATOM 3018 O O . LEU A 1 405 ? 27.960 -14.248 10.181 1.00 33.50 405 LEU A O 1
ATOM 3022 N N . LEU A 1 406 ? 29.486 -15.071 8.757 1.00 32.84 406 LEU A N 1
ATOM 3023 C CA . LEU A 1 406 ? 28.520 -15.807 7.932 1.00 32.84 406 LEU A CA 1
ATOM 3024 C C . LEU A 1 406 ? 28.175 -17.200 8.494 1.00 32.84 406 LEU A C 1
ATOM 3026 O O . LEU A 1 406 ? 27.042 -17.641 8.340 1.00 32.84 406 LEU A O 1
ATOM 3030 N N . ASP A 1 407 ? 29.076 -17.843 9.246 1.00 31.80 407 ASP A N 1
ATOM 3031 C CA . ASP A 1 407 ? 28.813 -19.179 9.817 1.00 31.80 407 ASP A CA 1
ATOM 3032 C C . ASP A 1 407 ? 27.912 -19.162 11.066 1.00 31.80 407 ASP A C 1
ATOM 3034 O O . ASP A 1 407 ? 27.263 -20.156 11.387 1.00 31.80 407 ASP A O 1
ATOM 3038 N N . SER A 1 408 ? 27.825 -18.038 11.785 1.00 34.75 408 SER A N 1
ATOM 3039 C CA . SER A 1 408 ? 27.034 -17.946 13.023 1.00 34.75 408 SER A CA 1
ATOM 3040 C C . SER A 1 408 ? 25.569 -17.556 12.799 1.00 34.75 408 SER A C 1
ATOM 3042 O O . SER A 1 408 ? 24.745 -17.777 13.688 1.00 34.75 408 SER A O 1
ATOM 3044 N N . ALA A 1 409 ? 25.229 -17.013 11.626 1.00 36.94 409 ALA A N 1
ATOM 3045 C CA . ALA A 1 409 ? 23.856 -16.665 11.261 1.00 36.94 409 ALA A CA 1
ATOM 3046 C C . ALA A 1 409 ? 23.054 -17.900 10.808 1.00 36.94 409 ALA A C 1
ATOM 3048 O O . ALA A 1 409 ? 21.905 -18.070 11.213 1.00 36.94 409 ALA A O 1
ATOM 3049 N N . PHE A 1 410 ? 23.681 -18.817 10.063 1.00 36.06 410 PHE A N 1
ATOM 3050 C CA . PHE A 1 410 ? 23.021 -20.030 9.568 1.00 36.06 410 PHE A CA 1
ATOM 3051 C C . PHE A 1 410 ? 22.673 -21.019 10.696 1.00 36.06 410 PHE A C 1
ATOM 3053 O O . PHE A 1 410 ? 21.581 -21.584 10.727 1.00 36.06 410 PHE A O 1
ATOM 3060 N N . ALA A 1 411 ? 23.555 -21.156 11.692 1.00 31.91 411 ALA A N 1
ATOM 3061 C CA . ALA A 1 411 ? 23.322 -22.029 12.844 1.00 31.91 411 ALA A CA 1
ATOM 3062 C C . ALA A 1 411 ? 22.171 -21.551 13.757 1.00 31.91 411 ALA A C 1
ATOM 3064 O O . ALA A 1 411 ? 21.540 -22.370 14.418 1.00 31.91 411 ALA A O 1
ATOM 3065 N N . LYS A 1 412 ? 21.870 -20.243 13.784 1.00 38.41 412 LYS A N 1
ATOM 3066 C CA . LYS A 1 412 ? 20.766 -19.679 14.586 1.00 38.41 412 LYS A CA 1
ATOM 3067 C C . LYS A 1 412 ? 19.404 -19.799 13.896 1.00 38.41 412 LYS A C 1
ATOM 3069 O O . LYS A 1 412 ? 18.401 -19.971 14.581 1.00 38.41 412 LYS A O 1
ATOM 3074 N N . TRP A 1 413 ? 19.381 -19.767 12.564 1.00 41.31 413 TRP A N 1
ATOM 3075 C CA . TRP A 1 413 ? 18.171 -19.978 11.763 1.00 41.31 413 TRP A CA 1
ATOM 3076 C C . TRP A 1 413 ? 17.694 -21.445 11.783 1.00 41.31 413 TRP A C 1
ATOM 3078 O O . TRP A 1 413 ? 16.499 -21.715 11.899 1.00 41.31 413 TRP A O 1
ATOM 3088 N N . TYR A 1 414 ? 18.625 -22.407 11.770 1.00 36.19 414 TYR A N 1
ATOM 3089 C CA . TYR A 1 414 ? 18.299 -23.840 11.860 1.00 36.19 414 TYR A CA 1
ATOM 3090 C C . TYR A 1 414 ? 17.656 -24.234 13.207 1.00 36.19 414 TYR A C 1
ATOM 3092 O O . TYR A 1 414 ? 16.835 -25.149 13.278 1.00 36.19 414 TYR A O 1
ATOM 3100 N N . ASP A 1 415 ? 18.005 -23.522 14.281 1.00 34.78 415 ASP A N 1
ATOM 3101 C CA . ASP A 1 415 ? 17.567 -23.823 15.647 1.00 34.78 415 ASP A CA 1
ATOM 3102 C C . ASP A 1 415 ? 16.205 -23.178 16.003 1.00 34.78 415 ASP A C 1
ATOM 3104 O O . ASP A 1 415 ? 15.494 -23.672 16.879 1.00 34.78 415 ASP A O 1
ATOM 3108 N N . SER A 1 416 ? 15.789 -22.100 15.316 1.00 36.31 416 SER A N 1
ATOM 3109 C CA . SER A 1 416 ? 14.452 -21.503 15.514 1.00 36.31 416 SER A CA 1
ATOM 3110 C C . SER A 1 416 ? 13.344 -22.315 14.836 1.00 36.31 416 SER A C 1
ATOM 3112 O O . SER A 1 416 ? 12.274 -22.503 15.411 1.00 36.31 416 SER A O 1
ATOM 3114 N N . THR A 1 417 ? 13.626 -22.895 13.669 1.00 38.66 417 THR A N 1
ATOM 3115 C CA . THR A 1 417 ? 12.673 -23.721 12.909 1.00 38.66 417 THR A CA 1
ATOM 3116 C C . THR A 1 417 ? 12.379 -25.073 13.571 1.00 38.66 417 THR A C 1
ATOM 3118 O O . THR A 1 417 ? 11.277 -25.597 13.419 1.00 38.66 417 THR A O 1
ATOM 3121 N N . HIS A 1 418 ? 13.303 -25.619 14.373 1.00 36.44 418 HIS A N 1
ATOM 3122 C CA . HIS A 1 418 ? 13.085 -26.883 15.094 1.00 36.44 418 HIS A CA 1
ATOM 3123 C C . HIS A 1 418 ? 12.264 -26.726 16.384 1.00 36.44 418 HIS A C 1
ATOM 3125 O O . HIS A 1 418 ? 11.511 -27.634 16.735 1.00 36.44 418 HIS A O 1
ATOM 3131 N N . ARG A 1 419 ? 12.305 -25.560 17.047 1.00 37.41 419 ARG A N 1
ATOM 3132 C CA . ARG A 1 419 ? 11.486 -25.294 18.248 1.00 37.41 419 ARG A CA 1
ATOM 3133 C C . ARG A 1 419 ? 9.984 -25.183 17.955 1.00 37.41 419 ARG A C 1
ATOM 3135 O O . ARG A 1 419 ? 9.181 -25.494 18.831 1.00 37.41 419 ARG A O 1
ATOM 3142 N N . ASN A 1 420 ? 9.601 -24.850 16.721 1.00 37.91 420 ASN A N 1
ATOM 3143 C CA . ASN A 1 420 ? 8.195 -24.789 16.301 1.00 37.91 420 ASN A CA 1
ATOM 3144 C C . ASN A 1 420 ? 7.567 -26.168 16.027 1.00 37.91 420 ASN A C 1
ATOM 3146 O O . ASN A 1 420 ? 6.345 -26.270 15.934 1.00 37.91 420 ASN A O 1
ATOM 3150 N N . ARG A 1 421 ? 8.361 -27.248 15.941 1.00 33.56 421 ARG A N 1
ATOM 3151 C CA . ARG A 1 421 ? 7.842 -28.608 15.695 1.00 33.56 421 ARG A CA 1
ATOM 3152 C C . ARG A 1 421 ? 7.490 -29.391 16.962 1.00 33.56 421 ARG A C 1
ATOM 3154 O O . ARG A 1 421 ? 6.657 -30.285 16.891 1.00 33.56 421 ARG A O 1
ATOM 3161 N N . GLU A 1 422 ? 8.060 -29.050 18.115 1.00 31.92 422 GLU A N 1
ATOM 3162 C CA . GLU A 1 422 ? 7.901 -29.843 19.349 1.00 31.92 422 GLU A CA 1
ATOM 3163 C C . GLU A 1 422 ? 6.708 -29.426 20.235 1.00 31.92 422 GLU A C 1
ATOM 3165 O O . GLU A 1 422 ? 6.485 -30.020 21.287 1.00 31.92 422 GLU A O 1
ATOM 3170 N N . ARG A 1 423 ? 5.885 -28.448 19.821 1.00 36.38 423 ARG A N 1
ATOM 3171 C CA . ARG A 1 423 ? 4.687 -28.015 20.578 1.00 36.38 423 ARG A CA 1
ATOM 3172 C C . ARG A 1 423 ? 3.354 -28.626 20.126 1.00 36.38 423 ARG A C 1
ATOM 3174 O O . ARG A 1 423 ? 2.334 -28.332 20.743 1.00 36.38 423 ARG A O 1
ATOM 3181 N N . PHE A 1 424 ? 3.356 -29.507 19.122 1.00 34.91 424 PHE A N 1
ATOM 3182 C CA . PHE A 1 424 ? 2.148 -30.153 18.577 1.00 34.91 424 PHE A CA 1
ATOM 3183 C C . PHE A 1 424 ? 2.014 -31.655 18.877 1.00 34.91 424 PHE A C 1
ATOM 3185 O O . PHE A 1 424 ? 1.263 -32.349 18.197 1.00 34.91 424 PHE A O 1
ATOM 3192 N N . GLU A 1 425 ? 2.659 -32.172 19.925 1.00 32.50 425 GLU A N 1
ATOM 3193 C CA . GLU A 1 425 ? 2.367 -33.526 20.412 1.00 32.50 425 GLU A CA 1
ATOM 3194 C C . GLU A 1 425 ? 2.154 -33.535 21.932 1.00 32.50 425 GLU A C 1
ATOM 3196 O O . GLU A 1 425 ? 3.094 -33.504 22.721 1.00 32.50 425 GLU A O 1
ATOM 3201 N N . ALA A 1 426 ? 0.886 -33.605 22.349 1.00 30.12 426 ALA A N 1
ATOM 3202 C CA . ALA A 1 426 ? 0.505 -34.088 23.674 1.00 30.12 426 ALA A CA 1
ATOM 3203 C C . ALA A 1 426 ? -0.144 -35.482 23.542 1.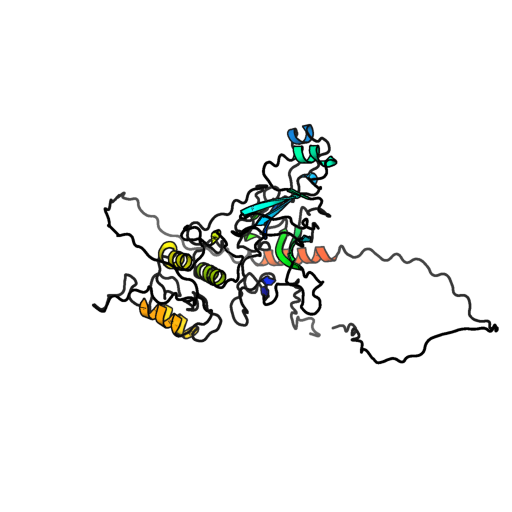00 30.12 426 ALA A C 1
ATOM 3205 O O . ALA A 1 426 ? -0.791 -35.765 22.530 1.00 30.12 426 ALA A O 1
ATOM 3206 N N . PRO A 1 427 ? 0.038 -36.384 24.525 1.00 29.50 427 PRO A N 1
ATOM 3207 C CA . PRO A 1 427 ? -0.008 -37.825 24.300 1.00 29.50 427 PRO A CA 1
ATOM 3208 C C . PRO A 1 427 ? -1.431 -38.381 24.355 1.00 29.50 427 PRO A C 1
ATOM 3210 O O . PRO A 1 427 ? -2.221 -38.034 25.234 1.00 29.50 427 PRO A O 1
ATOM 3213 N N . TRP A 1 428 ? -1.729 -39.328 23.467 1.00 28.27 428 TRP A N 1
ATOM 3214 C CA . TRP A 1 428 ? -2.962 -40.109 23.508 1.00 28.27 428 TRP A CA 1
ATOM 3215 C C . TRP A 1 428 ? -3.039 -40.932 24.803 1.00 28.27 428 TRP A C 1
ATOM 3217 O O . TRP A 1 428 ? -2.292 -41.890 25.002 1.00 28.27 428 TRP A O 1
ATOM 3227 N N . VAL A 1 429 ? -3.973 -40.564 25.684 1.00 28.72 429 VAL A N 1
ATOM 3228 C CA . VAL A 1 429 ? -4.349 -41.341 26.871 1.00 28.72 429 VAL A CA 1
ATOM 3229 C C . VAL A 1 429 ? -5.187 -42.538 26.424 1.00 28.72 429 VAL A C 1
ATOM 3231 O O . VAL A 1 429 ? -6.336 -42.396 26.009 1.00 28.72 429 VAL A O 1
ATOM 3234 N N . SER A 1 430 ? -4.623 -43.737 26.533 1.00 33.75 430 SER A N 1
ATOM 3235 C CA . SER A 1 430 ? -5.336 -45.001 26.351 1.00 33.75 430 SER A CA 1
ATOM 3236 C C . SER A 1 430 ? -6.359 -45.219 27.473 1.00 33.75 430 SER A C 1
ATOM 3238 O O . SER A 1 430 ? -5.984 -45.281 28.646 1.00 33.75 430 SER A O 1
ATOM 3240 N N . ARG A 1 431 ? -7.640 -45.392 27.122 1.00 27.89 431 ARG A N 1
ATOM 3241 C CA . ARG A 1 431 ? -8.661 -45.983 28.005 1.00 27.89 431 ARG A CA 1
ATOM 3242 C C . ARG A 1 431 ? -9.023 -47.403 27.547 1.00 27.89 431 ARG A C 1
ATOM 3244 O O . ARG A 1 431 ? -8.909 -47.690 26.357 1.00 27.89 431 ARG A O 1
ATOM 3251 N N . PRO A 1 432 ? -9.382 -48.297 28.488 1.00 29.48 432 PRO A N 1
ATOM 3252 C CA . PRO A 1 432 ? -9.291 -49.737 28.296 1.00 29.48 432 PRO A CA 1
ATOM 3253 C C . PRO A 1 432 ? -10.536 -50.332 27.632 1.00 29.48 432 PRO A C 1
ATOM 3255 O O . PRO A 1 432 ? -11.631 -49.781 27.712 1.00 29.48 432 PRO A O 1
ATOM 3258 N N . ALA A 1 433 ? -10.321 -51.476 26.986 1.00 34.66 433 ALA A N 1
ATOM 3259 C CA . ALA A 1 433 ? -11.332 -52.285 26.326 1.00 34.66 433 ALA A CA 1
ATOM 3260 C C . ALA A 1 433 ? -12.269 -52.980 27.328 1.00 34.66 433 ALA A C 1
ATOM 3262 O O . ALA A 1 433 ? -11.807 -53.530 28.326 1.00 34.66 433 ALA A O 1
ATOM 3263 N N . GLU A 1 434 ? -13.555 -53.037 26.986 1.00 29.05 434 GLU A N 1
ATOM 3264 C CA . GLU A 1 434 ? -14.536 -53.971 27.547 1.00 29.05 434 GLU A CA 1
ATOM 3265 C C . GLU A 1 434 ? -15.441 -54.541 26.431 1.00 29.05 434 GLU A C 1
ATOM 3267 O O . GLU A 1 434 ? -15.450 -53.999 25.322 1.00 29.05 434 GLU A O 1
ATOM 3272 N N . PRO A 1 435 ? -16.084 -55.705 26.656 1.00 31.66 435 PRO A N 1
ATOM 3273 C CA . PRO A 1 435 ? -15.982 -56.830 25.731 1.00 31.66 435 PRO A CA 1
ATOM 3274 C C . PRO A 1 435 ? -17.200 -57.061 24.826 1.00 31.66 435 PRO A C 1
ATOM 3276 O O . PRO A 1 435 ? -18.306 -56.579 25.047 1.00 31.66 435 PRO A O 1
ATOM 3279 N N . SER A 1 436 ? -16.952 -57.896 23.818 1.00 34.62 436 SER A N 1
ATOM 3280 C CA . SER A 1 436 ? -17.885 -58.469 22.850 1.00 34.62 436 SER A CA 1
ATOM 3281 C C . SER A 1 436 ? -19.012 -59.316 23.463 1.00 34.62 436 SER A C 1
ATOM 3283 O O . SER A 1 436 ? -18.744 -60.255 24.212 1.00 34.62 436 SER A O 1
ATOM 3285 N N . ALA A 1 437 ? -20.238 -59.067 23.010 1.00 29.11 437 ALA A N 1
ATOM 3286 C CA . ALA A 1 437 ? -21.404 -59.959 22.993 1.00 29.11 437 ALA A CA 1
ATOM 3287 C C . ALA A 1 437 ? -22.372 -59.348 21.956 1.00 29.11 437 ALA A C 1
ATOM 3289 O O . ALA A 1 437 ? -22.505 -58.131 21.930 1.00 29.11 437 ALA A O 1
ATOM 3290 N N . THR A 1 438 ? -23.054 -60.020 21.036 1.00 28.27 438 THR A N 1
ATOM 3291 C CA . THR A 1 438 ? -23.321 -61.427 20.708 1.00 28.27 438 THR A CA 1
ATOM 3292 C C . THR A 1 438 ? -23.977 -61.394 19.324 1.00 28.27 438 THR A C 1
ATOM 3294 O O . THR A 1 438 ? -24.697 -60.441 19.023 1.00 28.27 438 THR A O 1
ATOM 3297 N N . ASP A 1 439 ? -23.743 -62.420 18.514 1.00 28.08 439 ASP A N 1
ATOM 3298 C CA . ASP A 1 439 ? -24.445 -62.650 17.250 1.00 28.08 439 ASP A CA 1
ATOM 3299 C C . ASP A 1 439 ? -25.665 -63.573 17.462 1.00 28.08 439 ASP A C 1
ATOM 3301 O O . ASP A 1 439 ? -25.686 -64.374 18.398 1.00 28.08 439 ASP A O 1
ATOM 3305 N N . GLU A 1 440 ? -26.618 -63.449 16.539 1.00 30.67 440 GLU A N 1
ATOM 3306 C CA . GLU A 1 440 ? -27.729 -64.345 16.182 1.00 30.67 440 GLU A CA 1
ATOM 3307 C C . GLU A 1 440 ? -28.938 -64.524 17.128 1.00 30.67 440 GLU A C 1
ATOM 3309 O O . GLU A 1 440 ? -28.879 -65.158 18.180 1.00 30.67 440 GLU A O 1
ATOM 3314 N N . THR A 1 441 ? -30.127 -64.128 16.645 1.00 29.08 441 THR A N 1
ATOM 3315 C CA . THR A 1 441 ? -31.195 -65.093 16.285 1.00 29.08 441 THR A CA 1
ATOM 3316 C C . THR A 1 441 ? -32.339 -64.456 15.475 1.00 29.08 441 THR A C 1
ATOM 3318 O O . THR A 1 441 ? -32.751 -63.322 15.696 1.00 29.08 441 THR A O 1
ATOM 3321 N N . LEU A 1 442 ? -32.817 -65.240 14.504 1.00 30.34 442 LEU A N 1
ATOM 3322 C CA . LEU A 1 442 ? -33.860 -64.997 13.499 1.00 30.34 442 LEU A CA 1
ATOM 3323 C C . LEU A 1 442 ? -35.292 -64.998 14.077 1.00 30.34 442 LEU A C 1
ATOM 3325 O O . LEU A 1 442 ? -35.569 -65.833 14.935 1.00 30.34 442 LEU A O 1
ATOM 3329 N N . ALA A 1 443 ? -36.211 -64.196 13.509 1.00 29.66 443 ALA A N 1
ATOM 3330 C CA . ALA A 1 443 ? -37.537 -64.638 13.014 1.00 29.66 443 ALA A CA 1
ATOM 3331 C C . ALA A 1 443 ? -38.426 -63.475 12.499 1.00 29.66 443 ALA A C 1
ATOM 3333 O O . ALA A 1 443 ? -38.766 -62.569 13.248 1.00 29.66 443 ALA A O 1
ATOM 3334 N N . ASP A 1 444 ? -38.768 -63.578 11.209 1.00 29.36 444 ASP A N 1
ATOM 3335 C CA . ASP A 1 444 ? -40.029 -63.313 10.479 1.00 29.36 444 ASP A CA 1
ATOM 3336 C C . ASP A 1 444 ? -41.054 -62.241 10.938 1.00 29.36 444 ASP A C 1
ATOM 3338 O O . ASP A 1 444 ? -41.476 -62.196 12.092 1.00 29.36 444 ASP A O 1
ATOM 3342 N N . GLY A 1 445 ? -41.555 -61.448 9.975 1.00 28.84 445 GLY A N 1
ATOM 3343 C CA . GLY A 1 445 ? -42.617 -60.454 10.193 1.00 28.84 445 GLY A CA 1
ATOM 3344 C C . GLY A 1 445 ? -42.823 -59.444 9.052 1.00 28.84 445 GLY A C 1
ATOM 3345 O O . GLY A 1 445 ? -42.295 -58.342 9.086 1.00 28.84 445 GLY A O 1
ATOM 3346 N N . GLN A 1 446 ? -43.610 -59.870 8.070 1.00 28.67 446 GLN A N 1
ATOM 3347 C CA . GLN A 1 446 ? -44.169 -59.235 6.862 1.00 28.67 446 GLN A CA 1
ATOM 3348 C C . GLN A 1 446 ? -44.731 -57.781 6.935 1.00 28.67 446 GLN A C 1
ATOM 3350 O O . GLN A 1 446 ? -45.226 -57.368 7.980 1.00 28.67 446 GLN A O 1
ATOM 3355 N N . GLN A 1 447 ? -44.832 -57.165 5.732 1.00 30.27 447 GLN A N 1
ATOM 3356 C CA . GLN A 1 447 ? -45.611 -55.975 5.270 1.00 30.27 447 GLN A CA 1
ATOM 3357 C C . GLN A 1 447 ? -44.902 -54.610 5.352 1.00 30.27 447 GLN A C 1
ATOM 3359 O O . GLN A 1 447 ? -44.246 -54.324 6.342 1.00 30.27 447 GLN A O 1
ATOM 3364 N N . ASP A 1 448 ? -45.029 -53.657 4.427 1.00 28.34 448 ASP A N 1
ATOM 3365 C CA . ASP A 1 448 ? -45.455 -53.533 3.019 1.00 28.34 448 ASP A CA 1
ATOM 3366 C C . ASP A 1 448 ? -45.117 -52.061 2.635 1.00 28.34 448 ASP A C 1
ATOM 3368 O O . ASP A 1 448 ? -44.971 -51.227 3.530 1.00 28.34 448 ASP A O 1
ATOM 3372 N N . GLU A 1 449 ? -45.046 -51.760 1.329 1.00 31.73 449 GLU A N 1
ATOM 3373 C CA . GLU A 1 449 ? -45.044 -50.410 0.702 1.00 31.73 449 GLU A CA 1
ATOM 3374 C C . GLU A 1 449 ? -43.749 -49.557 0.792 1.00 31.73 449 GLU A C 1
ATOM 3376 O O . GLU A 1 449 ? -43.098 -49.470 1.823 1.00 31.73 449 GLU A O 1
ATOM 3381 N N . ASP A 1 450 ? -43.289 -48.801 -0.210 1.00 28.17 450 ASP A N 1
ATOM 3382 C CA . ASP A 1 450 ? -43.526 -48.669 -1.654 1.00 28.17 450 ASP A CA 1
ATOM 3383 C C . ASP A 1 450 ? -42.453 -47.662 -2.174 1.00 28.17 450 ASP A C 1
ATOM 3385 O O . ASP A 1 450 ? -41.905 -46.876 -1.397 1.00 28.17 450 ASP A O 1
ATOM 3389 N N . TRP A 1 451 ? -42.190 -47.655 -3.486 1.00 27.02 451 TRP A N 1
ATOM 3390 C CA . TRP A 1 451 ? -41.403 -46.680 -4.276 1.00 27.02 451 TRP A CA 1
ATOM 3391 C C . TRP A 1 451 ? -39.861 -46.726 -4.245 1.00 27.02 451 TRP A C 1
ATOM 3393 O O . TRP A 1 451 ? -39.198 -46.204 -3.355 1.00 27.02 451 TRP A O 1
ATOM 3403 N N . THR A 1 452 ? -39.262 -47.196 -5.350 1.00 27.09 452 THR A N 1
ATOM 3404 C CA . THR A 1 452 ? -38.415 -46.373 -6.253 1.00 27.09 452 THR A CA 1
ATOM 3405 C C . THR A 1 452 ? -37.829 -47.217 -7.393 1.00 27.09 452 THR A C 1
ATOM 3407 O O . THR A 1 452 ? -37.138 -48.208 -7.173 1.00 27.09 452 THR A O 1
ATOM 3410 N N . ALA A 1 453 ? -38.050 -46.790 -8.638 1.00 28.19 453 ALA A N 1
ATOM 3411 C CA . ALA A 1 453 ? -37.331 -47.312 -9.797 1.00 28.19 453 ALA A CA 1
ATOM 3412 C C . ALA A 1 453 ? -37.152 -46.226 -10.866 1.00 28.19 453 ALA A C 1
ATOM 3414 O O . ALA A 1 453 ? -38.085 -45.954 -11.610 1.00 28.19 453 ALA A O 1
ATOM 3415 N N . VAL A 1 454 ? -35.940 -45.664 -10.974 1.00 30.84 454 VAL A N 1
ATOM 3416 C CA . VAL A 1 454 ? -35.309 -45.221 -12.237 1.00 30.84 454 VAL A CA 1
ATOM 3417 C C . VAL A 1 454 ? -33.781 -45.393 -12.081 1.00 30.84 454 VAL A C 1
ATOM 3419 O O . VAL A 1 454 ? -33.256 -45.112 -11.001 1.00 30.84 454 VAL A O 1
ATOM 3422 N N . PRO A 1 455 ? -33.050 -45.903 -13.096 1.00 32.62 455 PRO A N 1
ATOM 3423 C CA . PRO A 1 455 ? -31.688 -46.393 -12.924 1.00 32.62 455 PRO A CA 1
ATOM 3424 C C . PRO A 1 455 ? -30.589 -45.338 -13.114 1.00 32.62 455 PRO A C 1
ATOM 3426 O O . PRO A 1 455 ? -30.730 -44.334 -13.807 1.00 32.62 455 PRO A O 1
ATOM 3429 N N . ARG A 1 456 ? -29.453 -45.670 -12.496 1.00 27.69 456 ARG A N 1
ATOM 3430 C CA . ARG A 1 456 ? -28.154 -44.991 -12.488 1.00 27.69 456 ARG A CA 1
ATOM 3431 C C . ARG A 1 456 ? -27.580 -44.777 -13.895 1.00 27.69 456 ARG A C 1
ATOM 3433 O O . ARG A 1 456 ? -27.492 -45.730 -14.666 1.00 27.69 456 ARG A O 1
ATOM 3440 N N . HIS A 1 457 ? -26.985 -43.606 -14.125 1.00 26.45 457 HIS A N 1
ATOM 3441 C CA . HIS A 1 457 ? -25.797 -43.487 -14.970 1.00 26.45 457 HIS A CA 1
ATOM 3442 C C . HIS A 1 457 ? -24.675 -42.741 -14.234 1.00 26.45 457 HIS A C 1
ATOM 3444 O O . HIS A 1 457 ? -24.877 -41.698 -13.624 1.00 26.45 457 HIS A O 1
ATOM 3450 N N . ARG A 1 458 ? -23.508 -43.393 -14.269 1.00 27.59 458 ARG A N 1
ATOM 3451 C CA . ARG A 1 458 ? -22.189 -43.071 -13.706 1.00 27.59 458 ARG A CA 1
ATOM 3452 C C . ARG A 1 458 ? -21.822 -41.582 -13.656 1.00 27.59 458 ARG A C 1
ATOM 3454 O O . ARG A 1 458 ? -21.767 -40.937 -14.696 1.00 27.59 458 ARG A O 1
ATOM 3461 N N . VAL A 1 459 ? -21.334 -41.151 -12.494 1.00 27.36 459 VAL A N 1
ATOM 3462 C CA . VAL A 1 459 ? -20.235 -40.181 -12.390 1.00 27.36 459 VAL A CA 1
ATOM 3463 C C . VAL A 1 459 ? -19.056 -40.910 -11.749 1.00 27.36 459 VAL A C 1
ATOM 3465 O O . VAL A 1 459 ? -19.199 -41.555 -10.711 1.00 27.36 459 VAL A O 1
ATOM 3468 N N . SER A 1 460 ? -17.925 -40.890 -12.451 1.00 28.80 460 SER A N 1
ATOM 3469 C CA . SER A 1 460 ? -16.645 -41.441 -12.016 1.00 28.80 460 SER A CA 1
ATOM 3470 C C . SER A 1 460 ? -16.101 -40.597 -10.871 1.00 28.80 460 SER A C 1
ATOM 3472 O O . SER A 1 460 ? -15.918 -39.394 -11.036 1.00 28.80 460 SER A O 1
ATOM 3474 N N . GLY A 1 461 ? -15.824 -41.233 -9.736 1.00 25.31 461 GLY A N 1
ATOM 3475 C CA . GLY A 1 461 ? -14.984 -40.654 -8.697 1.00 25.31 461 GLY A CA 1
ATOM 3476 C C . GLY A 1 461 ? -13.535 -40.552 -9.173 1.00 25.31 461 GLY A C 1
ATOM 3477 O O . GLY A 1 461 ? -13.064 -41.401 -9.932 1.00 25.31 461 GLY A O 1
ATOM 3478 N N . TYR A 1 462 ? -12.842 -39.514 -8.717 1.00 25.16 462 TYR A N 1
ATOM 3479 C CA . TYR A 1 462 ? -11.393 -39.542 -8.573 1.00 25.16 462 TYR A CA 1
ATOM 3480 C C . TYR A 1 462 ? -11.105 -39.890 -7.114 1.00 25.16 462 TYR A C 1
ATOM 3482 O O . TYR A 1 462 ? -11.351 -39.098 -6.207 1.00 25.16 462 TYR A O 1
ATOM 3490 N N . GLU A 1 463 ? -10.665 -41.128 -6.905 1.00 28.52 463 GLU A N 1
ATOM 3491 C CA . GLU A 1 463 ? -10.153 -41.618 -5.632 1.00 28.52 463 GLU A CA 1
ATOM 3492 C C . GLU A 1 463 ? -8.798 -40.976 -5.322 1.00 28.52 463 GLU A C 1
ATOM 3494 O O . GLU A 1 463 ? -7.898 -40.900 -6.160 1.00 28.52 463 GLU A O 1
ATOM 3499 N N . SER A 1 464 ? -8.653 -40.567 -4.065 1.00 30.64 464 SER A N 1
ATOM 3500 C CA . SER A 1 464 ? -7.391 -40.238 -3.421 1.00 30.64 464 SER A CA 1
ATOM 3501 C C . SER A 1 464 ? -6.470 -41.462 -3.390 1.00 30.64 464 SER A C 1
ATOM 3503 O O . SER A 1 464 ? -6.766 -42.448 -2.708 1.00 30.64 464 SER A O 1
ATOM 3505 N N . LEU A 1 465 ? -5.319 -41.395 -4.059 1.00 29.25 465 LEU A N 1
ATOM 3506 C CA . LEU A 1 465 ? -4.275 -42.410 -3.930 1.00 29.25 465 LEU A CA 1
ATOM 3507 C C . LEU A 1 465 ? -3.272 -42.030 -2.838 1.00 29.25 465 LEU A C 1
ATOM 3509 O O . LEU A 1 465 ? -2.363 -41.230 -3.018 1.00 29.25 465 LEU A O 1
ATOM 3513 N N . SER A 1 466 ? -3.496 -42.659 -1.686 1.00 29.16 466 SER A N 1
ATOM 3514 C CA . SER A 1 466 ? -2.513 -43.350 -0.847 1.00 29.16 466 SER A CA 1
ATOM 3515 C C . SER A 1 466 ? -1.043 -42.908 -0.914 1.00 29.16 466 SER A C 1
ATOM 3517 O O . SER A 1 466 ? -0.314 -43.209 -1.860 1.00 29.16 466 SER A O 1
ATOM 3519 N N . LYS A 1 467 ? -0.597 -42.383 0.233 1.00 31.20 467 LYS A N 1
ATOM 3520 C CA . LYS A 1 467 ? 0.751 -42.479 0.810 1.00 31.20 467 LYS A CA 1
ATOM 3521 C C . LYS A 1 467 ? 1.573 -43.657 0.256 1.00 31.20 467 LYS A C 1
ATOM 3523 O O . LYS A 1 467 ? 1.274 -44.817 0.540 1.00 31.20 467 LYS A O 1
ATOM 3528 N N . ARG A 1 468 ? 2.695 -43.353 -0.396 1.00 25.97 468 ARG A N 1
ATOM 3529 C CA . ARG A 1 468 ? 3.890 -44.205 -0.370 1.00 25.97 468 ARG A CA 1
ATOM 3530 C C . ARG A 1 468 ? 5.045 -43.401 0.202 1.00 25.97 468 ARG A C 1
ATOM 3532 O O . ARG A 1 468 ? 5.370 -42.338 -0.307 1.00 25.97 468 ARG A O 1
ATOM 3539 N N . ARG A 1 469 ? 5.626 -43.946 1.274 1.00 31.17 469 ARG A N 1
ATOM 3540 C CA . ARG A 1 469 ? 6.969 -43.620 1.760 1.00 31.17 469 ARG A CA 1
ATOM 3541 C C . ARG A 1 469 ? 7.957 -43.690 0.598 1.00 31.17 469 ARG A C 1
ATOM 3543 O O . ARG A 1 469 ? 8.009 -44.757 -0.014 1.00 31.17 469 ARG A O 1
ATOM 3550 N N . ILE A 1 470 ? 8.750 -42.638 0.408 1.00 35.12 470 ILE A N 1
ATOM 3551 C CA . ILE A 1 470 ? 10.220 -42.687 0.338 1.00 35.12 470 ILE A CA 1
ATOM 3552 C C . ILE A 1 470 ? 10.725 -41.454 1.078 1.00 35.12 470 ILE A C 1
ATOM 3554 O O . ILE A 1 470 ? 10.206 -40.360 0.767 1.00 35.12 470 ILE A O 1
#

pLDDT: mean 73.87, std 26.91, range [22.34, 98.75]

Sequence (470 aa):
DDAGSVTYIVDDVHFAATLDGQGLARFPNAMGRLAPAARTTLGCTNRTVGLGPVLISEVNYRPTAPTPAQLAIYPALTVDDLEYVEVHNASASPIDLTDWRLRGGVDFDFPAGAVLMPNEVALVLPFNPENPANATRLAALGYVGVRLFGGYAGQLDDFSEELRLLRPDTPPVDNPTLVPHVIADLLVYDDVTPWPQVGTGISRVSPILLGDLSSSWTGASTPGAVAYTLPTGGDVTGDGVVNGEDIDLLFDHLAGKHSPQLLQLDVDGNGSVNANDVQYLVTVHLGTLWGDANLDGSVDGTDLNIWNQSRFSGCGSWSSFDFNGDTLVDVRDFNLWNANKFLSGGDGAPSSASTADPRATLAVDSDAAIVSASLVLDEPQASTHRMDGISTLRDRAPSRSRLRLLDSAFAKWYDSTHRNRERFEAPWVSRPAEPSATDETLADGQQDEDWTAVPRHRVSGYESLSKRRI